Protein AF-0000000085000107 (afdb_homodimer)

Organism: Prochlorococcus marinus (strain NATL2A) (NCBI:txid59920)

InterPro domains:
  IPR006115 6-phosphogluconate dehydrogenase, NADP-binding [PF03446] (2-155)
  IPR008927 6-phosphogluconate dehydrogenase-like, C-terminal domain superfamily [SSF48179] (158-282)
  IPR013328 6-phosphogluconate dehydrogenase, domain 2 [G3DSA:1.10.1040.10] (158-284)
  IPR015815 3-hydroxyisobutyrate dehydrogenase-related [PIRSF000103] (1-284)
  IPR029154 3-hydroxyisobutyrate dehydrogenase-like, NAD-binding domain [PF14833] (160-279)
  IPR036291 NAD(P)-binding domain superfamily [SSF51735] (1-158)

Radius of gyration: 27.74 Å; Cα contacts (8 Å, |Δi|>4): 1214; chains: 2; bounding box: 51×86×59 Å

Foldseek 3Di:
DAEEEEACPLQRVLLQVLCVVVPHNYAYEDCDPDDPPPVVRYDNQLQVRQAPGQEYEYEHQELVVQCCCQPNPSHNLVRHAACHEYEYQYQYALVSQVVVQVVSVVRNYHYKYWHWDDFSPLQNVLAIATQIQADCVSCVVPCVSNSSNHDHYDYDHHRSVSNLVVLVVLLVVLLLLLVLLQVLLVCVVVVHPVVVVLVVLCVDPNHDPCSVPPSVCSNVVHFDAGDFLLSSLVSLVSSQVVCVVVPHGDVRSVVSSVLSVVVVVVVRRRTHNNCSSVSVVVVVVVD/DAEEEEACPLQRVLLQVLCVVVPHNYAYEDCDPDDDDPVVRYDNQLQVRQAPGQEYEYEHQELVVQCCCQPNPSHNLVRHAACGEYEYQYQYALVSQVVVQVVSVVRNYHYKYWHWDDFSPLQNVLAIATQIQADCVSCVVPCVSNSSRHDHYDYDHHRSVSNLVVLVVLLVVLLLLLVLLVVLLVCVVVVHPVVVVLVVLCVDPNHDPCSVPPSVCSNVVHFDAGDFLLSSLVSLVSSQVVCVVVPHGDVRSVVSSVLSVVVVVVVRRRTHNNCSSVSVVVVVVPD

Secondary structure (DSSP, 8-state):
-EEEEE--STTHHHHHHHHHHTT-EEEEE-SS--TTS-TTTEESSHHHHHTT-SEEEE--SSHHHHHHHHHSTT-SGGGSPTT-EEEE-S---HHHHHHHHHHHHTTT-EEEE--EESHHHHHHHT-EEEEESS-HHHHGGGHHHHHHHEEEEEE-SSTTHHHHHHHHHHHHHHHHHHHHHHHHHHHHHTT--HHHHHHHHTTSTT-BHHHHHHHHHHHHT----SSBHHHHHHHHHHHHHHHHTTT---HHHHHHHHHHHHHHHTT-TTSBGGGGHHHHHHHHHH-/-EEEEE--STTHHHHHHHHHHTT-EEEEE-SS--TTS-TTTEESSHHHHHTT-SEEEE--SSHHHHHHHHHSTT-SGGGSPTT-EEEE-S---HHHHHHHHHHHHTTT-EEEE--EESHHHHHHHT-EEEEESS-HHHHGGGHHHHHHHEEEEEE-SSTTHHHHHHHHHHHHHHHHHHHHHHHHHHHHHTT--HHHHHHHHTTSTT-BHHHHHHHHHHHHT----SSBHHHHHHHHHHHHHHHHHTT---HHHHHHHHHHHHHHHTT-TTSBGGGGHHHHHHHHHH-

Solvent-accessible surface area (backbone atoms only — not comparable to full-atom values): 28478 Å² total; per-residue (Å²): 122,38,31,18,39,42,37,69,46,77,50,26,36,38,42,54,50,50,41,47,74,70,68,48,49,54,25,30,42,37,81,70,78,62,84,79,60,66,65,90,32,55,24,68,45,55,44,68,28,34,48,86,25,47,30,40,39,34,26,48,81,34,57,66,50,51,45,38,53,37,68,34,98,72,26,31,55,86,45,50,45,67,76,18,37,35,43,32,40,31,64,43,46,34,66,55,43,38,52,48,29,57,60,35,44,76,56,44,25,48,54,34,33,31,20,68,43,43,46,32,65,13,26,66,70,22,49,13,36,34,28,26,5,33,42,64,79,80,38,57,94,54,44,68,60,52,59,60,43,21,70,43,81,44,65,56,62,34,56,20,41,7,32,50,51,47,28,36,38,49,34,23,35,42,21,35,45,51,16,43,23,48,27,48,48,51,41,54,75,67,67,49,66,54,72,61,49,52,59,60,41,56,74,39,64,40,20,32,38,45,56,74,72,38,44,67,35,51,71,70,71,48,64,76,75,46,47,40,30,48,57,51,42,52,48,46,51,45,32,52,51,56,37,46,75,73,54,34,70,51,69,63,49,52,51,45,40,52,52,45,50,55,41,37,74,71,68,46,29,82,37,17,51,67,56,56,27,51,60,44,59,52,50,39,71,76,101,121,38,32,16,39,43,37,71,46,79,49,26,36,37,41,54,51,49,42,47,76,70,69,48,48,54,26,30,43,38,81,70,76,63,88,80,58,66,67,89,32,56,24,69,43,57,45,68,28,34,48,84,24,48,29,38,39,35,25,47,81,35,57,66,50,51,45,39,52,38,68,36,96,72,27,29,55,86,46,49,45,67,74,17,37,35,45,32,39,31,63,41,45,34,66,54,43,38,52,48,31,57,60,34,44,76,54,45,25,48,54,34,33,32,20,68,45,45,46,30,66,14,26,65,68,22,49,13,36,35,27,26,5,32,42,64,79,80,37,57,95,56,44,67,58,51,59,60,43,20,69,42,82,42,64,56,60,35,56,19,40,7,31,52,52,47,27,36,40,49,34,22,35,42,20,36,46,50,16,42,23,49,28,48,49,52,41,54,76,68,68,49,66,55,71,61,51,51,61,60,40,57,75,40,63,40,19,32,39,45,57,74,72,38,45,66,34,50,72,69,72,46,62,75,76,45,46,39,28,48,59,51,42,51,48,46,50,45,32,52,51,57,37,46,74,73,52,34,69,51,70,62,49,51,49,46,41,52,52,47,51,55,42,36,75,72,70,47,28,81,36,16,52,67,57,56,26,50,61,44,58,52,52,41,71,76,104

pLDDT: mean 94.73, std 10.31, range [32.22, 98.94]

Sequence (574 aa):
MKLAFIGLGAIGKPMSERLIDNGYDLNIYKRDKLKNNDPKKYFVDPIEAVTDCDGLLICVTDDNAVESVLFGDNGVADSLKPKSFVIDFSTISPNKSISIHKRLSKKNIFYVDCPVSGGTEGAYKGSLSLFIGASKKECLSFEHIFEVLGKSINYFNGVGKGQQVKALNQILVAGTYAAVAEAMELGKLLDLPMDDVVAALKVGAANSWPLENRSKAMLIDKHPLGFKLELHHKDLAIAIDLAKSINIDLPIASKVKEIEQRLMQAGLGELDVSVLHRYISGAKKEGMKLAFIGLGAIGKPMSERLIDNGYDLNIYKRDKLKNNDPKKYFVDPIEAVTDCDGLLICVTDDNAVESVLFGDNGVADSLKPKSFVIDFSTISPNKSISIHKRLSKKNIFYVDCPVSGGTEGAYKGSLSLFIGASKKECLSFEHIFEVLGKSINYFNGVGKGQQVKALNQILVAGTYAAVAEAMELGKLLDLPMDDVVAALKVGAANSWPLENRSKAMLIDKHPLGFKLELHHKDLAIAIDLAKSINIDLPIASKVKEIEQRLMQAGLGELDVSVLHRYISGAKKEG

Nearest PDB structures (foldseek):
  5xvh-assembly1_A-2  TM=9.329E-01  e=1.429E-28  Pyrobaculum calidifontis JCM 11548
  3pef-assembly2_G  TM=9.234E-01  e=8.057E-28  Geobacter metallireducens
  3pdu-assembly1_A  TM=9.204E-01  e=1.913E-27  Geobacter sulfurreducens
  3doj-assembly1_A  TM=9.113E-01  e=2.284E-26  Arabidopsis thaliana
  8z9g-assembly1_A  TM=9.212E-01  e=3.058E-25  Acetobacter aceti

Structure (mmCIF, N/CA/C/O backbone):
data_AF-0000000085000107-model_v1
#
loop_
_entity.id
_entity.type
_entity.pdbx_description
1 polymer '2-hydroxy-3-oxopropionate reductase'
#
loop_
_atom_site.group_PDB
_atom_site.id
_atom_site.type_symbol
_atom_site.label_atom_id
_atom_site.label_alt_id
_atom_site.label_comp_id
_atom_site.label_asym_id
_atom_site.label_entity_id
_atom_site.label_seq_id
_atom_site.pdbx_PDB_ins_code
_atom_site.Cartn_x
_atom_site.Cartn_y
_atom_site.Cartn_z
_atom_site.occupancy
_atom_site.B_iso_or_equiv
_atom_site.auth_seq_id
_atom_site.auth_comp_id
_atom_site.auth_asym_id
_atom_site.auth_atom_id
_atom_site.pdbx_PDB_model_num
ATOM 1 N N . MET A 1 1 ? -0.803 42.375 1.697 1 94.25 1 MET A N 1
ATOM 2 C CA . MET A 1 1 ? -0.886 41.375 2.77 1 94.25 1 MET A CA 1
ATOM 3 C C . MET A 1 1 ? 0.501 41.031 3.305 1 94.25 1 MET A C 1
ATOM 5 O O . MET A 1 1 ? 1.415 40.75 2.531 1 94.25 1 MET A O 1
ATOM 9 N N . LYS A 1 2 ? 0.683 41.281 4.543 1 97.19 2 LYS A N 1
ATOM 10 C CA . LYS A 1 2 ? 1.938 40.938 5.215 1 97.19 2 LYS A CA 1
ATOM 11 C C . LYS A 1 2 ? 1.817 39.656 6.023 1 97.19 2 LYS A C 1
ATOM 13 O O . LYS A 1 2 ? 0.881 39.5 6.809 1 97.19 2 LYS A O 1
ATOM 18 N N . LEU A 1 3 ? 2.795 38.719 5.809 1 98.25 3 LEU A N 1
ATOM 19 C CA . LEU A 1 3 ? 2.734 37.406 6.449 1 98.25 3 LEU A CA 1
ATOM 20 C C . LEU A 1 3 ? 3.977 37.156 7.297 1 98.25 3 LEU A C 1
ATOM 22 O O . LEU A 1 3 ? 5.008 37.812 7.102 1 98.25 3 LEU A O 1
ATOM 26 N N . ALA A 1 4 ? 3.854 36.281 8.234 1 98.19 4 ALA A N 1
ATOM 27 C CA . ALA A 1 4 ? 4.984 35.719 8.977 1 98.19 4 ALA A CA 1
ATOM 28 C C . ALA A 1 4 ? 5.023 34.219 8.867 1 98.19 4 ALA A C 1
ATOM 30 O O . ALA A 1 4 ? 3.982 33.562 8.758 1 98.19 4 ALA A O 1
ATOM 31 N N . PHE A 1 5 ? 6.246 33.656 8.867 1 98.12 5 PHE A N 1
ATOM 32 C CA . PHE A 1 5 ? 6.438 32.219 8.82 1 98.12 5 PHE A CA 1
ATOM 33 C C . PHE A 1 5 ? 7.328 31.734 9.961 1 98.12 5 PHE A C 1
ATOM 35 O O . PHE A 1 5 ? 8.422 32.281 10.164 1 98.12 5 PHE A O 1
ATOM 42 N N . ILE A 1 6 ? 6.785 30.797 10.742 1 97.56 6 ILE A N 1
ATOM 43 C CA . ILE A 1 6 ? 7.559 30.188 11.828 1 97.56 6 ILE A CA 1
ATOM 44 C C . ILE A 1 6 ? 7.676 28.688 11.602 1 97.56 6 ILE A C 1
ATOM 46 O O . ILE A 1 6 ? 6.668 27.984 11.523 1 97.56 6 ILE A O 1
ATOM 50 N N . GLY A 1 7 ? 8.867 28.141 11.578 1 97 7 GLY A N 1
ATOM 51 C CA . GLY A 1 7 ? 9.164 26.75 11.281 1 97 7 GLY A CA 1
ATOM 52 C C . GLY A 1 7 ? 9.82 26.547 9.93 1 97 7 GLY A C 1
ATOM 53 O O . GLY A 1 7 ? 9.141 26.578 8.898 1 97 7 GLY A O 1
ATOM 54 N N . LEU A 1 8 ? 11.117 26.281 9.969 1 95.25 8 LEU A N 1
ATOM 55 C CA . LEU A 1 8 ? 11.898 26.188 8.742 1 95.25 8 LEU A CA 1
ATOM 56 C C . LEU A 1 8 ? 12.555 24.812 8.617 1 95.25 8 LEU A C 1
ATOM 58 O O . LEU A 1 8 ? 13.75 24.719 8.344 1 95.25 8 LEU A O 1
ATOM 62 N N . GLY A 1 9 ? 11.688 23.844 8.867 1 92.81 9 GLY A N 1
ATOM 63 C CA . GLY A 1 9 ? 12.156 22.484 8.672 1 92.81 9 GLY A CA 1
ATOM 64 C C . GLY A 1 9 ? 12.133 22.047 7.219 1 92.81 9 GLY A C 1
ATOM 65 O O . GLY A 1 9 ? 12.102 22.875 6.312 1 92.81 9 GLY A O 1
ATOM 66 N N . ALA A 1 10 ? 12.141 20.797 7.027 1 91.69 10 ALA A N 1
ATOM 67 C CA . ALA A 1 10 ? 12.258 20.172 5.707 1 91.69 10 ALA A CA 1
ATOM 68 C C . ALA A 1 10 ? 11.109 20.609 4.801 1 91.69 10 ALA A C 1
ATOM 70 O O . ALA A 1 10 ? 11.273 20.703 3.582 1 91.69 10 ALA A O 1
ATOM 71 N N . ILE A 1 11 ? 9.961 20.875 5.422 1 95.62 11 ILE A N 1
ATOM 72 C CA . ILE A 1 11 ? 8.773 21.25 4.652 1 95.62 11 ILE A CA 1
ATOM 73 C C . ILE A 1 11 ? 8.594 22.766 4.699 1 95.62 11 ILE A C 1
ATOM 75 O O . ILE A 1 11 ? 8.359 23.406 3.666 1 95.62 11 ILE A O 1
ATOM 79 N N . GLY A 1 12 ? 8.82 23.375 5.859 1 96.88 12 GLY A N 1
ATOM 80 C CA . GLY A 1 12 ? 8.562 24.781 6.059 1 96.88 12 GLY A CA 1
ATOM 81 C C . GLY A 1 12 ? 9.508 25.688 5.281 1 96.88 12 GLY A C 1
ATOM 82 O O . GLY A 1 12 ? 9.102 26.719 4.766 1 96.88 12 GLY A O 1
ATOM 83 N N . LYS A 1 13 ? 10.727 25.281 5.184 1 95 13 LYS A N 1
ATOM 84 C CA . LYS A 1 13 ? 11.711 26.094 4.492 1 95 13 LYS A CA 1
ATOM 85 C C . LYS A 1 13 ? 11.359 26.25 3.016 1 95 13 LYS A C 1
ATOM 87 O O . LYS A 1 13 ? 11.227 27.375 2.518 1 95 13 LYS A O 1
ATOM 92 N N . PRO A 1 14 ? 11.18 25.156 2.303 1 96.81 14 PRO A N 1
ATOM 93 C CA . PRO A 1 14 ? 10.812 25.328 0.897 1 96.81 14 PRO A CA 1
ATOM 94 C C . PRO A 1 14 ? 9.477 26.047 0.725 1 96.81 14 PRO A C 1
ATOM 96 O O . PRO A 1 14 ? 9.297 26.797 -0.235 1 96.81 14 PRO A O 1
ATOM 99 N N . MET A 1 15 ? 8.539 25.891 1.607 1 97.75 15 MET A N 1
ATOM 100 C CA . MET A 1 15 ? 7.266 26.625 1.559 1 97.75 15 MET A CA 1
ATOM 101 C C . MET A 1 15 ? 7.492 28.125 1.652 1 97.75 15 MET A C 1
ATOM 103 O O . MET A 1 15 ? 6.953 28.891 0.852 1 97.75 15 MET A O 1
ATOM 107 N N . SER A 1 16 ? 8.289 28.547 2.629 1 96.81 16 SER A N 1
ATOM 108 C CA . SER A 1 16 ? 8.57 29.969 2.838 1 96.81 16 SER A CA 1
ATOM 109 C C . SER A 1 16 ? 9.289 30.562 1.64 1 96.81 16 SER A C 1
ATOM 111 O O . SER A 1 16 ? 8.977 31.672 1.211 1 96.81 16 SER A O 1
ATOM 113 N N . GLU A 1 17 ? 10.219 29.844 1.082 1 95.88 17 GLU A N 1
ATOM 114 C CA . GLU A 1 17 ? 10.953 30.297 -0.093 1 95.88 17 GLU A CA 1
ATOM 115 C C . GLU A 1 17 ? 10.023 30.469 -1.293 1 95.88 17 GLU A C 1
ATOM 117 O O . GLU A 1 17 ? 10.133 31.438 -2.037 1 95.88 17 GLU A O 1
ATOM 122 N N . ARG A 1 18 ? 9.141 29.578 -1.456 1 96.88 18 ARG A N 1
ATOM 123 C CA . ARG A 1 18 ? 8.195 29.656 -2.566 1 96.88 18 ARG A CA 1
ATOM 124 C C . ARG A 1 18 ? 7.293 30.875 -2.438 1 96.88 18 ARG A C 1
ATOM 126 O O . ARG A 1 18 ? 6.969 31.531 -3.436 1 96.88 18 ARG A O 1
ATOM 133 N N . LEU A 1 19 ? 6.859 31.141 -1.252 1 97.31 19 LEU A N 1
ATOM 134 C CA . LEU A 1 19 ? 6.02 32.312 -1.026 1 97.31 19 LEU A CA 1
A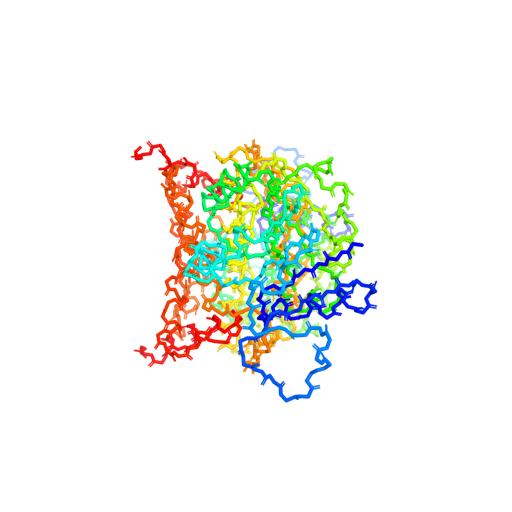TOM 135 C C . LEU A 1 19 ? 6.773 33.594 -1.363 1 97.31 19 LEU A C 1
ATOM 137 O O . LEU A 1 19 ? 6.238 34.469 -2.037 1 97.31 19 LEU A O 1
ATOM 141 N N . ILE A 1 20 ? 8.016 33.656 -0.967 1 95.69 20 ILE A N 1
ATOM 142 C CA . ILE A 1 20 ? 8.852 34.812 -1.271 1 95.69 20 ILE A CA 1
ATOM 143 C C . ILE A 1 20 ? 9.016 34.938 -2.783 1 95.69 20 ILE A C 1
ATOM 145 O O . ILE A 1 20 ? 8.844 36.031 -3.34 1 95.69 20 ILE A O 1
ATOM 149 N N . ASP A 1 21 ? 9.266 33.812 -3.391 1 95.94 21 ASP A N 1
ATOM 150 C CA . ASP A 1 21 ? 9.492 33.812 -4.832 1 95.94 21 ASP A CA 1
ATOM 151 C C . ASP A 1 21 ? 8.234 34.219 -5.594 1 95.94 21 ASP A C 1
ATOM 153 O O . ASP A 1 21 ? 8.32 34.688 -6.727 1 95.94 21 ASP A O 1
ATOM 157 N N . ASN A 1 22 ? 7.129 34.062 -4.988 1 96.56 22 ASN A N 1
ATOM 158 C CA . ASN A 1 22 ? 5.867 34.406 -5.637 1 96.56 22 ASN A CA 1
ATOM 159 C C . ASN A 1 22 ? 5.375 35.781 -5.203 1 96.56 22 ASN A C 1
ATOM 161 O O . ASN A 1 22 ? 4.203 36.125 -5.387 1 96.56 22 ASN A O 1
ATOM 165 N N . GLY A 1 23 ? 6.176 36.562 -4.465 1 95.94 23 GLY A N 1
ATOM 166 C CA . GLY A 1 23 ? 5.941 37.969 -4.277 1 95.94 23 GLY A CA 1
ATOM 167 C C . GLY A 1 23 ? 5.281 38.312 -2.951 1 95.94 23 GLY A C 1
ATOM 168 O O . GLY A 1 23 ? 4.895 39.438 -2.709 1 95.94 23 GLY A O 1
ATOM 169 N N . TYR A 1 24 ? 5.191 37.375 -2.053 1 96.69 24 TYR A N 1
ATOM 170 C CA . TYR A 1 24 ? 4.578 37.656 -0.758 1 96.69 24 TYR A CA 1
ATOM 171 C C . TYR A 1 24 ? 5.535 38.406 0.146 1 96.69 24 TYR A C 1
ATOM 173 O O . TYR A 1 24 ? 6.738 38.156 0.144 1 96.69 24 TYR A O 1
ATOM 181 N N . ASP A 1 25 ? 5.012 39.406 0.81 1 96.81 25 ASP A N 1
ATOM 182 C CA . ASP A 1 25 ? 5.734 40.031 1.899 1 96.81 25 ASP A CA 1
ATOM 183 C C . ASP A 1 25 ? 5.766 39.156 3.143 1 96.81 25 ASP A C 1
ATOM 185 O O . ASP A 1 25 ? 4.793 39.094 3.898 1 96.81 25 ASP A O 1
ATOM 189 N N . LEU A 1 26 ? 6.926 38.469 3.359 1 97.06 26 LEU A N 1
ATOM 190 C CA . LEU A 1 26 ? 6.992 37.406 4.359 1 97.06 26 LEU A CA 1
ATOM 191 C C . LEU A 1 26 ? 8.109 37.688 5.363 1 97.06 26 LEU A C 1
ATOM 193 O O . LEU A 1 26 ? 9.273 37.781 4.984 1 97.06 26 LEU A O 1
ATOM 197 N N . ASN A 1 27 ? 7.715 37.844 6.637 1 95.88 27 ASN A N 1
ATOM 198 C CA . ASN A 1 27 ? 8.664 37.812 7.742 1 95.88 27 ASN A CA 1
ATOM 199 C C . ASN A 1 27 ? 9.023 36.406 8.148 1 95.88 27 ASN A C 1
ATOM 201 O O . ASN A 1 27 ? 8.133 35.562 8.414 1 95.88 27 ASN A O 1
ATOM 205 N N . ILE A 1 28 ? 10.32 36.125 8.25 1 95.69 28 ILE A N 1
ATOM 206 C CA . ILE A 1 28 ? 10.758 34.781 8.609 1 95.69 28 ILE A CA 1
ATOM 207 C C . ILE A 1 28 ? 11.406 34.812 9.992 1 95.69 28 ILE A C 1
ATOM 209 O O . ILE A 1 28 ? 12.297 35.625 10.258 1 95.69 28 ILE A O 1
ATOM 213 N N . TYR A 1 29 ? 10.93 33.875 10.828 1 94.38 29 TYR A N 1
ATOM 214 C CA . TYR A 1 29 ? 11.602 33.688 12.117 1 94.38 29 TYR A CA 1
ATOM 215 C C . TYR A 1 29 ? 12.688 32.625 12.008 1 94.38 29 TYR A C 1
ATOM 217 O O . TYR A 1 29 ? 12.453 31.531 11.516 1 94.38 29 TYR A O 1
ATOM 225 N N . LYS A 1 30 ? 13.836 33.031 12.477 1 89.5 30 LYS A N 1
ATOM 226 C CA . LYS A 1 30 ? 14.969 32.125 12.578 1 89.5 30 LYS A CA 1
ATOM 227 C C . LYS A 1 30 ? 15.75 32.344 13.867 1 89.5 30 LYS A C 1
ATOM 229 O O . LYS A 1 30 ? 16.219 33.469 14.125 1 89.5 30 LYS A O 1
ATOM 234 N N . ARG A 1 31 ? 15.789 31.234 14.648 1 78 31 ARG A N 1
ATOM 235 C CA . ARG A 1 31 ? 16.422 31.359 15.961 1 78 31 ARG A CA 1
ATOM 236 C C . ARG A 1 31 ? 17.859 31.844 15.836 1 78 31 ARG A C 1
ATOM 238 O O . ARG A 1 31 ? 18.312 32.688 16.625 1 78 31 ARG A O 1
ATOM 245 N N . ASP A 1 32 ? 18.719 31.109 15.008 1 72.38 32 ASP A N 1
ATOM 246 C CA . ASP A 1 32 ? 20.125 31.5 14.93 1 72.38 32 ASP A CA 1
ATOM 247 C C . ASP A 1 32 ? 20.359 32.5 13.789 1 72.38 32 ASP A C 1
ATOM 249 O O . ASP A 1 32 ? 19.781 32.344 12.711 1 72.38 32 ASP A O 1
ATOM 253 N N . LYS A 1 33 ? 20.641 33.719 14.164 1 59.31 33 LYS A N 1
ATOM 254 C CA . LYS A 1 33 ? 20.891 34.75 13.188 1 59.31 33 LYS A CA 1
ATOM 255 C C . LYS A 1 33 ? 21.828 34.281 12.086 1 59.31 33 LYS A C 1
ATOM 257 O O . LYS A 1 33 ? 22.922 33.781 12.367 1 59.31 33 LYS A O 1
ATOM 262 N N . LEU A 1 34 ? 21.406 33.719 11.188 1 54.28 34 LEU A N 1
ATOM 263 C CA . LEU A 1 34 ? 22.375 33.438 10.125 1 54.28 34 LEU A CA 1
ATOM 264 C C . LEU A 1 34 ? 22.953 34.75 9.57 1 54.28 34 LEU A C 1
ATOM 266 O O . LEU A 1 34 ? 22.266 35.781 9.555 1 54.28 34 LEU A O 1
ATOM 270 N N . LYS A 1 35 ? 24.203 34.594 9.289 1 49.84 35 LYS A N 1
ATOM 271 C CA . LYS A 1 35 ? 25.078 35.625 8.719 1 49.84 35 LYS A CA 1
ATOM 272 C C . LYS A 1 35 ? 24.328 36.438 7.672 1 49.84 35 LYS A C 1
ATOM 274 O O . LYS A 1 35 ? 24.516 37.656 7.598 1 49.84 35 LYS A O 1
ATOM 279 N N . ASN A 1 36 ? 24.203 35.938 6.648 1 46.91 36 ASN A N 1
ATOM 280 C CA . ASN A 1 36 ? 24.094 36.688 5.395 1 46.91 36 ASN A CA 1
ATOM 281 C C . ASN A 1 36 ? 22.656 37.062 5.074 1 46.91 36 ASN A C 1
ATOM 283 O O . ASN A 1 36 ? 22.328 37.344 3.918 1 46.91 36 ASN A O 1
ATOM 287 N N . ASN A 1 37 ? 21.594 36.594 5.922 1 51.56 37 ASN A N 1
ATOM 288 C CA . ASN A 1 37 ? 20.297 36.625 5.234 1 51.56 37 ASN A CA 1
ATOM 289 C C . ASN A 1 37 ? 19.766 38.062 5.121 1 51.56 37 ASN A C 1
ATOM 291 O O . ASN A 1 37 ? 20.172 38.938 5.887 1 51.56 37 ASN A O 1
ATOM 295 N N . ASP A 1 38 ? 19.312 38.438 3.992 1 54.94 38 ASP A N 1
ATOM 296 C CA . ASP A 1 38 ? 18.625 39.719 3.768 1 54.94 38 ASP A CA 1
ATOM 297 C C . ASP A 1 38 ? 17.844 40.156 5.008 1 54.94 38 ASP A C 1
ATOM 299 O O . ASP A 1 38 ? 16.891 39.469 5.406 1 54.94 38 ASP A O 1
ATOM 303 N N . PRO A 1 39 ? 18.531 40.875 5.863 1 54.5 39 PRO A N 1
ATOM 304 C CA . PRO A 1 39 ? 18.016 41.344 7.152 1 54.5 39 PRO A CA 1
ATOM 305 C C . PRO A 1 39 ? 16.531 41.688 7.094 1 54.5 39 PRO A C 1
ATOM 307 O O . PRO A 1 39 ? 15.836 41.656 8.117 1 54.5 39 PRO A O 1
ATOM 310 N N . LYS A 1 40 ? 16.062 42.062 5.914 1 58.06 40 LYS A N 1
ATOM 311 C CA . LYS A 1 40 ? 14.734 42.656 5.887 1 58.06 40 LYS A CA 1
ATOM 312 C C . LYS A 1 40 ? 13.656 41.562 6.012 1 58.06 40 LYS A C 1
ATOM 314 O O . LYS A 1 40 ? 12.516 41.875 6.371 1 58.06 40 LYS A O 1
ATOM 319 N N . LYS A 1 41 ? 14.094 40.25 6.035 1 81.88 41 LYS A N 1
ATOM 320 C CA . LYS A 1 41 ? 13.008 39.281 6.031 1 81.88 41 LYS A CA 1
ATOM 321 C C . LYS A 1 41 ? 13.18 38.25 7.148 1 81.88 41 LYS A C 1
ATOM 323 O O . LYS A 1 41 ? 12.25 37.5 7.453 1 81.88 41 LYS A O 1
ATOM 328 N N . TYR A 1 42 ? 14.336 38.438 7.941 1 88.25 42 TYR A N 1
ATOM 329 C CA . TYR A 1 42 ? 14.586 37.469 9 1 88.25 42 TYR A CA 1
ATOM 330 C C . TYR A 1 42 ? 14.555 38.125 10.375 1 88.25 42 TYR A C 1
ATOM 332 O O . TYR A 1 42 ? 15.141 39.188 10.562 1 88.25 42 TYR A O 1
ATOM 340 N N . PHE A 1 43 ? 13.82 37.5 11.25 1 91.25 43 PHE A N 1
ATOM 341 C CA . PHE A 1 43 ? 13.641 38 12.609 1 91.25 43 PHE A CA 1
ATOM 342 C C . PHE A 1 43 ? 14.125 36.969 13.625 1 91.25 43 PHE A C 1
ATOM 344 O O . PHE A 1 43 ? 13.891 35.781 13.469 1 91.25 43 PHE A O 1
ATOM 351 N N . VAL A 1 44 ? 14.75 37.438 14.711 1 90.31 44 VAL A N 1
ATOM 352 C CA . VAL A 1 44 ? 15.234 36.531 15.758 1 90.31 44 VAL A CA 1
ATOM 353 C C . VAL A 1 44 ? 14.242 36.5 16.906 1 90.31 44 VAL A C 1
ATOM 355 O O . VAL A 1 44 ? 14.273 35.594 17.75 1 90.31 44 VAL A O 1
ATOM 358 N N . ASP A 1 45 ? 13.43 37.5 16.875 1 92.5 45 ASP A N 1
ATOM 359 C CA . ASP A 1 45 ? 12.328 37.562 17.828 1 92.5 45 ASP A CA 1
ATOM 360 C C . ASP A 1 45 ? 11 37.219 17.156 1 92.5 45 ASP A C 1
ATOM 362 O O . ASP A 1 45 ? 10.539 37.969 16.281 1 92.5 45 ASP A O 1
ATOM 366 N N . PRO A 1 46 ? 10.359 36.094 17.641 1 95.44 46 PRO A N 1
ATOM 367 C CA . PRO A 1 46 ? 9.125 35.719 16.953 1 95.44 46 PRO A CA 1
ATOM 368 C C . PRO A 1 46 ? 8.008 36.75 17.125 1 95.44 46 PRO A C 1
ATOM 370 O O . PRO A 1 46 ? 7.164 36.875 16.234 1 95.44 46 PRO A O 1
ATOM 373 N N . ILE A 1 47 ? 8.047 37.438 18.188 1 96.12 47 ILE A N 1
ATOM 374 C CA . ILE A 1 47 ? 7.043 38.469 18.422 1 96.12 47 ILE A CA 1
ATOM 375 C C . ILE A 1 47 ? 7.195 39.594 17.391 1 96.12 47 ILE A C 1
ATOM 377 O O . ILE A 1 47 ? 6.207 40.031 16.812 1 96.12 47 ILE A O 1
ATOM 381 N N . GLU A 1 48 ? 8.398 40 17.141 1 94.62 48 GLU A N 1
ATOM 382 C CA . GLU A 1 48 ? 8.672 41.031 16.125 1 94.62 48 GLU A CA 1
ATOM 383 C C . GLU A 1 48 ? 8.273 40.531 14.742 1 94.62 48 GLU A C 1
ATOM 385 O O . GLU A 1 48 ? 7.785 41.312 13.914 1 94.62 48 GLU A O 1
ATOM 390 N N . ALA A 1 49 ? 8.469 39.281 14.531 1 95.19 49 ALA A N 1
ATOM 391 C CA . ALA A 1 49 ? 8.18 38.719 13.219 1 95.19 49 ALA A CA 1
ATOM 392 C C . ALA A 1 49 ? 6.691 38.812 12.891 1 95.19 49 ALA A C 1
ATOM 394 O O . ALA A 1 49 ? 6.316 39 11.727 1 95.19 49 ALA A O 1
ATOM 395 N N . VAL A 1 50 ? 5.84 38.688 13.938 1 97.5 50 VAL A N 1
ATOM 396 C CA . VAL A 1 50 ? 4.422 38.531 13.633 1 97.5 50 VAL A CA 1
ATOM 397 C C . VAL A 1 50 ? 3.713 39.875 13.781 1 97.5 50 VAL A C 1
ATOM 399 O O . VAL A 1 50 ? 2.559 40.031 13.375 1 97.5 50 VAL A O 1
ATOM 402 N N . THR A 1 51 ? 4.434 40.812 14.422 1 95.12 51 THR A N 1
ATOM 403 C CA . THR A 1 51 ? 3.814 42.094 14.703 1 95.12 51 THR A CA 1
ATOM 404 C C . THR A 1 51 ? 3.354 42.781 13.414 1 95.12 51 THR A C 1
ATOM 406 O O . THR A 1 51 ? 4.113 42.844 12.438 1 95.12 51 THR A O 1
ATOM 409 N N . ASP A 1 52 ? 2.068 43.156 13.312 1 93.5 52 ASP A N 1
ATOM 410 C CA . ASP A 1 52 ? 1.423 43.906 12.234 1 93.5 52 ASP A CA 1
ATOM 411 C C . ASP A 1 52 ? 1.223 43.031 11.008 1 93.5 52 ASP A C 1
ATOM 413 O O . ASP A 1 52 ? 1.015 43.531 9.898 1 93.5 52 ASP A O 1
ATOM 417 N N . CYS A 1 53 ? 1.366 41.75 11.148 1 97.75 53 CYS A N 1
ATOM 418 C CA . CYS A 1 53 ? 1.132 40.844 10.039 1 97.75 53 CYS A CA 1
ATOM 419 C C . CYS A 1 53 ? -0.353 40.531 9.891 1 97.75 53 CYS A C 1
ATOM 421 O O . CYS A 1 53 ? -1.086 40.5 10.883 1 97.75 53 CYS A O 1
ATOM 423 N N . ASP A 1 54 ? -0.768 40.219 8.664 1 98.25 54 ASP A N 1
ATOM 424 C CA . ASP A 1 54 ? -2.141 39.812 8.359 1 98.25 54 ASP A CA 1
ATOM 425 C C . ASP A 1 54 ? -2.355 38.344 8.625 1 98.25 54 ASP A C 1
ATOM 427 O O . ASP A 1 54 ? -3.49 37.875 8.805 1 98.25 54 ASP A O 1
ATOM 431 N N . GLY A 1 55 ? -1.263 37.594 8.609 1 98.38 55 GLY A N 1
ATOM 432 C CA . GLY A 1 55 ? -1.355 36.156 8.82 1 98.38 55 GLY A CA 1
ATOM 433 C C . GLY A 1 55 ? -0.053 35.562 9.297 1 98.38 55 GLY A C 1
ATOM 434 O O . GLY A 1 55 ? 1.027 36.062 8.992 1 98.38 55 GLY A O 1
ATOM 435 N N . LEU A 1 56 ? -0.211 34.469 10.047 1 98.88 56 LEU A N 1
ATOM 436 C CA . LEU A 1 56 ? 0.909 33.656 10.508 1 98.88 56 LEU A CA 1
ATOM 437 C C . LEU A 1 56 ? 0.83 32.25 9.945 1 98.88 56 LEU A C 1
ATOM 439 O O . LEU A 1 56 ? -0.212 31.578 10.039 1 98.88 56 LEU A O 1
ATOM 443 N N . LEU A 1 57 ? 1.902 31.797 9.305 1 98.88 57 LEU A N 1
ATOM 444 C CA . LEU A 1 57 ? 2.064 30.422 8.836 1 98.88 57 LEU A CA 1
ATOM 445 C C . LEU A 1 57 ? 3.027 29.656 9.734 1 98.88 57 LEU A C 1
ATOM 447 O O . LEU A 1 57 ? 4.109 30.156 10.062 1 98.88 57 LEU A O 1
ATOM 451 N N . ILE A 1 58 ? 2.547 28.5 10.188 1 98.81 58 ILE A N 1
ATOM 452 C CA . ILE A 1 58 ? 3.334 27.688 11.109 1 98.81 58 ILE A CA 1
ATOM 453 C C . ILE A 1 58 ? 3.6 26.312 10.492 1 98.81 58 ILE A C 1
ATOM 455 O O . ILE A 1 58 ? 2.703 25.703 9.898 1 98.81 58 ILE A O 1
ATOM 459 N N . CYS A 1 59 ? 4.805 25.797 10.555 1 98.56 59 CYS A N 1
ATOM 460 C CA . CYS A 1 59 ? 5.184 24.438 10.172 1 98.56 59 CYS A CA 1
ATOM 461 C C . CYS A 1 59 ? 6.281 23.891 11.078 1 98.56 59 CYS A C 1
ATOM 463 O O . CYS A 1 59 ? 7.469 24.062 10.789 1 98.56 59 CYS A O 1
ATOM 465 N N . VAL A 1 60 ? 5.812 23.297 12.18 1 98.06 60 VAL A N 1
ATOM 466 C CA . VAL A 1 60 ? 6.762 22.812 13.18 1 98.06 60 VAL A CA 1
ATOM 467 C C . VAL A 1 60 ? 6.492 21.344 13.477 1 98.06 60 VAL A C 1
ATOM 469 O O . VAL A 1 60 ? 5.672 20.703 12.812 1 98.06 60 VAL A O 1
ATOM 472 N N . THR A 1 61 ? 7.145 20.719 14.383 1 96.62 61 THR A N 1
ATOM 473 C CA . THR A 1 61 ? 7.344 19.281 14.461 1 96.62 61 THR A CA 1
ATOM 474 C C . THR A 1 61 ? 6.109 18.594 15.047 1 96.62 61 THR A C 1
ATOM 476 O O . THR A 1 61 ? 5.742 17.5 14.609 1 96.62 61 THR A O 1
ATOM 479 N N . ASP A 1 62 ? 5.535 19.219 16.125 1 97.69 62 ASP A N 1
ATOM 480 C CA . ASP A 1 62 ? 4.523 18.438 16.844 1 97.69 62 ASP A CA 1
ATOM 481 C C . ASP A 1 62 ? 3.643 19.359 17.703 1 97.69 62 ASP A C 1
ATOM 483 O O . ASP A 1 62 ? 3.709 20.578 17.578 1 97.69 62 ASP A O 1
ATOM 487 N N . ASP A 1 63 ? 2.736 18.734 18.469 1 98.44 63 ASP A N 1
ATOM 488 C CA . ASP A 1 63 ? 1.802 19.438 19.359 1 98.44 63 ASP A CA 1
ATOM 489 C C . ASP A 1 63 ? 2.533 20.422 20.25 1 98.44 63 ASP A C 1
ATOM 491 O O . ASP A 1 63 ? 2.125 21.594 20.359 1 98.44 63 ASP A O 1
ATOM 495 N N . ASN A 1 64 ? 3.576 20 20.906 1 98.12 64 ASN A N 1
ATOM 496 C CA . ASN A 1 64 ? 4.309 20.828 21.844 1 98.12 64 ASN A CA 1
ATOM 497 C C . ASN A 1 64 ? 4.957 22.016 21.156 1 98.12 64 ASN A C 1
ATOM 499 O O . ASN A 1 64 ? 4.996 23.125 21.719 1 98.12 64 ASN A O 1
ATOM 503 N N . ALA A 1 65 ? 5.477 21.766 20 1 98.12 65 ALA A N 1
ATOM 504 C CA . ALA A 1 65 ? 6.121 22.844 19.25 1 98.12 65 ALA A CA 1
ATOM 505 C C . ALA A 1 65 ? 5.117 23.938 18.875 1 98.12 65 ALA A C 1
ATOM 507 O O . ALA A 1 65 ? 5.398 25.125 19.016 1 98.12 65 ALA A O 1
ATOM 508 N N . VAL A 1 66 ? 3.949 23.562 18.422 1 98.69 66 VAL A N 1
ATOM 509 C CA . VAL A 1 66 ? 2.928 24.547 18.062 1 98.69 66 VAL A CA 1
ATOM 510 C C . VAL A 1 66 ? 2.465 25.297 19.297 1 98.69 66 VAL A C 1
ATOM 512 O O . VAL A 1 66 ? 2.285 26.516 19.266 1 98.69 66 VAL A O 1
ATOM 515 N N . GLU A 1 67 ? 2.289 24.547 20.375 1 98.62 67 GLU A N 1
ATOM 516 C CA . GLU A 1 67 ? 1.922 25.172 21.656 1 98.62 67 GLU A CA 1
ATOM 517 C C . GLU A 1 67 ? 2.943 26.219 22.062 1 98.62 67 GLU A C 1
ATOM 519 O O . GLU A 1 67 ? 2.572 27.328 22.484 1 98.62 67 GLU A O 1
ATOM 524 N N . SER A 1 68 ? 4.148 25.875 21.969 1 98.06 68 SER A N 1
ATOM 525 C CA . SER A 1 68 ? 5.23 26.781 22.359 1 98.06 68 SER A CA 1
ATOM 526 C C . SER A 1 68 ? 5.246 28.031 21.469 1 98.06 68 SER A C 1
ATOM 528 O O . SER A 1 68 ? 5.434 29.141 21.953 1 98.06 68 SER A O 1
ATOM 530 N N . VAL A 1 69 ? 5.062 27.859 20.172 1 98.31 69 VAL A N 1
ATOM 531 C CA . VAL A 1 69 ? 5.086 28.953 19.203 1 98.31 69 VAL A CA 1
ATOM 532 C C . VAL A 1 69 ? 3.969 29.938 19.516 1 98.31 69 VAL A C 1
ATOM 534 O O . VAL A 1 69 ? 4.18 31.156 19.484 1 98.31 69 VAL A O 1
ATOM 537 N N . LEU A 1 70 ? 2.846 29.469 19.891 1 98.75 70 LEU A N 1
ATOM 538 C CA . LEU A 1 70 ? 1.671 30.328 20.016 1 98.75 70 LEU A CA 1
ATOM 539 C C . LEU A 1 70 ? 1.501 30.812 21.453 1 98.75 70 LEU A C 1
ATOM 541 O O . LEU A 1 70 ? 1.169 31.984 21.672 1 98.75 70 LEU A O 1
ATOM 545 N N . PHE A 1 71 ? 1.774 29.906 22.453 1 98.44 71 PHE A N 1
ATOM 546 C CA . PHE A 1 71 ? 1.296 30.234 23.797 1 98.44 71 PHE A CA 1
ATOM 547 C C . PHE A 1 71 ? 2.406 30.047 24.828 1 98.44 71 PHE A C 1
ATOM 549 O O . PHE A 1 71 ? 2.176 30.188 26.016 1 98.44 71 PHE A O 1
ATOM 556 N N . GLY A 1 72 ? 3.547 29.688 24.438 1 97.38 72 GLY A N 1
ATOM 557 C CA . GLY A 1 72 ? 4.656 29.547 25.359 1 97.38 72 GLY A CA 1
ATOM 558 C C . GLY A 1 72 ? 5.16 30.859 25.906 1 97.38 72 GLY A C 1
ATOM 559 O O . GLY A 1 72 ? 4.492 31.891 25.766 1 97.38 72 GLY A O 1
ATOM 560 N N . ASP A 1 73 ? 6.348 30.906 26.578 1 93.88 73 ASP A N 1
ATOM 561 C CA . ASP A 1 73 ? 6.93 32.094 27.203 1 93.88 73 ASP A CA 1
ATOM 562 C C . ASP A 1 73 ? 7.141 33.219 26.172 1 93.88 73 ASP A C 1
ATOM 564 O O . ASP A 1 73 ? 6.879 34.375 26.469 1 93.88 73 ASP A O 1
ATOM 568 N N . ASN A 1 74 ? 7.586 32.906 25.016 1 92.31 74 ASN A N 1
ATOM 569 C CA . ASN A 1 74 ? 7.719 33.844 23.906 1 92.31 74 ASN A CA 1
ATOM 570 C C . ASN A 1 74 ? 6.695 33.562 22.812 1 92.31 74 ASN A C 1
ATOM 572 O O . ASN A 1 74 ? 6.996 33.719 21.625 1 92.31 74 ASN A O 1
ATOM 576 N N . GLY A 1 75 ? 5.566 33.094 23.266 1 97.38 75 GLY A N 1
ATOM 577 C CA . GLY A 1 75 ? 4.508 32.781 22.328 1 97.38 75 GLY A CA 1
ATOM 578 C C . GLY A 1 75 ? 3.973 34.031 21.609 1 97.38 75 GLY A C 1
ATOM 579 O O . GLY A 1 75 ? 3.912 35.094 22.188 1 97.38 75 GLY A O 1
ATOM 580 N N . VAL A 1 76 ? 3.453 33.875 20.469 1 98.44 76 VAL A N 1
ATOM 581 C CA . VAL A 1 76 ? 3.189 35.031 19.609 1 98.44 76 VAL A CA 1
ATOM 582 C C . VAL A 1 76 ? 1.692 35.344 19.594 1 98.44 76 VAL A C 1
ATOM 584 O O . VAL A 1 76 ? 1.257 36.312 19 1 98.44 76 VAL A O 1
ATOM 587 N N . ALA A 1 77 ? 0.879 34.531 20.234 1 98.44 77 ALA A N 1
ATOM 588 C CA . ALA A 1 77 ? -0.574 34.625 20.141 1 98.44 77 ALA A CA 1
ATOM 589 C C . ALA A 1 77 ? -1.058 36.031 20.531 1 98.44 77 ALA A C 1
ATOM 591 O O . ALA A 1 77 ? -1.955 36.562 19.891 1 98.44 77 ALA A O 1
ATOM 592 N N . ASP A 1 78 ? -0.476 36.594 21.516 1 97.12 78 ASP A N 1
ATOM 593 C CA . ASP A 1 78 ? -0.917 37.875 22.047 1 97.12 78 ASP A CA 1
ATOM 594 C C . ASP A 1 78 ? -0.443 39.031 21.172 1 97.12 78 ASP A C 1
ATOM 596 O O . ASP A 1 78 ? -0.925 40.156 21.297 1 97.12 78 ASP A O 1
ATOM 600 N N . SER A 1 79 ? 0.453 38.75 20.266 1 97.88 79 SER A N 1
ATOM 601 C CA . SER A 1 79 ? 1.017 39.781 19.406 1 97.88 79 SER A CA 1
ATOM 602 C C . SER A 1 79 ? 0.365 39.781 18.031 1 97.88 79 SER A C 1
ATOM 604 O O . SER A 1 79 ? 0.638 40.656 17.203 1 97.88 79 SER A O 1
ATOM 606 N N . LEU A 1 80 ? -0.504 38.781 17.766 1 98.06 80 LEU A N 1
ATOM 607 C CA . LEU A 1 80 ? -1.254 38.75 16.516 1 98.06 80 LEU A CA 1
ATOM 608 C C . LEU A 1 80 ? -2.389 39.781 16.531 1 98.06 80 LEU A C 1
ATOM 610 O O . LEU A 1 80 ? -3.041 39.969 17.562 1 98.06 80 LEU A O 1
ATOM 614 N N . LYS A 1 81 ? -2.576 40.469 15.523 1 96.44 81 LYS A N 1
ATOM 615 C CA . LYS A 1 81 ? -3.635 41.469 15.516 1 96.44 81 LYS A CA 1
ATOM 616 C C . LYS A 1 81 ? -5.004 40.844 15.32 1 96.44 81 LYS A C 1
ATOM 618 O O . LYS A 1 81 ? -5.125 39.812 14.625 1 96.44 81 LYS A O 1
ATOM 623 N N . PRO A 1 82 ? -6.066 41.406 15.82 1 96.94 82 PRO A N 1
ATOM 624 C CA . PRO A 1 82 ? -7.426 40.906 15.578 1 96.94 82 PRO A CA 1
ATOM 625 C C . PRO A 1 82 ? -7.773 40.844 14.094 1 96.94 82 PRO A C 1
ATOM 627 O O . PRO A 1 82 ? -7.301 41.656 13.312 1 96.94 82 PRO A O 1
ATOM 630 N N . LYS A 1 83 ? -8.508 39.812 13.727 1 97.31 83 LYS A N 1
ATOM 631 C CA . LYS A 1 83 ? -9.008 39.594 12.375 1 97.31 83 LYS A CA 1
ATOM 632 C C . LYS A 1 83 ? -7.914 39.062 11.469 1 97.31 83 LYS A C 1
ATOM 634 O O . LYS A 1 83 ? -8.117 38.906 10.258 1 97.31 83 LYS A O 1
ATOM 639 N N . SER A 1 84 ? -6.73 38.781 12.078 1 98.25 84 SER A N 1
ATOM 640 C CA . SER A 1 84 ? -5.707 38.062 11.328 1 98.25 84 SER A CA 1
ATOM 641 C C . SER A 1 84 ? -6.008 36.594 11.273 1 98.25 84 SER A C 1
ATOM 643 O O . SER A 1 84 ? -7.043 36.125 11.773 1 98.25 84 SER A O 1
ATOM 645 N N . PHE A 1 85 ? -5.176 35.812 10.547 1 98.69 85 PHE A N 1
ATOM 646 C CA . PHE A 1 85 ? -5.379 34.375 10.453 1 98.69 85 PHE A CA 1
ATOM 647 C C . PHE A 1 85 ? -4.086 33.625 10.75 1 98.69 85 PHE A C 1
ATOM 649 O O . PHE A 1 85 ? -2.998 34.188 10.664 1 98.69 85 PHE A O 1
ATOM 656 N N . VAL A 1 86 ? -4.242 32.406 11.211 1 98.88 86 VAL A N 1
ATOM 657 C CA . VAL A 1 86 ? -3.148 31.453 11.406 1 98.88 86 VAL A CA 1
ATOM 658 C C . VAL A 1 86 ? -3.406 30.203 10.57 1 98.88 86 VAL A C 1
ATOM 660 O O . VAL A 1 86 ? -4.453 29.562 10.711 1 98.88 86 VAL A O 1
ATOM 663 N N . ILE A 1 87 ? -2.492 29.891 9.664 1 98.94 87 ILE A N 1
ATOM 664 C CA . ILE A 1 87 ? -2.488 28.609 8.977 1 98.94 87 ILE A CA 1
ATOM 665 C C . ILE A 1 87 ? -1.419 27.703 9.594 1 98.94 87 ILE A C 1
ATOM 667 O O . ILE A 1 87 ? -0.23 28.031 9.562 1 98.94 87 ILE A O 1
ATOM 671 N N . ASP A 1 88 ? -1.812 26.625 10.133 1 98.94 88 ASP A N 1
ATOM 672 C CA . ASP A 1 88 ? -0.89 25.672 10.742 1 98.94 88 ASP A CA 1
ATOM 673 C C . ASP A 1 88 ? -0.681 24.469 9.836 1 98.94 88 ASP A C 1
ATOM 675 O O . ASP A 1 88 ? -1.541 23.578 9.758 1 98.94 88 ASP A O 1
ATOM 679 N N . PHE A 1 89 ? 0.485 24.359 9.258 1 98.88 89 PHE A N 1
ATOM 680 C CA . PHE A 1 89 ? 0.814 23.281 8.328 1 98.88 89 PHE A CA 1
ATOM 681 C C . PHE A 1 89 ? 1.409 22.094 9.07 1 98.88 89 PHE A C 1
ATOM 683 O O . PHE A 1 89 ? 1.699 21.062 8.469 1 98.88 89 PHE A O 1
ATOM 690 N N . SER A 1 90 ? 1.582 22.234 10.375 1 98.75 90 SER A N 1
ATOM 691 C CA . SER A 1 90 ? 2.156 21.156 11.172 1 98.75 90 SER A CA 1
ATOM 692 C C . SER A 1 90 ? 1.223 19.953 11.227 1 98.75 90 SER A C 1
ATOM 694 O O . SER A 1 90 ? 0.015 20.094 11.016 1 98.75 90 SER A O 1
ATOM 696 N N . THR A 1 91 ? 1.811 18.797 11.352 1 98.69 91 THR A N 1
ATOM 697 C CA . THR A 1 91 ? 1.019 17.609 11.68 1 98.69 91 THR A CA 1
ATOM 698 C C . THR A 1 91 ? 0.911 17.438 13.195 1 98.69 91 THR A C 1
ATOM 700 O O . THR A 1 91 ? 1.891 17.094 13.852 1 98.69 91 THR A O 1
ATOM 703 N N . ILE A 1 92 ? -0.283 17.75 13.734 1 98.81 92 ILE A N 1
ATOM 704 C CA . ILE A 1 92 ? -0.558 17.688 15.164 1 98.81 92 ILE A CA 1
ATOM 705 C C . ILE A 1 92 ? -1.879 16.953 15.406 1 98.81 92 ILE A C 1
ATOM 707 O O . ILE A 1 92 ? -2.566 16.578 14.453 1 98.81 92 ILE A O 1
ATOM 711 N N . SER A 1 93 ? -2.213 16.688 16.672 1 98.81 93 SER A N 1
ATOM 712 C CA . SER A 1 93 ? -3.455 15.977 16.969 1 98.81 93 SER A CA 1
ATOM 713 C C . SER A 1 93 ? -4.672 16.828 16.625 1 98.81 93 SER A C 1
ATOM 715 O O . SER A 1 93 ? -4.648 18.047 16.781 1 98.81 93 SER A O 1
ATOM 717 N N . PRO A 1 94 ? -5.75 16.172 16.125 1 98.81 94 PRO A N 1
ATOM 718 C CA . PRO A 1 94 ? -6.973 16.922 15.844 1 98.81 94 PRO A CA 1
ATOM 719 C C . PRO A 1 94 ? -7.461 17.734 17.047 1 98.81 94 PRO A C 1
ATOM 721 O O . PRO A 1 94 ? -7.848 18.906 16.891 1 98.81 94 PRO A O 1
ATOM 724 N N . ASN A 1 95 ? -7.387 17.188 18.203 1 98.5 95 ASN A N 1
ATOM 725 C CA . ASN A 1 95 ? -7.848 17.875 19.406 1 98.5 95 ASN A CA 1
ATOM 726 C C . ASN A 1 95 ? -6.996 19.109 19.703 1 98.5 95 ASN A C 1
ATOM 728 O O . ASN A 1 95 ? -7.5 20.109 20.219 1 98.5 95 ASN A O 1
ATOM 732 N N . LYS A 1 96 ? -5.727 19 19.453 1 98.75 96 LYS A N 1
ATOM 733 C CA . LYS A 1 96 ? -4.859 20.156 19.625 1 98.75 96 LYS A CA 1
ATOM 734 C C . LYS A 1 96 ? -5.273 21.297 18.703 1 98.75 96 LYS A C 1
ATOM 736 O O . LYS A 1 96 ? -5.359 22.453 19.125 1 98.75 96 LYS A O 1
ATOM 741 N N . SER A 1 97 ? -5.531 21 17.469 1 98.88 97 SER A N 1
ATOM 742 C CA . SER A 1 97 ? -5.984 22.016 16.516 1 98.88 97 SER A CA 1
ATOM 743 C C . SER A 1 97 ? -7.27 22.688 16.984 1 98.88 97 SER A C 1
ATOM 745 O O . SER A 1 97 ? -7.402 23.906 16.906 1 98.88 97 SER A O 1
ATOM 747 N N . ILE A 1 98 ? -8.188 21.875 17.453 1 98.81 98 ILE A N 1
ATOM 748 C CA . ILE A 1 98 ? -9.477 22.391 17.906 1 98.81 98 ILE A CA 1
ATOM 749 C C . ILE A 1 98 ? -9.266 23.312 19.109 1 98.81 98 ILE A C 1
ATOM 751 O O . ILE A 1 98 ? -9.867 24.375 19.188 1 98.81 98 ILE A O 1
ATOM 755 N N . SER A 1 99 ? -8.422 22.875 20.016 1 98.81 99 SER A N 1
ATOM 756 C CA . SER A 1 99 ? -8.125 23.672 21.188 1 98.81 99 SER A CA 1
ATOM 757 C C . SER A 1 99 ? -7.508 25.016 20.812 1 98.81 99 SER A C 1
ATOM 759 O O . SER A 1 99 ? -7.887 26.047 21.359 1 98.81 99 SER A O 1
ATOM 761 N N . ILE A 1 100 ? -6.594 25.016 19.891 1 98.88 100 ILE A N 1
ATOM 762 C CA . ILE A 1 100 ? -5.926 26.234 19.438 1 98.88 100 ILE A CA 1
ATOM 763 C C . ILE A 1 100 ? -6.941 27.172 18.781 1 98.88 100 ILE A C 1
ATOM 765 O O . ILE A 1 100 ? -6.949 28.375 19.047 1 98.88 100 ILE A O 1
ATOM 769 N N . HIS A 1 101 ? -7.777 26.609 17.938 1 98.81 101 HIS A N 1
ATOM 770 C CA . HIS A 1 101 ? -8.82 27.391 17.281 1 98.81 101 HIS A CA 1
ATOM 771 C C . HIS A 1 101 ? -9.695 28.109 18.297 1 98.81 101 HIS A C 1
ATOM 773 O O . HIS A 1 101 ? -9.977 29.312 18.125 1 98.81 101 HIS A O 1
ATOM 779 N N . LYS A 1 102 ? -10.109 27.406 19.312 1 98.69 102 LYS A N 1
ATOM 780 C CA . LYS A 1 102 ? -10.961 27.984 20.359 1 98.69 102 LYS A CA 1
ATOM 781 C C . LYS A 1 102 ? -10.25 29.141 21.062 1 98.69 102 LYS A C 1
ATOM 783 O O . LYS A 1 102 ? -10.844 30.188 21.297 1 98.69 102 LYS A O 1
ATOM 788 N N . ARG A 1 103 ? -9.016 28.984 21.375 1 98.69 103 ARG A N 1
ATOM 789 C CA . ARG A 1 103 ? -8.25 29.984 22.109 1 98.69 103 ARG A CA 1
ATOM 790 C C . ARG A 1 103 ? -8.016 31.219 21.25 1 98.69 103 ARG A C 1
ATOM 792 O O . ARG A 1 103 ? -8.141 32.344 21.734 1 98.69 103 ARG A O 1
ATOM 799 N N . LEU A 1 104 ? -7.691 31.031 20 1 98.81 104 LEU A N 1
ATOM 800 C CA . LEU A 1 104 ? -7.391 32.156 19.125 1 98.81 104 LEU A CA 1
ATOM 801 C C . LEU A 1 104 ? -8.672 32.875 18.719 1 98.81 104 LEU A C 1
ATOM 803 O O . LEU A 1 104 ? -8.648 34.094 18.5 1 98.81 104 LEU A O 1
ATOM 807 N N . SER A 1 105 ? -9.766 32.125 18.641 1 98.31 105 SER A N 1
ATOM 808 C CA . SER A 1 105 ? -11.047 32.719 18.312 1 98.31 105 SER A CA 1
ATOM 809 C C . SER A 1 105 ? -11.43 33.781 19.359 1 98.31 105 SER A C 1
ATOM 811 O O . SER A 1 105 ? -12.062 34.781 19.031 1 98.31 105 SER A O 1
ATOM 813 N N . LYS A 1 106 ? -11.023 33.562 20.609 1 98.12 106 LYS A N 1
ATOM 814 C CA . LYS A 1 106 ? -11.289 34.531 21.688 1 98.12 106 LYS A CA 1
ATOM 815 C C . LYS A 1 106 ? -10.562 35.844 21.453 1 98.12 106 LYS A C 1
ATOM 817 O O . LYS A 1 106 ? -10.93 36.875 22 1 98.12 106 LYS A O 1
ATOM 822 N N . LYS A 1 107 ? -9.617 35.781 20.625 1 97.69 107 LYS A N 1
ATOM 823 C CA . LYS A 1 107 ? -8.836 36.969 20.281 1 97.69 107 LYS A CA 1
ATOM 824 C C . LYS A 1 107 ? -9.227 37.5 18.906 1 97.69 107 LYS A C 1
ATOM 826 O O . LYS A 1 107 ? -8.547 38.375 18.359 1 97.69 107 LYS A O 1
ATOM 831 N N . ASN A 1 108 ? -10.289 36.906 18.328 1 98.25 108 ASN A N 1
ATOM 832 C CA . ASN A 1 108 ? -10.758 37.25 17 1 98.25 108 ASN A CA 1
ATOM 833 C C . ASN A 1 108 ? -9.711 36.938 15.93 1 98.25 108 ASN A C 1
ATOM 835 O O . ASN A 1 108 ? -9.492 37.719 15.016 1 98.25 108 ASN A O 1
ATOM 839 N N . ILE A 1 109 ? -9.023 35.906 16.125 1 98.5 109 ILE A N 1
ATOM 840 C CA . ILE A 1 109 ? -8.047 35.375 15.172 1 98.5 109 ILE A CA 1
ATOM 841 C C . ILE A 1 109 ? -8.555 34.094 14.57 1 98.5 109 ILE A C 1
ATOM 843 O O . ILE A 1 109 ? -8.977 33.188 15.297 1 98.5 109 ILE A O 1
ATOM 847 N N . PHE A 1 110 ? -8.57 34 13.227 1 98.56 110 PHE A N 1
ATOM 848 C CA . PHE A 1 110 ? -9.008 32.781 12.547 1 98.56 110 PHE A CA 1
ATOM 849 C C . PHE A 1 110 ? -7.871 31.766 12.445 1 98.56 110 PHE A C 1
ATOM 851 O O . PHE A 1 110 ? -6.789 32.094 11.953 1 98.56 110 PHE A O 1
ATOM 858 N N . TYR A 1 111 ? -8.062 30.594 13 1 98.88 111 TYR A N 1
ATOM 859 C CA . TYR A 1 111 ? -7.09 29.5 12.93 1 98.88 111 TYR A CA 1
ATOM 860 C C . TYR A 1 111 ? -7.617 28.359 12.07 1 98.88 111 TYR A C 1
ATOM 862 O O . TYR A 1 111 ? -8.781 27.969 12.188 1 98.88 111 TYR A O 1
ATOM 870 N N . VAL A 1 112 ? -6.703 27.797 11.203 1 98.81 112 VAL A N 1
ATOM 871 C CA . VAL A 1 112 ? -7.082 26.641 10.414 1 98.81 112 VAL A CA 1
ATOM 872 C C . VAL A 1 112 ? -5.914 25.656 10.352 1 98.81 112 VAL A C 1
ATOM 874 O O . VAL A 1 112 ? -4.758 26.062 10.203 1 98.81 112 VAL A O 1
ATOM 877 N N . ASP A 1 113 ? -6.227 24.375 10.688 1 98.94 113 ASP A N 1
ATOM 878 C CA . ASP A 1 113 ? -5.242 23.328 10.438 1 98.94 113 ASP A CA 1
ATOM 879 C C . ASP A 1 113 ? -5.176 22.984 8.953 1 98.94 113 ASP A C 1
ATOM 881 O O . ASP A 1 113 ? -6.207 22.844 8.289 1 98.94 113 ASP A O 1
ATOM 885 N N . CYS A 1 114 ? -3.893 22.781 8.469 1 98.88 114 CYS A N 1
ATOM 886 C CA . CYS A 1 114 ? -3.662 22.438 7.066 1 98.88 114 CYS A CA 1
ATOM 887 C C . CYS A 1 114 ? -2.436 21.547 6.91 1 98.88 114 CYS A C 1
ATOM 889 O O . CYS A 1 114 ? -1.467 21.922 6.25 1 98.88 114 CYS A O 1
ATOM 891 N N . PRO A 1 115 ? -2.523 20.359 7.48 1 98.75 115 PRO A N 1
ATOM 892 C CA . PRO A 1 115 ? -1.397 19.453 7.207 1 98.75 115 PRO A CA 1
ATOM 893 C C . PRO A 1 115 ? -1.255 19.125 5.723 1 98.75 115 PRO A C 1
ATOM 895 O O . PRO A 1 115 ? -2.174 19.375 4.938 1 98.75 115 PRO A O 1
ATOM 898 N N . VAL A 1 116 ? -0.07 18.656 5.391 1 98.12 116 VAL A N 1
ATOM 899 C CA . VAL A 1 116 ? 0.232 18.531 3.969 1 98.12 116 VAL A CA 1
ATOM 900 C C . VAL A 1 116 ? 0.788 17.125 3.688 1 98.12 116 VAL A C 1
ATOM 902 O O . VAL A 1 116 ? 1.2 16.422 4.609 1 98.12 116 VAL A O 1
ATOM 905 N N . SER A 1 117 ? 0.704 16.703 2.475 1 96.94 117 SER A N 1
ATOM 906 C CA . SER A 1 117 ? 1.375 15.531 1.938 1 96.94 117 SER A CA 1
ATOM 907 C C . SER A 1 117 ? 2.125 15.852 0.65 1 96.94 117 SER A C 1
ATOM 909 O O . SER A 1 117 ? 1.841 16.859 -0 1 96.94 117 SER A O 1
ATOM 911 N N . GLY A 1 118 ? 3.135 15.062 0.313 1 93.94 118 GLY A N 1
ATOM 912 C CA . GLY A 1 118 ? 3.945 15.281 -0.873 1 93.94 118 GLY A CA 1
ATOM 913 C C . GLY A 1 118 ? 5.426 15.414 -0.566 1 93.94 118 GLY A C 1
ATOM 914 O O . GLY A 1 118 ? 6.258 15.398 -1.477 1 93.94 118 GLY A O 1
ATOM 915 N N . GLY A 1 119 ? 5.73 15.547 0.65 1 90.75 119 GLY A N 1
ATOM 916 C CA . GLY A 1 119 ? 7.113 15.547 1.099 1 90.75 119 GLY A CA 1
ATOM 917 C C . GLY A 1 119 ? 7.891 16.766 0.653 1 90.75 119 GLY A C 1
ATOM 918 O O . GLY A 1 119 ? 7.297 17.781 0.262 1 90.75 119 GLY A O 1
ATOM 919 N N . THR A 1 120 ? 9.164 16.672 0.836 1 91.62 120 THR A N 1
ATOM 920 C CA . THR A 1 120 ? 10.055 17.766 0.496 1 91.62 120 THR A CA 1
ATOM 921 C C . THR A 1 120 ? 9.977 18.094 -0.995 1 91.62 120 THR A C 1
ATOM 923 O O . THR A 1 120 ? 9.992 19.25 -1.386 1 91.62 120 THR A O 1
ATOM 926 N N . GLU A 1 121 ? 9.828 17.062 -1.755 1 91 121 GLU A N 1
ATOM 927 C CA . GLU A 1 121 ? 9.711 17.25 -3.197 1 91 121 GLU A CA 1
ATOM 928 C C . GLU A 1 121 ? 8.484 18.094 -3.541 1 91 121 GLU A C 1
ATOM 930 O O . GLU A 1 121 ? 8.586 19.047 -4.316 1 91 121 GLU A O 1
ATOM 935 N N . GLY A 1 122 ? 7.371 17.781 -2.963 1 94 122 GLY A N 1
ATOM 936 C CA . GLY A 1 122 ? 6.16 18.547 -3.186 1 94 122 GLY A CA 1
ATOM 937 C C . GLY A 1 122 ? 6.27 19.984 -2.695 1 94 122 GLY A C 1
ATOM 938 O O . GLY A 1 122 ? 5.746 20.906 -3.326 1 94 122 GLY A O 1
ATOM 939 N N . ALA A 1 123 ? 6.953 20.188 -1.604 1 95.5 123 ALA A N 1
ATOM 940 C CA . ALA A 1 123 ? 7.125 21.516 -1.025 1 95.5 123 ALA A CA 1
ATOM 941 C C . ALA A 1 123 ? 7.941 22.422 -1.952 1 95.5 123 ALA A C 1
ATOM 943 O O . ALA A 1 123 ? 7.59 23.578 -2.17 1 95.5 123 ALA A O 1
ATOM 944 N N . TYR A 1 124 ? 8.977 21.844 -2.516 1 95.5 124 TYR A N 1
ATOM 945 C CA . TYR A 1 124 ? 9.828 22.609 -3.42 1 95.5 124 TYR A CA 1
ATOM 946 C C . TYR A 1 124 ? 9.094 22.938 -4.711 1 95.5 124 TYR A C 1
ATOM 948 O O . TYR A 1 124 ? 9.227 24.047 -5.242 1 95.5 124 TYR A O 1
ATOM 956 N N . LYS A 1 125 ? 8.273 22.031 -5.172 1 95.75 125 LYS A N 1
ATOM 957 C CA . LYS A 1 125 ? 7.621 22.172 -6.473 1 95.75 125 LYS A CA 1
ATOM 958 C C . LYS A 1 125 ? 6.32 22.969 -6.348 1 95.75 125 LYS A C 1
ATOM 960 O O . LYS A 1 125 ? 5.762 23.406 -7.352 1 95.75 125 LYS A O 1
ATOM 965 N N . GLY A 1 126 ? 5.879 23.156 -5.137 1 97.31 126 GLY A N 1
ATOM 966 C CA . GLY A 1 126 ? 4.574 23.766 -4.941 1 97.31 126 GLY A CA 1
ATOM 967 C C . GLY A 1 126 ? 3.426 22.859 -5.348 1 97.31 126 GLY A C 1
ATOM 968 O O . GLY A 1 126 ? 2.418 23.328 -5.883 1 97.31 126 GLY A O 1
ATOM 969 N N . SER A 1 127 ? 3.637 21.562 -5.176 1 97.12 127 SER A N 1
ATOM 970 C CA . SER A 1 127 ? 2.643 20.594 -5.617 1 97.12 127 SER A CA 1
ATOM 971 C C . SER A 1 127 ? 2.123 19.766 -4.449 1 97.12 127 SER A C 1
ATOM 973 O O . SER A 1 127 ? 1.72 18.609 -4.629 1 97.12 127 SER A O 1
ATOM 975 N N . LEU A 1 128 ? 2.129 20.312 -3.258 1 97.56 128 LEU A N 1
ATOM 976 C CA . LEU A 1 128 ? 1.673 19.609 -2.068 1 97.56 128 LEU A CA 1
ATOM 977 C C . LEU A 1 128 ? 0.175 19.328 -2.141 1 97.56 128 LEU A C 1
ATOM 979 O O . LEU A 1 128 ? -0.555 20.016 -2.854 1 97.56 128 LEU A O 1
ATOM 983 N N . SER A 1 129 ? -0.218 18.25 -1.489 1 98.19 129 SER A N 1
ATOM 984 C CA . SER A 1 129 ? -1.621 18.062 -1.133 1 98.19 129 SER A CA 1
ATOM 985 C C . SER A 1 129 ? -1.938 18.703 0.217 1 98.19 129 SER A C 1
ATOM 987 O O . SER A 1 129 ? -1.286 18.406 1.219 1 98.19 129 SER A O 1
ATOM 989 N N . LEU A 1 130 ? -2.906 19.594 0.206 1 98.75 130 LEU A N 1
ATOM 990 C CA . LEU A 1 130 ? -3.285 20.328 1.414 1 98.75 130 LEU A CA 1
ATOM 991 C C . LEU A 1 130 ? -4.605 19.797 1.969 1 98.75 130 LEU A C 1
ATOM 993 O O . LEU A 1 130 ? -5.586 19.672 1.231 1 98.75 130 LEU A O 1
ATOM 997 N N . PHE A 1 131 ? -4.648 19.438 3.225 1 98.81 131 PHE A N 1
ATOM 998 C CA . PHE A 1 131 ? -5.855 19.031 3.938 1 98.81 131 PHE A CA 1
ATOM 999 C C . PHE A 1 131 ? -6.32 20.125 4.883 1 98.81 131 PHE A C 1
ATOM 1001 O O . PHE A 1 131 ? -5.777 20.297 5.977 1 98.81 131 PHE A O 1
ATOM 1008 N N . ILE A 1 132 ? -7.348 20.844 4.465 1 98.94 132 ILE A N 1
ATOM 1009 C CA . ILE A 1 132 ? -7.719 22.078 5.145 1 98.94 132 ILE A CA 1
ATOM 1010 C C . ILE A 1 132 ? -8.945 21.844 6.02 1 98.94 132 ILE A C 1
ATOM 1012 O O . ILE A 1 132 ? -10.016 21.484 5.516 1 98.94 132 ILE A O 1
ATOM 1016 N N . GLY A 1 133 ? -8.75 22.078 7.328 1 98.81 133 GLY A N 1
ATOM 1017 C CA . GLY A 1 133 ? -9.844 21.922 8.266 1 98.81 133 GLY A CA 1
ATOM 1018 C C . GLY A 1 133 ? -10.742 23.141 8.336 1 98.81 133 GLY A C 1
ATOM 1019 O O . GLY A 1 133 ? -11.008 23.672 9.422 1 98.81 133 GLY A O 1
ATOM 1020 N N . ALA A 1 134 ? -11.219 23.641 7.191 1 98.69 134 ALA A N 1
ATOM 1021 C CA . ALA A 1 134 ? -12.133 24.766 7.043 1 98.69 134 ALA A CA 1
ATOM 1022 C C . ALA A 1 134 ? -12.898 24.688 5.73 1 98.69 134 ALA A C 1
ATOM 1024 O O . ALA A 1 134 ? -12.641 23.812 4.902 1 98.69 134 ALA A O 1
ATOM 1025 N N . SER A 1 135 ? -13.914 25.578 5.578 1 98.25 135 SER A N 1
ATOM 1026 C CA . SER A 1 135 ? -14.586 25.719 4.293 1 98.25 135 SER A CA 1
ATOM 1027 C C . SER A 1 135 ? -13.836 26.672 3.375 1 98.25 135 SER A C 1
ATOM 1029 O O . SER A 1 135 ? -13.039 27.5 3.838 1 98.25 135 SER A O 1
ATOM 1031 N N . LYS A 1 136 ? -14.125 26.453 2.133 1 97.81 136 LYS A N 1
ATOM 1032 C CA . LYS A 1 136 ? -13.531 27.375 1.166 1 97.81 136 LYS A CA 1
ATOM 1033 C C . LYS A 1 136 ? -13.922 28.812 1.467 1 97.81 136 LYS A C 1
ATOM 1035 O O . LYS A 1 136 ? -13.102 29.719 1.349 1 97.81 136 LYS A O 1
ATOM 1040 N N . LYS A 1 137 ? -15.125 29 1.855 1 98.12 137 LYS A N 1
ATOM 1041 C CA . LYS A 1 137 ? -15.633 30.328 2.166 1 98.12 137 LYS A CA 1
ATOM 1042 C C . LYS A 1 137 ? -14.828 30.969 3.297 1 98.12 137 LYS A C 1
ATOM 1044 O O . LYS A 1 137 ? -14.508 32.156 3.238 1 98.12 137 LYS A O 1
ATOM 1049 N N . GLU A 1 138 ? -14.438 30.219 4.285 1 97.81 138 GLU A N 1
ATOM 1050 C CA . GLU A 1 138 ? -13.703 30.719 5.445 1 97.81 138 GLU A CA 1
ATOM 1051 C C . GLU A 1 138 ? -12.281 31.125 5.07 1 97.81 138 GLU A C 1
ATOM 1053 O O . GLU A 1 138 ? -11.648 31.922 5.762 1 97.81 138 GLU A O 1
ATOM 1058 N N . CYS A 1 139 ? -11.812 30.562 3.988 1 98.19 139 CYS A N 1
ATOM 1059 C CA . CYS A 1 139 ? -10.414 30.766 3.633 1 98.19 139 CYS A CA 1
ATOM 1060 C C . CYS A 1 139 ? -10.281 31.688 2.43 1 98.19 139 CYS A C 1
ATOM 1062 O O . CYS A 1 139 ? -9.18 31.906 1.928 1 98.19 139 CYS A O 1
ATOM 1064 N N . LEU A 1 140 ? -11.289 32.25 1.954 1 97.5 140 LEU A N 1
ATOM 1065 C CA . LEU A 1 140 ? -11.344 33 0.693 1 97.5 140 LEU A CA 1
ATOM 1066 C C . LEU A 1 140 ? -10.312 34.125 0.669 1 97.5 140 LEU A C 1
ATOM 1068 O O . LEU A 1 140 ? -9.672 34.344 -0.357 1 97.5 140 LEU A O 1
ATOM 1072 N N . SER A 1 141 ? -10.133 34.844 1.745 1 96.38 141 SER A N 1
ATOM 1073 C CA . SER A 1 141 ? -9.281 36.031 1.795 1 96.38 141 SER A CA 1
ATOM 1074 C C . SER A 1 141 ? -7.809 35.625 1.68 1 96.38 141 SER A C 1
ATOM 1076 O O . SER A 1 141 ? -6.961 36.5 1.413 1 96.38 141 SER A O 1
ATOM 1078 N N . PHE A 1 142 ? -7.508 34.312 1.86 1 97.5 142 PHE A N 1
ATOM 1079 C CA . PHE A 1 142 ? -6.102 33.938 1.803 1 97.5 142 PHE A CA 1
ATOM 1080 C C . PHE A 1 142 ? -5.914 32.625 1.035 1 97.5 142 PHE A C 1
ATOM 1082 O O . PHE A 1 142 ? -4.883 31.969 1.168 1 97.5 142 PHE A O 1
ATOM 1089 N N . GLU A 1 143 ? -6.848 32.219 0.212 1 97.75 143 GLU A N 1
ATOM 1090 C CA . GLU A 1 143 ? -6.805 31 -0.576 1 97.75 143 GLU A CA 1
ATOM 1091 C C . GLU A 1 143 ? -5.625 31 -1.54 1 97.75 143 GLU A C 1
ATOM 1093 O O . GLU A 1 143 ? -5.102 29.953 -1.895 1 97.75 143 GLU A O 1
ATOM 1098 N N . HIS A 1 144 ? -5.199 32.156 -1.975 1 98.12 144 HIS A N 1
ATOM 1099 C CA . HIS A 1 144 ? -4.086 32.312 -2.906 1 98.12 144 HIS A CA 1
ATOM 1100 C C . HIS A 1 144 ? -2.795 31.75 -2.314 1 98.12 144 HIS A C 1
ATOM 1102 O O . HIS A 1 144 ? -1.897 31.328 -3.049 1 98.12 144 HIS A O 1
ATOM 1108 N N . ILE A 1 145 ? -2.699 31.719 -0.958 1 98.62 145 ILE A N 1
ATOM 1109 C CA . ILE A 1 145 ? -1.543 31.125 -0.298 1 98.62 145 ILE A CA 1
ATOM 1110 C C . ILE A 1 145 ? -1.509 29.609 -0.577 1 98.62 145 ILE A C 1
ATOM 1112 O O . ILE A 1 145 ? -0.454 29.062 -0.897 1 98.62 145 ILE A O 1
ATOM 1116 N N . PHE A 1 146 ? -2.662 28.969 -0.533 1 98.75 146 PHE A N 1
ATOM 1117 C CA . PHE A 1 146 ? -2.768 27.531 -0.797 1 98.75 146 PHE A CA 1
ATOM 1118 C C . PHE A 1 146 ? -2.393 27.219 -2.24 1 98.75 146 PHE A C 1
ATOM 1120 O O . PHE A 1 146 ? -1.716 26.219 -2.51 1 98.75 146 PHE A O 1
ATOM 1127 N N . GLU A 1 147 ? -2.723 28.062 -3.152 1 98.25 147 GLU A N 1
ATOM 1128 C CA . GLU A 1 147 ? -2.504 27.844 -4.582 1 98.25 147 GLU A CA 1
ATOM 1129 C C . GLU A 1 147 ? -1.019 27.891 -4.926 1 98.25 147 GLU A C 1
ATOM 1131 O O . GLU A 1 147 ? -0.576 27.234 -5.871 1 98.25 147 GLU A O 1
ATOM 1136 N N . VAL A 1 148 ? -0.273 28.641 -4.137 1 98.25 148 VAL A N 1
ATOM 1137 C CA . VAL A 1 148 ? 1.166 28.75 -4.352 1 98.25 148 VAL A CA 1
ATOM 1138 C C . VAL A 1 148 ? 1.871 27.516 -3.803 1 98.25 148 VAL A C 1
ATOM 1140 O O . VAL A 1 148 ? 2.873 27.062 -4.363 1 98.25 148 VAL A O 1
ATOM 1143 N N . LEU A 1 149 ? 1.28 26.906 -2.789 1 98.44 149 LEU A N 1
ATOM 1144 C CA . LEU A 1 149 ? 1.987 25.875 -2.031 1 98.44 149 LEU A CA 1
ATOM 1145 C C . LEU A 1 149 ? 1.558 24.484 -2.473 1 98.44 149 LEU A C 1
ATOM 1147 O O . LEU A 1 149 ? 2.273 23.516 -2.24 1 98.44 149 LEU A O 1
ATOM 1151 N N . GLY A 1 150 ? 0.326 24.422 -3.051 1 97.81 150 GLY A N 1
ATOM 1152 C CA . GLY A 1 150 ? -0.186 23.094 -3.344 1 97.81 150 GLY A CA 1
ATOM 1153 C C . GLY A 1 150 ? -0.939 23.016 -4.66 1 97.81 150 GLY A C 1
ATOM 1154 O O . GLY A 1 150 ? -1.398 24.031 -5.176 1 97.81 150 GLY A O 1
ATOM 1155 N N . LYS A 1 151 ? -1.046 21.766 -5.219 1 96.69 151 LYS A N 1
ATOM 1156 C CA . LYS A 1 151 ? -1.836 21.516 -6.422 1 96.69 151 LYS A CA 1
ATOM 1157 C C . LYS A 1 151 ? -3.143 20.812 -6.086 1 96.69 151 LYS A C 1
ATOM 1159 O O . LYS A 1 151 ? -4.125 20.922 -6.824 1 96.69 151 LYS A O 1
ATOM 1164 N N . SER A 1 152 ? -3.123 20.047 -5.023 1 97.94 152 SER A N 1
ATOM 1165 C CA . SER A 1 152 ? -4.328 19.422 -4.488 1 97.94 152 SER A CA 1
ATOM 1166 C C . SER A 1 152 ? -4.805 20.141 -3.227 1 97.94 152 SER A C 1
ATOM 1168 O O . SER A 1 152 ? -4.234 19.953 -2.15 1 97.94 152 SER A O 1
ATOM 1170 N N . ILE A 1 153 ? -5.844 20.984 -3.355 1 98.5 153 ILE A N 1
ATOM 1171 C CA . ILE A 1 153 ? -6.359 21.812 -2.271 1 98.5 153 ILE A CA 1
ATOM 1172 C C . ILE A 1 153 ? -7.711 21.266 -1.81 1 98.5 153 ILE A C 1
ATOM 1174 O O . ILE A 1 153 ? -8.703 21.344 -2.543 1 98.5 153 ILE A O 1
ATOM 1178 N N . ASN A 1 154 ? -7.836 20.734 -0.567 1 98.75 154 ASN A N 1
ATOM 1179 C CA . ASN A 1 154 ? -9.008 20.016 -0.105 1 98.75 154 ASN A CA 1
ATOM 1180 C C . ASN A 1 154 ? -9.562 20.594 1.192 1 98.75 154 ASN A C 1
ATOM 1182 O O . ASN A 1 154 ? -8.859 20.641 2.205 1 98.75 154 ASN A O 1
ATOM 1186 N N . TYR A 1 155 ? -10.812 21.031 1.137 1 98.81 155 TYR A N 1
ATOM 1187 C CA . TYR A 1 155 ? -11.484 21.609 2.289 1 98.81 155 TYR A CA 1
ATOM 1188 C C . TYR A 1 155 ? -12.383 20.578 2.973 1 98.81 155 TYR A C 1
ATOM 1190 O O . TYR A 1 155 ? -13.156 19.875 2.312 1 98.81 155 TYR A O 1
ATOM 1198 N N . PHE A 1 156 ? -12.266 20.484 4.34 1 98.62 156 PHE A N 1
ATOM 1199 C CA . PHE A 1 156 ? -13.016 19.438 5.023 1 98.62 156 PHE A CA 1
ATOM 1200 C C . PHE A 1 156 ? -13.945 20.031 6.074 1 98.62 156 PHE A C 1
ATOM 1202 O O . PHE A 1 156 ? -14.477 19.312 6.922 1 98.62 156 PHE A O 1
ATOM 1209 N N . ASN A 1 157 ? -14.148 21.281 6.016 1 97.56 157 ASN A N 1
ATOM 1210 C CA . ASN A 1 157 ? -15.234 22 6.676 1 97.56 157 ASN A CA 1
ATOM 1211 C C . ASN A 1 157 ? -15.219 21.781 8.188 1 97.56 157 ASN A C 1
ATOM 1213 O O . ASN A 1 157 ? -16.234 21.422 8.773 1 97.56 157 ASN A O 1
ATOM 1217 N N . GLY A 1 158 ? -14.188 22.094 8.898 1 98.12 158 GLY A N 1
ATOM 1218 C CA . GLY A 1 158 ? -14.094 22.047 10.352 1 98.12 158 GLY A CA 1
ATOM 1219 C C . GLY A 1 158 ? -12.672 21.859 10.852 1 98.12 158 GLY A C 1
ATOM 1220 O O . GLY A 1 158 ? -11.977 20.938 10.422 1 98.12 158 GLY A O 1
ATOM 1221 N N . VAL A 1 159 ? -12.297 22.766 11.836 1 98.75 159 VAL A N 1
ATOM 1222 C CA . VAL A 1 159 ? -10.953 22.688 12.398 1 98.75 159 VAL A CA 1
ATOM 1223 C C . VAL A 1 159 ? -10.742 21.312 13.055 1 98.75 159 VAL A C 1
ATOM 1225 O O . VAL A 1 159 ? -11.625 20.812 13.758 1 98.75 159 VAL A O 1
ATOM 1228 N N . GLY A 1 160 ? -9.672 20.703 12.812 1 98.75 160 GLY A N 1
ATOM 1229 C CA . GLY A 1 160 ? -9.383 19.359 13.273 1 98.75 160 GLY A CA 1
ATOM 1230 C C . GLY A 1 160 ? -9.555 18.297 12.195 1 98.75 160 GLY A C 1
ATOM 1231 O O . GLY A 1 160 ? -8.898 17.266 12.227 1 98.75 160 GLY A O 1
ATOM 1232 N N . LYS A 1 161 ? -10.398 18.562 11.219 1 98.81 161 LYS A N 1
ATOM 1233 C CA . LYS A 1 161 ? -10.68 17.578 10.18 1 98.81 161 LYS A CA 1
ATOM 1234 C C . LYS A 1 161 ? -9.492 17.422 9.234 1 98.81 161 LYS A C 1
ATOM 1236 O O . LYS A 1 161 ? -9.242 16.328 8.719 1 98.81 161 LYS A O 1
ATOM 1241 N N . GLY A 1 162 ? -8.781 18.516 8.969 1 98.88 162 GLY A N 1
ATOM 1242 C CA . GLY A 1 162 ? -7.555 18.375 8.203 1 98.88 162 GLY A CA 1
ATOM 1243 C C . GLY A 1 162 ? -6.582 17.375 8.812 1 98.88 162 GLY A C 1
ATOM 1244 O O . GLY A 1 162 ? -6.004 16.547 8.102 1 98.88 162 GLY A O 1
ATOM 1245 N N . GLN A 1 163 ? -6.469 17.484 10.102 1 98.94 163 GLN A N 1
ATOM 1246 C CA . GLN A 1 163 ? -5.578 16.578 10.828 1 98.94 163 GLN A CA 1
ATOM 1247 C C . GLN A 1 163 ? -6.113 15.156 10.828 1 98.94 163 GLN A C 1
ATOM 1249 O O . GLN A 1 163 ? -5.34 14.195 10.758 1 98.94 163 GLN A O 1
ATOM 1254 N N . GLN A 1 164 ? -7.441 14.984 10.922 1 98.94 164 GLN A N 1
ATOM 1255 C CA . GLN A 1 164 ? -8.023 13.648 10.852 1 98.94 164 GLN A CA 1
ATOM 1256 C C . GLN A 1 164 ? -7.723 12.984 9.508 1 98.94 164 GLN A C 1
ATOM 1258 O O . GLN A 1 164 ? -7.359 11.812 9.461 1 98.94 164 GLN A O 1
ATOM 1263 N N . VAL A 1 165 ? -7.836 13.742 8.445 1 98.88 165 VAL A N 1
ATOM 1264 C CA . VAL A 1 165 ? -7.547 13.227 7.113 1 98.88 165 VAL A CA 1
ATOM 1265 C C . VAL A 1 165 ? -6.062 12.898 6.996 1 98.88 165 VAL A C 1
ATOM 1267 O O . VAL A 1 165 ? -5.691 11.867 6.43 1 98.88 165 VAL A O 1
ATOM 1270 N N . LYS A 1 166 ? -5.207 13.766 7.535 1 98.88 166 LYS A N 1
ATOM 1271 C CA . LYS A 1 166 ? -3.771 13.5 7.523 1 98.88 166 LYS A CA 1
ATOM 1272 C C . LYS A 1 166 ? -3.445 12.195 8.25 1 98.88 166 LYS A C 1
ATOM 1274 O O . LYS A 1 166 ? -2.541 11.461 7.848 1 98.88 166 LYS A O 1
ATOM 1279 N N . ALA A 1 167 ? -4.152 11.953 9.336 1 98.88 167 ALA A N 1
ATOM 1280 C CA . ALA A 1 167 ? -3.963 10.695 10.055 1 98.88 167 ALA A CA 1
ATOM 1281 C C . ALA A 1 167 ? -4.219 9.5 9.141 1 98.88 167 ALA A C 1
ATOM 1283 O O . ALA A 1 167 ? -3.451 8.539 9.141 1 98.88 167 ALA A O 1
ATOM 1284 N N . LEU A 1 168 ? -5.328 9.547 8.391 1 98.94 168 LEU A N 1
ATOM 1285 C CA . LEU A 1 168 ? -5.613 8.484 7.434 1 98.94 168 LEU A CA 1
ATOM 1286 C C . LEU A 1 168 ? -4.492 8.352 6.406 1 98.94 168 LEU A C 1
ATOM 1288 O O . LEU A 1 168 ? -4.082 7.242 6.066 1 98.94 168 LEU A O 1
ATOM 1292 N N . ASN A 1 169 ? -4.016 9.484 5.934 1 98.88 169 ASN A N 1
ATOM 1293 C CA . ASN A 1 169 ? -2.904 9.5 4.988 1 98.88 169 ASN A CA 1
ATOM 1294 C C . ASN A 1 169 ? -1.687 8.766 5.539 1 98.88 169 ASN A C 1
ATOM 1296 O O . ASN A 1 169 ? -1.058 7.977 4.832 1 98.88 169 ASN A O 1
ATOM 1300 N N . GLN A 1 170 ? -1.385 9 6.758 1 98.75 170 GLN A N 1
ATOM 1301 C CA . GLN A 1 170 ? -0.174 8.438 7.352 1 98.75 170 GLN A CA 1
ATOM 1302 C C . GLN A 1 170 ? -0.33 6.945 7.613 1 98.75 170 GLN A C 1
ATOM 1304 O O . GLN A 1 170 ? 0.646 6.191 7.555 1 98.75 170 GLN A O 1
ATOM 1309 N N . ILE A 1 171 ? -1.574 6.504 7.926 1 98.88 171 ILE A N 1
ATOM 1310 C CA . ILE A 1 171 ? -1.867 5.078 8.047 1 98.88 171 ILE A CA 1
ATOM 1311 C C . ILE A 1 171 ? -1.607 4.383 6.715 1 98.88 171 ILE A C 1
ATOM 1313 O O . ILE A 1 171 ? -0.975 3.326 6.672 1 98.88 171 ILE A O 1
ATOM 1317 N N . LEU A 1 172 ? -2.062 4.98 5.629 1 98.88 172 LEU A N 1
ATOM 1318 C CA . LEU A 1 172 ? -1.865 4.434 4.293 1 98.88 172 LEU A CA 1
ATOM 1319 C C . LEU A 1 172 ? -0.382 4.375 3.941 1 98.88 172 LEU A C 1
ATOM 1321 O O . LEU A 1 172 ? 0.102 3.354 3.447 1 98.88 172 LEU A O 1
ATOM 1325 N N . VAL A 1 173 ? 0.345 5.441 4.242 1 98.62 173 VAL A N 1
ATOM 1326 C CA . VAL A 1 173 ? 1.779 5.492 3.977 1 98.62 173 VAL A CA 1
ATOM 1327 C C . VAL A 1 173 ? 2.488 4.395 4.77 1 98.62 173 VAL A C 1
ATOM 1329 O O . VAL A 1 173 ? 3.324 3.67 4.227 1 98.62 173 VAL A O 1
ATOM 1332 N N . ALA A 1 174 ? 2.104 4.207 6.008 1 98.56 174 ALA A N 1
ATOM 1333 C CA . ALA A 1 174 ? 2.734 3.227 6.887 1 98.56 174 ALA A CA 1
ATOM 1334 C C . ALA A 1 174 ? 2.617 1.819 6.309 1 98.56 174 ALA A C 1
ATOM 1336 O O . ALA A 1 174 ? 3.627 1.157 6.062 1 98.56 174 ALA A O 1
ATOM 1337 N N . GLY A 1 175 ? 1.412 1.425 6.074 1 98.62 175 GLY A N 1
ATOM 1338 C CA . GLY A 1 175 ? 1.189 0.063 5.617 1 98.62 175 GLY A CA 1
ATOM 1339 C C . GLY A 1 175 ? 1.787 -0.211 4.25 1 98.62 175 GLY A C 1
ATOM 1340 O O . GLY A 1 175 ? 2.373 -1.271 4.023 1 98.62 175 GLY A O 1
ATOM 1341 N N . THR A 1 176 ? 1.655 0.737 3.322 1 98.56 176 THR A N 1
ATOM 1342 C CA . THR A 1 176 ? 2.123 0.538 1.955 1 98.56 176 THR A CA 1
ATOM 1343 C C . THR A 1 176 ? 3.648 0.527 1.901 1 98.56 176 THR A C 1
ATOM 1345 O O . THR A 1 176 ? 4.246 -0.325 1.24 1 98.56 176 THR A O 1
ATOM 1348 N N . TYR A 1 177 ? 4.332 1.447 2.627 1 98.38 177 TYR A N 1
ATOM 1349 C CA . TYR A 1 177 ? 5.789 1.468 2.682 1 98.38 177 TYR A CA 1
ATOM 1350 C C . TYR A 1 177 ? 6.332 0.179 3.289 1 98.38 177 TYR A C 1
ATOM 1352 O O . TYR A 1 177 ? 7.324 -0.372 2.809 1 98.38 177 TYR A O 1
ATOM 1360 N N . ALA A 1 178 ? 5.676 -0.242 4.355 1 98.69 178 ALA A N 1
ATOM 1361 C CA . ALA A 1 178 ? 6.137 -1.454 5.027 1 98.69 178 ALA A CA 1
ATOM 1362 C C . ALA A 1 178 ? 6.02 -2.668 4.109 1 98.69 178 ALA A C 1
ATOM 1364 O O . ALA A 1 178 ? 6.898 -3.531 4.094 1 98.69 178 ALA A O 1
ATOM 1365 N N . ALA A 1 179 ? 4.91 -2.756 3.375 1 98.81 179 ALA A N 1
ATOM 1366 C CA . ALA A 1 179 ? 4.727 -3.848 2.424 1 98.81 179 ALA A CA 1
ATOM 1367 C C . ALA A 1 179 ? 5.824 -3.842 1.361 1 98.81 179 ALA A C 1
ATOM 1369 O O . ALA A 1 179 ? 6.391 -4.887 1.04 1 98.81 179 ALA A O 1
ATOM 1370 N N . VAL A 1 180 ? 6.125 -2.666 0.827 1 98.81 180 VAL A N 1
ATOM 1371 C CA . VAL A 1 180 ? 7.16 -2.539 -0.194 1 98.81 180 VAL A CA 1
ATOM 1372 C C . VAL A 1 180 ? 8.516 -2.916 0.396 1 98.81 180 VAL A C 1
ATOM 1374 O O . VAL A 1 180 ? 9.305 -3.615 -0.243 1 98.81 180 VAL A O 1
ATOM 1377 N N . ALA A 1 181 ? 8.773 -2.482 1.59 1 98.62 181 ALA A N 1
ATOM 1378 C CA . ALA A 1 181 ? 10.023 -2.812 2.264 1 98.62 181 ALA A CA 1
ATOM 1379 C C . ALA A 1 181 ? 10.211 -4.324 2.367 1 98.62 181 ALA A C 1
ATOM 1381 O O . ALA A 1 181 ? 11.273 -4.848 2.041 1 98.62 181 ALA A O 1
ATOM 1382 N N . GLU A 1 182 ? 9.164 -5.012 2.814 1 98.75 182 GLU A N 1
ATOM 1383 C CA . GLU A 1 182 ? 9.227 -6.465 2.957 1 98.75 182 GLU A CA 1
ATOM 1384 C C . GLU A 1 182 ? 9.461 -7.141 1.61 1 98.75 182 GLU A C 1
ATOM 1386 O O . GLU A 1 182 ? 10.312 -8.023 1.491 1 98.75 182 GLU A O 1
ATOM 1391 N N . ALA A 1 183 ? 8.727 -6.727 0.606 1 98.88 183 ALA A N 1
ATOM 1392 C CA . ALA A 1 183 ? 8.812 -7.348 -0.712 1 98.88 183 ALA A CA 1
ATOM 1393 C C . ALA A 1 183 ? 10.188 -7.105 -1.34 1 98.88 183 ALA A C 1
ATOM 1395 O O . ALA A 1 183 ? 10.781 -8.023 -1.91 1 98.88 183 ALA A O 1
ATOM 1396 N N . MET A 1 184 ? 10.711 -5.867 -1.246 1 98.56 184 MET A N 1
ATOM 1397 C CA . MET A 1 184 ? 12 -5.531 -1.845 1 98.56 184 MET A CA 1
ATOM 1398 C C . MET A 1 184 ? 13.125 -6.312 -1.182 1 98.56 184 MET A C 1
ATOM 1400 O O . MET A 1 184 ? 14 -6.852 -1.865 1 98.56 184 MET A O 1
ATOM 1404 N N . GLU A 1 185 ? 13.07 -6.352 0.13 1 98 185 GLU A N 1
ATOM 1405 C CA . GLU A 1 185 ? 14.148 -7.051 0.824 1 98 185 GLU A CA 1
ATOM 1406 C C . GLU A 1 185 ? 14.117 -8.547 0.54 1 98 185 GLU A C 1
ATOM 1408 O O . GLU A 1 185 ? 15.156 -9.164 0.307 1 98 185 GLU A O 1
ATOM 1413 N N . LEU A 1 186 ? 12.93 -9.156 0.552 1 98.31 186 LEU A N 1
ATOM 1414 C CA . LEU A 1 186 ? 12.805 -10.578 0.246 1 98.31 186 LEU A CA 1
ATOM 1415 C C . LEU A 1 186 ? 13.305 -10.875 -1.165 1 98.31 186 LEU A C 1
ATOM 1417 O O . LEU A 1 186 ? 14.094 -11.805 -1.368 1 98.31 186 LEU A O 1
ATOM 1421 N N . GLY A 1 187 ? 12.797 -10.047 -2.17 1 98.56 187 GLY A N 1
ATOM 1422 C CA . GLY A 1 187 ? 13.219 -10.258 -3.545 1 98.56 187 GLY A CA 1
ATOM 1423 C C . GLY A 1 187 ? 14.719 -10.141 -3.732 1 98.56 187 GLY A C 1
ATOM 1424 O O . GLY A 1 187 ? 15.32 -10.93 -4.461 1 98.56 187 GLY A O 1
ATOM 1425 N N . LYS A 1 188 ? 15.289 -9.172 -3.049 1 97.69 188 LYS A N 1
ATOM 1426 C CA . LYS A 1 188 ? 16.734 -8.969 -3.092 1 97.69 188 LYS A CA 1
ATOM 1427 C C . LYS A 1 188 ? 17.469 -10.195 -2.545 1 97.69 188 LYS A C 1
ATOM 1429 O O . LYS A 1 188 ? 18.422 -10.672 -3.16 1 97.69 188 LYS A O 1
ATOM 1434 N N . LEU A 1 189 ? 17.047 -10.703 -1.431 1 96.69 189 LEU A N 1
ATOM 1435 C CA . LEU A 1 189 ? 17.719 -11.812 -0.763 1 96.69 189 LEU A CA 1
ATOM 1436 C C . LEU A 1 189 ? 17.531 -13.109 -1.544 1 96.69 189 LEU A C 1
ATOM 1438 O O . LEU A 1 189 ? 18.359 -14.016 -1.46 1 96.69 189 LEU A O 1
ATOM 1442 N N . LEU A 1 190 ? 16.5 -13.188 -2.342 1 97.56 190 LEU A N 1
ATOM 1443 C CA . LEU A 1 190 ? 16.25 -14.328 -3.209 1 97.56 190 LEU A CA 1
ATOM 1444 C C . LEU A 1 190 ? 17.031 -14.203 -4.512 1 97.56 190 LEU A C 1
ATOM 1446 O O . LEU A 1 190 ? 16.953 -15.078 -5.375 1 97.56 190 LEU A O 1
ATOM 1450 N N . ASP A 1 191 ? 17.734 -13.094 -4.691 1 97.5 191 ASP A N 1
ATOM 1451 C CA . ASP A 1 191 ? 18.547 -12.812 -5.863 1 97.5 191 ASP A CA 1
ATOM 1452 C C . ASP A 1 191 ? 17.703 -12.758 -7.129 1 97.5 191 ASP A C 1
ATOM 1454 O O . ASP A 1 191 ? 18.094 -13.297 -8.172 1 97.5 191 ASP A O 1
ATOM 1458 N N . LEU A 1 192 ? 16.531 -12.258 -7.008 1 98.56 192 LEU A N 1
ATOM 1459 C CA . LEU A 1 192 ? 15.68 -12.023 -8.172 1 98.56 192 LEU A CA 1
ATOM 1460 C C . LEU A 1 192 ? 16.141 -10.797 -8.945 1 98.56 192 LEU A C 1
ATOM 1462 O O . LEU A 1 192 ? 16.812 -9.914 -8.391 1 98.56 192 LEU A O 1
ATOM 1466 N N . PRO A 1 193 ? 15.875 -10.773 -10.297 1 98.5 193 PRO A N 1
ATOM 1467 C CA . PRO A 1 193 ? 16.141 -9.547 -11.055 1 98.5 193 PRO A CA 1
ATOM 1468 C C . PRO A 1 193 ? 15.164 -8.43 -10.727 1 98.5 193 PRO A C 1
ATOM 1470 O O . PRO A 1 193 ? 14.203 -8.203 -11.461 1 98.5 193 PRO A O 1
ATOM 1473 N N . MET A 1 194 ? 15.508 -7.66 -9.742 1 98.62 194 MET A N 1
ATOM 1474 C CA . MET A 1 194 ? 14.523 -6.828 -9.055 1 98.62 194 MET A CA 1
ATOM 1475 C C . MET A 1 194 ? 14.047 -5.691 -9.961 1 98.62 194 MET A C 1
ATOM 1477 O O . MET A 1 194 ? 12.906 -5.246 -9.859 1 98.62 194 MET A O 1
ATOM 1481 N N . ASP A 1 195 ? 14.867 -5.23 -10.844 1 98.06 195 ASP A N 1
ATOM 1482 C CA . ASP A 1 195 ? 14.383 -4.215 -11.773 1 98.06 195 ASP A CA 1
ATOM 1483 C C . ASP A 1 195 ? 13.211 -4.742 -12.609 1 98.06 195 ASP A C 1
ATOM 1485 O O . ASP A 1 195 ? 12.195 -4.062 -12.766 1 98.06 195 ASP A O 1
ATOM 1489 N N . ASP A 1 196 ? 13.328 -5.973 -13.094 1 98.19 196 ASP A N 1
ATOM 1490 C CA . ASP A 1 196 ? 12.273 -6.613 -13.867 1 98.19 196 ASP A CA 1
ATOM 1491 C C . ASP A 1 196 ? 11.062 -6.938 -12.992 1 98.19 196 ASP A C 1
ATOM 1493 O O . ASP A 1 196 ? 9.922 -6.805 -13.43 1 98.19 196 ASP A O 1
ATOM 1497 N N . VAL A 1 197 ? 11.359 -7.355 -11.781 1 98.75 197 VAL A N 1
ATOM 1498 C CA . VAL A 1 197 ? 10.305 -7.715 -10.852 1 98.75 197 VAL A CA 1
ATOM 1499 C C . VAL A 1 197 ? 9.445 -6.488 -10.539 1 98.75 197 VAL A C 1
ATOM 1501 O O . VAL A 1 197 ? 8.219 -6.543 -10.625 1 98.75 197 VAL A O 1
ATOM 1504 N N . VAL A 1 198 ? 10.109 -5.363 -10.219 1 98.75 198 VAL A N 1
ATOM 1505 C CA . VAL A 1 198 ? 9.398 -4.137 -9.875 1 98.75 198 VAL A CA 1
ATOM 1506 C C . VAL A 1 198 ? 8.578 -3.668 -11.078 1 98.75 198 VAL A C 1
ATOM 1508 O O . VAL A 1 198 ? 7.418 -3.266 -10.922 1 98.75 198 VAL A O 1
ATOM 1511 N N . ALA A 1 199 ? 9.141 -3.756 -12.242 1 98.25 199 ALA A N 1
ATOM 1512 C CA . ALA A 1 199 ? 8.43 -3.369 -13.461 1 98.25 199 ALA A CA 1
ATOM 1513 C C . ALA A 1 199 ? 7.164 -4.207 -13.641 1 98.25 199 ALA A C 1
ATOM 1515 O O . ALA A 1 199 ? 6.113 -3.684 -14.016 1 98.25 199 ALA A O 1
ATOM 1516 N N . ALA A 1 200 ? 7.227 -5.469 -13.367 1 98.06 200 ALA A N 1
ATOM 1517 C CA . ALA A 1 200 ? 6.09 -6.375 -13.5 1 98.06 200 ALA A CA 1
ATOM 1518 C C . ALA A 1 200 ? 5.02 -6.078 -12.453 1 98.06 200 ALA A C 1
ATOM 1520 O O . ALA A 1 200 ? 3.824 -6.086 -12.758 1 98.06 200 ALA A O 1
ATOM 1521 N N . LEU A 1 201 ? 5.438 -5.797 -11.227 1 98.38 201 LEU A N 1
ATOM 1522 C CA . LEU A 1 201 ? 4.523 -5.648 -10.102 1 98.38 201 LEU A CA 1
ATOM 1523 C C . LEU A 1 201 ? 3.795 -4.312 -10.156 1 98.38 201 LEU A C 1
ATOM 1525 O O . LEU A 1 201 ? 2.676 -4.184 -9.656 1 98.38 201 LEU A O 1
ATOM 1529 N N . LYS A 1 202 ? 4.332 -3.328 -10.836 1 97.31 202 LYS A N 1
ATOM 1530 C CA . LYS A 1 202 ? 3.754 -1.991 -10.938 1 97.31 202 LYS A CA 1
ATOM 1531 C C . LYS A 1 202 ? 2.527 -1.991 -11.852 1 97.31 202 LYS A C 1
ATOM 1533 O O . LYS A 1 202 ? 1.733 -1.048 -11.828 1 97.31 202 LYS A O 1
ATOM 1538 N N . VAL A 1 203 ? 2.252 -3.016 -12.57 1 94.06 203 VAL A N 1
ATOM 1539 C CA . VAL A 1 203 ? 1.193 -3.039 -13.57 1 94.06 203 VAL A CA 1
ATOM 1540 C C . VAL A 1 203 ? -0.107 -3.529 -12.945 1 94.06 203 VAL A C 1
ATOM 1542 O O . VAL A 1 203 ? -1.194 -3.268 -13.461 1 94.06 203 VAL A O 1
ATOM 1545 N N . GLY A 1 204 ? -0.034 -4.141 -11.812 1 91.25 204 GLY A N 1
ATOM 1546 C CA . GLY A 1 204 ? -1.207 -4.824 -11.289 1 91.25 204 GLY A CA 1
ATOM 1547 C C . GLY A 1 204 ? -1.611 -4.352 -9.906 1 91.25 204 GLY A C 1
ATOM 1548 O O . GLY A 1 204 ? -1.35 -3.205 -9.539 1 91.25 204 GLY A O 1
ATOM 1549 N N . ALA A 1 205 ? -2.396 -5.191 -9.227 1 92.25 205 ALA A N 1
ATOM 1550 C CA . ALA A 1 205 ? -3.068 -4.883 -7.973 1 92.25 205 ALA A CA 1
ATOM 1551 C C . ALA A 1 205 ? -2.057 -4.652 -6.852 1 92.25 205 ALA A C 1
ATOM 1553 O O . ALA A 1 205 ? -2.404 -4.125 -5.793 1 92.25 205 ALA A O 1
ATOM 1554 N N . ALA A 1 206 ? -0.792 -4.977 -7.137 1 96.81 206 ALA A N 1
ATOM 1555 C CA . ALA A 1 206 ? 0.257 -4.797 -6.137 1 96.81 206 ALA A CA 1
ATOM 1556 C C . ALA A 1 206 ? 0.813 -3.377 -6.172 1 96.81 206 ALA A C 1
ATOM 1558 O O . ALA 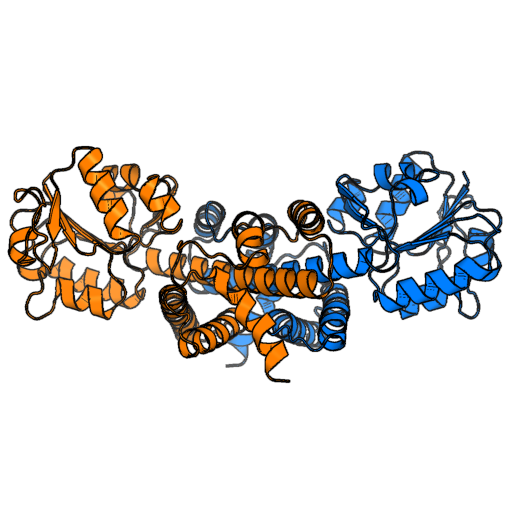A 1 206 ? 1.645 -3.01 -5.34 1 96.81 206 ALA A O 1
ATOM 1559 N N . ASN A 1 207 ? 0.369 -2.584 -7.109 1 97.56 207 ASN A N 1
ATOM 1560 C CA . ASN A 1 207 ? 0.981 -1.278 -7.332 1 97.56 207 ASN A CA 1
ATOM 1561 C C . ASN A 1 207 ? 0.622 -0.294 -6.223 1 97.56 207 ASN A C 1
ATOM 1563 O O . ASN A 1 207 ? -0.432 -0.417 -5.598 1 97.56 207 ASN A O 1
ATOM 1567 N N . SER A 1 208 ? 1.516 0.633 -6 1 98.44 208 SER A N 1
ATOM 1568 C CA . SER A 1 208 ? 1.37 1.732 -5.051 1 98.44 208 SER A CA 1
ATOM 1569 C C . SER A 1 208 ? 2.383 2.838 -5.328 1 98.44 208 SER A C 1
ATOM 1571 O O . SER A 1 208 ? 3.336 2.641 -6.086 1 98.44 208 SER A O 1
ATOM 1573 N N . TRP A 1 209 ? 2.125 3.996 -4.789 1 97.25 209 TRP A N 1
ATOM 1574 C CA . TRP A 1 209 ? 3.041 5.121 -4.945 1 97.25 209 TRP A CA 1
ATOM 1575 C C . TRP A 1 209 ? 4.438 4.762 -4.441 1 97.25 209 TRP A C 1
ATOM 1577 O O . TRP A 1 209 ? 5.43 5.008 -5.125 1 97.25 209 TRP A O 1
ATOM 1587 N N . PRO A 1 210 ? 4.586 4.109 -3.217 1 97.5 210 PRO A N 1
ATOM 1588 C CA . PRO A 1 210 ? 5.945 3.791 -2.773 1 97.5 210 PRO A CA 1
ATOM 1589 C C . PRO A 1 210 ? 6.621 2.74 -3.652 1 97.5 210 PRO A C 1
ATOM 1591 O O . PRO A 1 210 ? 7.844 2.764 -3.818 1 97.5 210 PRO A O 1
ATOM 1594 N N . LEU A 1 211 ? 5.875 1.815 -4.215 1 98.56 211 LEU A N 1
ATOM 1595 C CA . LEU A 1 211 ? 6.492 0.874 -5.145 1 98.56 211 LEU A CA 1
ATOM 1596 C C . LEU A 1 211 ? 7.102 1.604 -6.332 1 98.56 211 LEU A C 1
ATOM 1598 O O . LEU A 1 211 ? 8.219 1.296 -6.75 1 98.56 211 LEU A O 1
ATOM 1602 N N . GLU A 1 212 ? 6.406 2.588 -6.777 1 97.38 212 GLU A N 1
ATOM 1603 C CA . GLU A 1 212 ? 6.836 3.35 -7.949 1 97.38 212 GLU A CA 1
ATOM 1604 C C . GLU A 1 212 ? 7.984 4.293 -7.602 1 97.38 212 GLU A C 1
ATOM 1606 O O . GLU A 1 212 ? 8.875 4.523 -8.422 1 97.38 212 GLU A O 1
ATOM 1611 N N . ASN A 1 213 ? 8 4.781 -6.418 1 94.94 213 ASN A N 1
ATOM 1612 C CA . ASN A 1 213 ? 8.852 5.945 -6.168 1 94.94 213 ASN A CA 1
ATOM 1613 C C . ASN A 1 213 ? 9.953 5.629 -5.164 1 94.94 213 ASN A C 1
ATOM 1615 O O . ASN A 1 213 ? 10.93 6.371 -5.055 1 94.94 213 ASN A O 1
ATOM 1619 N N . ARG A 1 214 ? 9.797 4.504 -4.48 1 96 214 ARG A N 1
ATOM 1620 C CA . ARG A 1 214 ? 10.742 4.289 -3.393 1 96 214 ARG A CA 1
ATOM 1621 C C . ARG A 1 214 ? 11.422 2.926 -3.518 1 96 214 ARG A C 1
ATOM 1623 O O . ARG A 1 214 ? 12.43 2.664 -2.854 1 96 214 ARG A O 1
ATOM 1630 N N . SER A 1 215 ? 10.914 1.99 -4.348 1 97.62 215 SER A N 1
ATOM 1631 C CA . SER A 1 215 ? 11.453 0.639 -4.438 1 97.62 215 SER A CA 1
ATOM 1632 C C . SER A 1 215 ? 12.93 0.66 -4.816 1 97.62 215 SER A C 1
ATOM 1634 O O . SER A 1 215 ? 13.734 -0.065 -4.23 1 97.62 215 SER A O 1
ATOM 1636 N N . LYS A 1 216 ? 13.336 1.51 -5.758 1 96.12 216 LYS A N 1
ATOM 1637 C CA . LYS A 1 216 ? 14.727 1.578 -6.195 1 96.12 216 LYS A CA 1
ATOM 1638 C C . LYS A 1 216 ? 15.641 2.016 -5.059 1 96.12 216 LYS A C 1
ATOM 1640 O O . LYS A 1 216 ? 16.719 1.441 -4.859 1 96.12 216 LYS A O 1
ATOM 1645 N N . ALA A 1 217 ? 15.227 3.059 -4.348 1 94.38 217 ALA A N 1
ATOM 1646 C CA . ALA A 1 217 ? 16 3.547 -3.215 1 94.38 217 ALA A CA 1
ATOM 1647 C C . ALA A 1 217 ? 16.203 2.449 -2.176 1 94.38 217 ALA A C 1
ATOM 1649 O O . ALA A 1 217 ? 17.297 2.299 -1.629 1 94.38 217 ALA A O 1
ATOM 1650 N N . MET A 1 218 ? 15.211 1.663 -1.902 1 96.69 218 MET A N 1
ATOM 1651 C CA . MET A 1 218 ? 15.297 0.57 -0.938 1 96.69 218 MET A CA 1
ATOM 1652 C C . MET A 1 218 ? 16.25 -0.513 -1.431 1 96.69 218 MET A C 1
ATOM 1654 O O . MET A 1 218 ? 17.047 -1.042 -0.655 1 96.69 218 MET A O 1
ATOM 1658 N N . LEU A 1 219 ? 16.172 -0.787 -2.699 1 97.31 219 LEU A N 1
ATOM 1659 C CA . LEU A 1 219 ? 16.969 -1.873 -3.277 1 97.31 219 LEU A CA 1
ATOM 1660 C C . LEU A 1 219 ? 18.453 -1.54 -3.254 1 97.31 219 LEU A C 1
ATOM 1662 O O . LEU A 1 219 ? 19.281 -2.424 -3.043 1 97.31 219 LEU A O 1
ATOM 1666 N N . ILE A 1 220 ? 18.797 -0.203 -3.387 1 96.06 220 ILE A N 1
ATOM 1667 C CA . ILE A 1 220 ? 20.203 0.166 -3.457 1 96.06 220 ILE A CA 1
ATOM 1668 C C . ILE A 1 220 ? 20.641 0.775 -2.127 1 96.06 220 ILE A C 1
ATOM 1670 O O . ILE A 1 220 ? 21.781 1.235 -1.995 1 96.06 220 ILE A O 1
ATOM 1674 N N . ASP A 1 221 ? 19.734 0.909 -1.162 1 94.88 221 ASP A N 1
ATOM 1675 C CA . ASP A 1 221 ? 19.984 1.388 0.195 1 94.88 221 ASP A CA 1
ATOM 1676 C C . ASP A 1 221 ? 20.5 2.828 0.184 1 94.88 221 ASP A C 1
ATOM 1678 O O . ASP A 1 221 ? 21.516 3.133 0.796 1 94.88 221 ASP A O 1
ATOM 1682 N N . LYS A 1 222 ? 19.922 3.619 -0.605 1 93.19 222 LYS A N 1
ATOM 1683 C CA . LYS A 1 222 ? 20.109 5.066 -0.635 1 93.19 222 LYS A CA 1
ATOM 1684 C C . LYS A 1 222 ? 18.797 5.797 -0.384 1 93.19 222 LYS A C 1
ATOM 1686 O O . LYS A 1 222 ? 17.812 5.59 -1.104 1 93.19 222 LYS A O 1
ATOM 1691 N N . HIS A 1 223 ? 18.828 6.652 0.608 1 88.38 223 HIS A N 1
ATOM 1692 C CA . HIS A 1 223 ? 17.547 7.211 1.054 1 88.38 223 HIS A CA 1
ATOM 1693 C C . HIS A 1 223 ? 17.609 8.734 1.109 1 88.38 223 HIS A C 1
ATOM 1695 O O . HIS A 1 223 ? 17.625 9.32 2.193 1 88.38 223 HIS A O 1
ATOM 1701 N N . PRO A 1 224 ? 17.547 9.305 -0.069 1 86.44 224 PRO A N 1
ATOM 1702 C CA . PRO A 1 224 ? 17.375 10.75 0.008 1 86.44 224 PRO A CA 1
ATOM 1703 C C . PRO A 1 224 ? 16.172 11.156 0.862 1 86.44 224 PRO A C 1
ATOM 1705 O O . PRO A 1 224 ? 15.133 10.492 0.828 1 86.44 224 PRO A O 1
ATOM 1708 N N . LEU A 1 225 ? 16.297 12.211 1.552 1 87.69 225 LEU A N 1
ATOM 1709 C CA . LEU A 1 225 ? 15.289 12.578 2.545 1 87.69 225 LEU A CA 1
ATOM 1710 C C . LEU A 1 225 ? 14.031 13.117 1.875 1 87.69 225 LEU A C 1
ATOM 1712 O O . LEU A 1 225 ? 14.078 14.148 1.202 1 87.69 225 LEU A O 1
ATOM 1716 N N . GLY A 1 226 ? 13.023 12.43 2.047 1 87.19 226 GLY A N 1
ATOM 1717 C CA . GLY A 1 226 ? 11.688 12.875 1.679 1 87.19 226 GLY A CA 1
ATOM 1718 C C . GLY A 1 226 ? 10.797 13.141 2.877 1 87.19 226 GLY A C 1
ATOM 1719 O O . GLY A 1 226 ? 10.18 14.203 2.98 1 87.19 226 GLY A O 1
ATOM 1720 N N . PHE A 1 227 ? 10.883 12.227 3.756 1 92.81 227 PHE A N 1
ATOM 1721 C CA . PHE A 1 227 ? 10.07 12.258 4.969 1 92.81 227 PHE A CA 1
ATOM 1722 C C . PHE A 1 227 ? 10.758 11.5 6.098 1 92.81 227 PHE A C 1
ATOM 1724 O O . PHE A 1 227 ? 10.914 10.281 6.027 1 92.81 227 PHE A O 1
ATOM 1731 N N . LYS A 1 228 ? 11.164 12.219 7.145 1 95.12 228 LYS A N 1
ATOM 1732 C CA . LYS A 1 228 ? 11.945 11.617 8.227 1 95.12 228 LYS A CA 1
ATOM 1733 C C . LYS A 1 228 ? 11.156 10.508 8.922 1 95.12 228 LYS A C 1
ATOM 1735 O O . LYS A 1 228 ? 9.969 10.664 9.203 1 95.12 228 LYS A O 1
ATOM 1740 N N . LEU A 1 229 ? 11.906 9.422 9.234 1 97.69 229 LEU A N 1
ATOM 1741 C CA . LEU A 1 229 ? 11.32 8.273 9.922 1 97.69 229 LEU A CA 1
ATOM 1742 C C . LEU A 1 229 ? 10.758 8.688 11.273 1 97.69 229 LEU A C 1
ATOM 1744 O O . LEU A 1 229 ? 9.656 8.266 11.641 1 97.69 229 LEU A O 1
ATOM 1748 N N . GLU A 1 230 ? 11.438 9.508 12.047 1 97.75 230 GLU A N 1
ATOM 1749 C CA . GLU A 1 230 ? 11 9.898 13.383 1 97.75 230 GLU A CA 1
ATOM 1750 C C . GLU A 1 230 ? 9.727 10.742 13.312 1 97.75 230 GLU A C 1
ATOM 1752 O O . GLU A 1 230 ? 8.883 10.664 14.211 1 97.75 230 GLU A O 1
ATOM 1757 N N . LEU A 1 231 ? 9.609 11.539 12.289 1 97.38 231 LEU A N 1
ATOM 1758 C CA . LEU A 1 231 ? 8.398 12.344 12.117 1 97.38 231 LEU A CA 1
ATOM 1759 C C . LEU A 1 231 ? 7.215 11.461 11.742 1 97.38 231 LEU A C 1
ATOM 1761 O O . LEU A 1 231 ? 6.09 11.703 12.188 1 97.38 231 LEU A O 1
ATOM 1765 N N . HIS A 1 232 ? 7.5 10.461 10.867 1 98.25 232 HIS A N 1
ATOM 1766 C CA . HIS A 1 232 ? 6.422 9.531 10.555 1 98.25 232 HIS A CA 1
ATOM 1767 C C . HIS A 1 232 ? 5.984 8.75 11.789 1 98.25 232 HIS A C 1
ATOM 1769 O O . HIS A 1 232 ? 4.793 8.508 11.984 1 98.25 232 HIS A O 1
ATOM 1775 N N . HIS A 1 233 ? 6.934 8.352 12.594 1 98.75 233 HIS A N 1
ATOM 1776 C CA . HIS A 1 233 ? 6.633 7.68 13.852 1 98.75 233 HIS A CA 1
ATOM 1777 C C . HIS A 1 233 ? 5.707 8.523 14.727 1 98.75 233 HIS A C 1
ATOM 1779 O O . HIS A 1 233 ? 4.723 8.016 15.266 1 98.75 233 HIS A O 1
ATOM 1785 N N . LYS A 1 234 ? 6.027 9.766 14.844 1 98.5 234 LYS A N 1
ATOM 1786 C CA . LYS A 1 234 ? 5.188 10.695 15.594 1 98.5 234 LYS A CA 1
ATOM 1787 C C . LYS A 1 234 ? 3.795 10.797 14.977 1 98.5 234 LYS A C 1
ATOM 1789 O O . LYS A 1 234 ? 2.795 10.844 15.703 1 98.5 234 LYS A O 1
ATOM 1794 N N . ASP A 1 235 ? 3.701 10.883 13.68 1 98.62 235 ASP A N 1
ATOM 1795 C CA . ASP A 1 235 ? 2.416 10.969 12.992 1 98.62 235 ASP A CA 1
ATOM 1796 C C . ASP A 1 235 ? 1.578 9.711 13.242 1 98.62 235 ASP A C 1
ATOM 1798 O O . ASP A 1 235 ? 0.358 9.797 13.406 1 98.62 235 ASP A O 1
ATOM 1802 N N . LEU A 1 236 ? 2.227 8.531 13.242 1 98.81 236 LEU A N 1
ATOM 1803 C CA . LEU A 1 236 ? 1.506 7.293 13.508 1 98.81 236 LEU A CA 1
ATOM 1804 C C . LEU A 1 236 ? 0.994 7.262 14.945 1 98.81 236 LEU A C 1
ATOM 1806 O O . LEU A 1 236 ? -0.078 6.715 15.219 1 98.81 236 LEU A O 1
ATOM 1810 N N . ALA A 1 237 ? 1.789 7.82 15.836 1 98.81 237 ALA A N 1
ATOM 1811 C CA . ALA A 1 237 ? 1.304 7.926 17.219 1 98.81 237 ALA A CA 1
ATOM 1812 C C . ALA A 1 237 ? 0.011 8.734 17.281 1 98.81 237 ALA A C 1
ATOM 1814 O O . ALA A 1 237 ? -0.931 8.352 17.984 1 98.81 237 ALA A O 1
ATOM 1815 N N . ILE A 1 238 ? -0.057 9.82 16.578 1 98.69 238 ILE A N 1
ATOM 1816 C CA . ILE A 1 238 ? -1.247 10.664 16.531 1 98.69 238 ILE A CA 1
ATOM 1817 C C . ILE A 1 238 ? -2.418 9.859 15.961 1 98.69 238 ILE A C 1
ATOM 1819 O O . ILE A 1 238 ? -3.518 9.875 16.516 1 98.69 238 ILE A O 1
ATOM 1823 N N . ALA A 1 239 ? -2.186 9.141 14.859 1 98.75 239 ALA A N 1
ATOM 1824 C CA . ALA A 1 239 ? -3.234 8.375 14.188 1 98.75 239 ALA A CA 1
ATOM 1825 C C . ALA A 1 239 ? -3.758 7.258 15.086 1 98.75 239 ALA A C 1
ATOM 1827 O O . ALA A 1 239 ? -4.969 7.051 15.188 1 98.75 239 ALA A O 1
ATOM 1828 N N . ILE A 1 240 ? -2.852 6.555 15.734 1 98.75 240 ILE A N 1
ATOM 1829 C CA . ILE A 1 240 ? -3.213 5.434 16.594 1 98.75 240 ILE A CA 1
ATOM 1830 C C . ILE A 1 240 ? -3.971 5.945 17.812 1 98.75 240 ILE A C 1
ATOM 1832 O O . ILE A 1 240 ? -4.957 5.34 18.25 1 98.75 240 ILE A O 1
ATOM 1836 N N . ASP A 1 241 ? -3.527 7.082 18.391 1 98.62 241 ASP A N 1
ATOM 1837 C CA . ASP A 1 241 ? -4.234 7.691 19.5 1 98.62 241 ASP A CA 1
ATOM 1838 C C . ASP A 1 241 ? -5.641 8.125 19.094 1 98.62 241 ASP A C 1
ATOM 1840 O O . ASP A 1 241 ? -6.586 7.984 19.875 1 98.62 241 ASP A O 1
ATOM 1844 N N . LEU A 1 242 ? -5.754 8.695 17.938 1 98.38 242 LEU A N 1
ATOM 1845 C CA . LEU A 1 242 ? -7.059 9.07 17.406 1 98.38 242 LEU A CA 1
ATOM 1846 C C . LEU A 1 242 ? -7.977 7.859 17.328 1 98.38 242 LEU A C 1
ATOM 1848 O O . LEU A 1 242 ? -9.141 7.926 17.734 1 98.38 242 LEU A O 1
ATOM 1852 N N . ALA A 1 243 ? -7.48 6.73 16.797 1 98.38 243 ALA A N 1
ATOM 1853 C CA . ALA A 1 243 ? -8.258 5.492 16.703 1 98.38 243 ALA A CA 1
ATOM 1854 C C . ALA A 1 243 ? -8.664 4.988 18.078 1 98.38 243 ALA A C 1
ATOM 1856 O O . ALA A 1 243 ? -9.82 4.629 18.297 1 98.38 243 ALA A O 1
ATOM 1857 N N . LYS A 1 244 ? -7.754 5.039 19.031 1 97.56 244 LYS A N 1
ATOM 1858 C CA . LYS A 1 244 ? -8.023 4.59 20.391 1 97.56 244 LYS A CA 1
ATOM 1859 C C . LYS A 1 244 ? -9.109 5.43 21.047 1 97.56 244 LYS A C 1
ATOM 1861 O O . LYS A 1 244 ? -9.914 4.918 21.828 1 97.56 244 LYS A O 1
ATOM 1866 N N . SER A 1 245 ? -9.086 6.676 20.75 1 97.06 245 SER A N 1
ATOM 1867 C CA . SER A 1 245 ? -10.055 7.594 21.344 1 97.06 245 SER A CA 1
ATOM 1868 C C . SER A 1 245 ? -11.484 7.203 20.984 1 97.06 245 SER A C 1
ATOM 1870 O O . SER A 1 245 ? -12.43 7.602 21.656 1 97.06 245 SER A O 1
ATOM 1872 N N . ILE A 1 246 ? -11.695 6.418 19.953 1 95.88 246 ILE A N 1
ATOM 1873 C CA . ILE A 1 246 ? -13.031 5.969 19.578 1 95.88 246 ILE A CA 1
ATOM 1874 C C . ILE A 1 246 ? -13.109 4.449 19.656 1 95.88 246 ILE A C 1
ATOM 1876 O O . ILE A 1 246 ? -13.906 3.82 18.969 1 95.88 246 ILE A O 1
ATOM 1880 N N . ASN A 1 247 ? -12.141 3.85 20.281 1 95.12 247 ASN A N 1
ATOM 1881 C CA . ASN A 1 247 ? -12.133 2.453 20.719 1 95.12 247 ASN A CA 1
ATOM 1882 C C . ASN A 1 247 ? -11.922 1.511 19.531 1 95.12 247 ASN A C 1
ATOM 1884 O O . ASN A 1 247 ? -12.578 0.475 19.438 1 95.12 247 ASN A O 1
ATOM 1888 N N . ILE A 1 248 ? -11.047 1.869 18.656 1 95.31 248 ILE A N 1
ATOM 1889 C CA . ILE A 1 248 ? -10.672 0.933 17.594 1 95.31 248 ILE A CA 1
ATOM 1890 C C . ILE A 1 248 ? -9.156 0.729 17.609 1 95.31 248 ILE A C 1
ATOM 1892 O O . ILE A 1 248 ? -8.406 1.613 18.016 1 95.31 248 ILE A O 1
ATOM 1896 N N . ASP A 1 249 ? -8.789 -0.432 17.172 1 96.56 249 ASP A N 1
ATOM 1897 C CA . ASP A 1 249 ? -7.375 -0.781 17.047 1 96.56 249 ASP A CA 1
ATOM 1898 C C . ASP A 1 249 ? -6.941 -0.835 15.586 1 96.56 249 ASP A C 1
ATOM 1900 O O . ASP A 1 249 ? -7.73 -1.21 14.719 1 96.56 249 ASP A O 1
ATOM 1904 N N . LEU A 1 250 ? -5.766 -0.422 15.367 1 98.38 250 LEU A N 1
ATOM 1905 C CA . LEU A 1 250 ? -5.141 -0.461 14.047 1 98.38 250 LEU A CA 1
ATOM 1906 C C . LEU A 1 250 ? -3.908 -1.359 14.055 1 98.38 250 LEU A C 1
ATOM 1908 O O . LEU A 1 250 ? -2.781 -0.874 14.18 1 98.38 250 LEU A O 1
ATOM 1912 N N . PRO A 1 251 ? -4.066 -2.617 13.867 1 98.25 251 PRO A N 1
ATOM 1913 C CA . PRO A 1 251 ? -2.965 -3.561 14.078 1 98.25 251 PRO A CA 1
ATOM 1914 C C . PRO A 1 251 ? -1.793 -3.32 13.133 1 98.25 251 PRO A C 1
ATOM 1916 O O . PRO A 1 251 ? -0.633 -3.461 13.531 1 98.25 251 PRO A O 1
ATOM 1919 N N . ILE A 1 252 ? -2.057 -2.99 11.914 1 98.75 252 ILE A N 1
ATOM 1920 C CA . ILE A 1 252 ? -0.978 -2.824 10.945 1 98.75 252 ILE A CA 1
ATOM 1921 C C . ILE A 1 252 ? -0.209 -1.539 11.242 1 98.75 252 ILE A C 1
ATOM 1923 O O . ILE A 1 252 ? 1.021 -1.547 11.32 1 98.75 252 ILE A O 1
ATOM 1927 N N . ALA A 1 253 ? -0.932 -0.425 11.438 1 98.81 253 ALA A N 1
ATOM 1928 C CA . ALA A 1 253 ? -0.281 0.833 11.789 1 98.81 253 ALA A CA 1
ATOM 1929 C C . ALA A 1 253 ? 0.543 0.685 13.062 1 98.81 253 ALA A C 1
ATOM 1931 O O . ALA A 1 253 ? 1.661 1.197 13.156 1 98.81 253 ALA A O 1
ATOM 1932 N N . SER A 1 254 ? -0.011 -0.018 14.023 1 98.81 254 SER A N 1
ATOM 1933 C CA . SER A 1 254 ? 0.684 -0.233 15.289 1 98.81 254 SER A CA 1
ATOM 1934 C C . SER A 1 254 ? 1.963 -1.038 15.094 1 98.81 254 SER A C 1
ATOM 1936 O O . SER A 1 254 ? 2.99 -0.746 15.703 1 98.81 254 SER A O 1
ATOM 1938 N N . LYS A 1 255 ? 1.91 -2.049 14.25 1 98.75 255 LYS A N 1
ATOM 1939 C CA . LYS A 1 255 ? 3.094 -2.861 13.984 1 98.75 255 LYS A CA 1
ATOM 1940 C C . LYS A 1 255 ? 4.176 -2.047 13.281 1 98.75 255 LYS A C 1
ATOM 1942 O O . LYS A 1 255 ? 5.359 -2.182 13.594 1 98.75 255 LYS A O 1
ATOM 1947 N N . VAL A 1 256 ? 3.773 -1.217 12.336 1 98.88 256 VAL A N 1
ATOM 1948 C CA . VAL A 1 256 ? 4.742 -0.373 11.641 1 98.88 256 VAL A CA 1
ATOM 1949 C C . VAL A 1 256 ? 5.383 0.596 12.633 1 98.88 256 VAL A C 1
ATOM 1951 O O . VAL A 1 256 ? 6.594 0.833 12.586 1 98.88 256 VAL A O 1
ATOM 1954 N N . LYS A 1 257 ? 4.547 1.166 13.516 1 98.88 257 LYS A N 1
ATOM 1955 C CA . LYS A 1 257 ? 5.086 2.07 14.523 1 98.88 257 LYS A CA 1
ATOM 1956 C C . LYS A 1 257 ? 6.141 1.373 15.383 1 98.88 257 LYS A C 1
ATOM 1958 O O . LYS A 1 257 ? 7.168 1.966 15.719 1 98.88 257 LYS A O 1
ATOM 1963 N N . GLU A 1 258 ? 5.914 0.12 15.734 1 98.69 258 GLU A N 1
ATOM 1964 C CA . GLU A 1 258 ? 6.883 -0.667 16.484 1 98.69 258 GLU A CA 1
ATOM 1965 C C . GLU A 1 258 ? 8.188 -0.831 15.711 1 98.69 258 GLU A C 1
ATOM 1967 O O . GLU A 1 258 ? 9.273 -0.707 16.281 1 98.69 258 GLU A O 1
ATOM 1972 N N . ILE A 1 259 ? 8.062 -1.117 14.484 1 98.56 259 ILE A N 1
ATOM 1973 C CA . ILE A 1 259 ? 9.227 -1.29 13.617 1 98.56 259 ILE A CA 1
ATOM 1974 C C . ILE A 1 259 ? 10.016 0.015 13.547 1 98.56 259 ILE A C 1
ATOM 1976 O O . ILE A 1 259 ? 11.242 0.015 13.68 1 98.56 259 ILE A O 1
ATOM 1980 N N . GLU A 1 260 ? 9.297 1.126 13.352 1 98.69 260 GLU A N 1
ATOM 1981 C CA . GLU A 1 260 ? 9.945 2.43 13.297 1 98.69 260 GLU A CA 1
ATOM 1982 C C . GLU A 1 260 ? 10.672 2.742 14.602 1 98.69 260 GLU A C 1
ATOM 1984 O O . GLU A 1 260 ? 11.773 3.309 14.594 1 98.69 260 GLU A O 1
ATOM 1989 N N . GLN A 1 261 ? 10.008 2.387 15.703 1 98.69 261 GLN A N 1
ATOM 1990 C CA . GLN A 1 261 ? 10.633 2.602 17 1 98.69 261 GLN A CA 1
ATOM 1991 C C . GLN A 1 261 ? 11.969 1.871 17.109 1 98.69 261 GLN A C 1
ATOM 1993 O O . GLN A 1 261 ? 12.945 2.424 17.609 1 98.69 261 GLN A O 1
ATOM 1998 N N . ARG A 1 262 ? 12.016 0.646 16.656 1 98.12 262 ARG A N 1
ATOM 1999 C CA . ARG A 1 262 ? 13.242 -0.146 16.688 1 98.12 262 ARG A CA 1
ATOM 2000 C C . ARG A 1 262 ? 14.32 0.476 15.797 1 98.12 262 ARG A C 1
ATOM 2002 O O . ARG A 1 262 ? 15.492 0.505 16.172 1 98.12 262 ARG A O 1
ATOM 2009 N N . LEU A 1 263 ? 13.914 0.975 14.648 1 97.94 263 LEU A N 1
ATOM 2010 C CA . LEU A 1 263 ? 14.867 1.61 13.742 1 97.94 263 LEU A CA 1
ATOM 2011 C C . LEU A 1 263 ? 15.391 2.916 14.336 1 97.94 263 LEU A C 1
ATOM 2013 O O . LEU A 1 263 ? 16.562 3.25 14.172 1 97.94 263 LEU A O 1
ATOM 2017 N N . MET A 1 264 ? 14.531 3.701 15.023 1 98.19 264 MET A N 1
ATOM 2018 C CA . MET A 1 264 ? 14.953 4.922 15.703 1 98.19 264 MET A CA 1
ATOM 2019 C C . MET A 1 264 ? 15.977 4.609 16.797 1 98.19 264 MET A C 1
ATOM 2021 O O . MET A 1 264 ? 16.953 5.332 16.953 1 98.19 264 MET A O 1
ATOM 2025 N N . GLN A 1 265 ? 15.75 3.492 17.5 1 97.88 265 GLN A N 1
ATOM 2026 C CA . GLN A 1 265 ? 16.672 3.061 18.531 1 97.88 265 GLN A CA 1
ATOM 2027 C C . GLN A 1 265 ? 18.016 2.664 17.953 1 97.88 265 GLN A C 1
ATOM 2029 O O . GLN A 1 265 ? 19.047 2.764 18.625 1 97.88 265 GLN A O 1
ATOM 2034 N N . ALA A 1 266 ? 18.031 2.268 16.734 1 96.81 266 ALA A N 1
ATOM 2035 C CA . ALA A 1 266 ? 19.25 1.904 16.016 1 96.81 266 ALA A CA 1
ATOM 2036 C C . ALA A 1 266 ? 19.922 3.133 15.406 1 96.81 266 ALA A C 1
ATOM 2038 O O . ALA A 1 266 ? 20.906 3.014 14.672 1 96.81 266 ALA A O 1
ATOM 2039 N N . GLY A 1 267 ? 19.391 4.336 15.617 1 96.81 267 GLY A N 1
ATOM 2040 C CA . GLY A 1 267 ? 20.016 5.578 15.195 1 96.81 267 GLY A CA 1
ATOM 2041 C C . GLY A 1 267 ? 19.609 6.012 13.797 1 96.81 267 GLY A C 1
ATOM 2042 O O . GLY A 1 267 ? 20.281 6.836 13.18 1 96.81 267 GLY A O 1
ATOM 2043 N N . LEU A 1 268 ? 18.438 5.5 13.305 1 96.5 268 LEU A N 1
ATOM 2044 C CA . LEU A 1 268 ? 18.078 5.754 11.914 1 96.5 268 LEU A CA 1
ATOM 2045 C C . LEU A 1 268 ? 16.922 6.746 11.828 1 96.5 268 LEU A C 1
ATOM 2047 O O . LEU A 1 268 ? 16.328 6.914 10.758 1 96.5 268 LEU A O 1
ATOM 2051 N N . GLY A 1 269 ? 16.594 7.43 12.914 1 97 269 GLY A N 1
ATOM 2052 C CA . GLY A 1 269 ? 15.414 8.273 13.016 1 97 269 GLY A CA 1
ATOM 2053 C C . GLY A 1 269 ? 15.438 9.445 12.055 1 97 269 GLY A C 1
ATOM 2054 O O . GLY A 1 269 ? 14.383 9.914 11.617 1 97 269 GLY A O 1
ATOM 2055 N N . GLU A 1 270 ? 16.609 9.922 11.695 1 95.38 270 GLU A N 1
ATOM 2056 C CA . GLU A 1 270 ? 16.75 11.117 10.867 1 95.38 270 GLU A CA 1
ATOM 2057 C C . GLU A 1 270 ? 16.703 10.773 9.383 1 95.38 270 GLU A C 1
ATOM 2059 O O . GLU A 1 270 ? 16.625 11.656 8.531 1 95.38 270 GLU A O 1
ATOM 2064 N N . LEU A 1 271 ? 16.703 9.492 9.07 1 95.69 271 LEU A N 1
ATOM 2065 C CA . LEU A 1 271 ? 16.688 9.047 7.684 1 95.69 271 LEU A CA 1
ATOM 2066 C C . LEU A 1 271 ? 15.258 9.016 7.141 1 95.69 271 LEU A C 1
ATOM 2068 O O . LEU A 1 271 ? 14.305 9.203 7.895 1 95.69 271 LEU A O 1
ATOM 2072 N N . ASP A 1 272 ? 15.148 8.836 5.848 1 96 272 ASP A N 1
ATOM 2073 C CA . ASP A 1 272 ? 13.852 8.742 5.18 1 96 272 ASP A CA 1
ATOM 2074 C C . ASP A 1 272 ? 13.086 7.5 5.629 1 96 272 ASP A C 1
ATOM 2076 O O . ASP A 1 272 ? 13.688 6.469 5.93 1 96 272 ASP A O 1
ATOM 2080 N N . VAL A 1 273 ? 11.82 7.551 5.574 1 96.06 273 VAL A N 1
ATOM 2081 C CA . VAL A 1 273 ? 10.93 6.465 5.961 1 96.06 273 VAL A CA 1
ATOM 2082 C C . VAL A 1 273 ? 11.25 5.215 5.145 1 96.06 273 VAL A C 1
ATOM 2084 O O . VAL A 1 273 ? 11.055 4.094 5.617 1 96.06 273 VAL A O 1
ATOM 2087 N N . SER A 1 274 ? 11.82 5.305 3.977 1 95.19 274 SER A N 1
ATOM 2088 C CA . SER A 1 274 ? 12.133 4.18 3.104 1 95.19 274 SER A CA 1
ATOM 2089 C C . SER A 1 274 ? 13.195 3.277 3.725 1 95.19 274 SER A C 1
ATOM 2091 O O . SER A 1 274 ? 13.422 2.162 3.252 1 95.19 274 SER A O 1
ATOM 2093 N N . VAL A 1 275 ? 13.805 3.697 4.832 1 96.94 275 VAL A N 1
ATOM 2094 C CA . VAL A 1 275 ? 14.812 2.883 5.504 1 96.94 275 VAL A CA 1
ATOM 2095 C C . VAL A 1 275 ? 14.141 1.716 6.223 1 96.94 275 VAL A C 1
ATOM 2097 O O . VAL A 1 275 ? 14.812 0.829 6.746 1 96.94 275 VAL A O 1
ATOM 2100 N N . LEU A 1 276 ? 12.828 1.627 6.137 1 97.06 276 LEU A N 1
ATOM 2101 C CA . LEU A 1 276 ? 12.047 0.568 6.766 1 97.06 276 LEU A CA 1
ATOM 2102 C C . LEU A 1 276 ? 12.586 -0.806 6.379 1 97.06 276 LEU A C 1
ATOM 2104 O O . LEU A 1 276 ? 12.539 -1.743 7.18 1 97.06 276 LEU A O 1
ATOM 2108 N N . HIS A 1 277 ? 13.102 -0.946 5.164 1 96.62 277 HIS A N 1
ATOM 2109 C CA . HIS A 1 277 ? 13.562 -2.236 4.664 1 96.62 277 HIS A CA 1
ATOM 2110 C C . HIS A 1 277 ? 14.734 -2.764 5.488 1 96.62 277 HIS A C 1
ATOM 2112 O O . HIS A 1 277 ? 14.969 -3.973 5.543 1 96.62 277 HIS A O 1
ATOM 2118 N N . ARG A 1 278 ? 15.414 -1.873 6.188 1 96.31 278 ARG A N 1
ATOM 2119 C CA . ARG A 1 278 ? 16.562 -2.285 6.988 1 96.31 278 ARG A CA 1
ATOM 2120 C C . ARG A 1 278 ? 16.125 -3.111 8.195 1 96.31 278 ARG A C 1
ATOM 2122 O O . ARG A 1 278 ? 16.906 -3.893 8.734 1 96.31 278 ARG A O 1
ATOM 2129 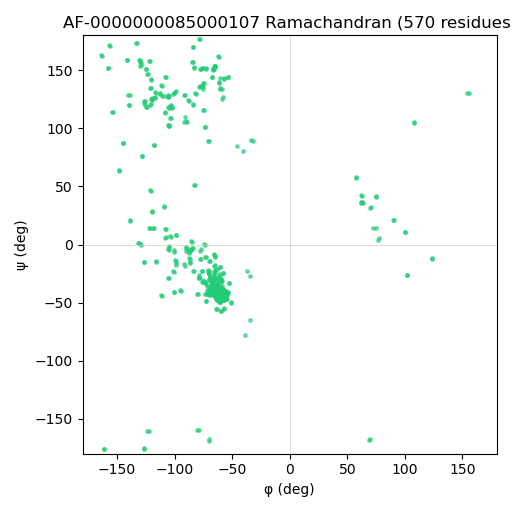N N . TYR A 1 279 ? 14.891 -2.875 8.602 1 96.88 279 TYR A N 1
ATOM 2130 C CA . TYR A 1 279 ? 14.359 -3.717 9.664 1 96.88 279 TYR A CA 1
ATOM 2131 C C . TYR A 1 279 ? 14.352 -5.184 9.25 1 96.88 279 TYR A C 1
ATOM 2133 O O . TYR A 1 279 ? 14.633 -6.066 10.07 1 96.88 279 TYR A O 1
ATOM 2141 N N . ILE A 1 280 ? 14.023 -5.488 7.996 1 94 280 ILE A N 1
ATOM 2142 C CA . ILE A 1 280 ? 13.93 -6.844 7.461 1 94 280 ILE A CA 1
ATOM 2143 C C . ILE A 1 280 ? 15.328 -7.43 7.285 1 94 280 ILE A C 1
ATOM 2145 O O . ILE A 1 280 ? 15.57 -8.586 7.629 1 94 280 ILE A O 1
ATOM 2149 N N . SER A 1 281 ? 16.25 -6.648 6.773 1 86.5 281 SER A N 1
ATOM 2150 C CA . SER A 1 281 ? 17.609 -7.113 6.539 1 86.5 281 SER A CA 1
ATOM 2151 C C . SER A 1 281 ? 18.344 -7.375 7.848 1 86.5 281 SER A C 1
ATOM 2153 O O . SER A 1 281 ? 19.172 -8.289 7.934 1 86.5 281 SER A O 1
ATOM 2155 N N . GLY A 1 282 ? 18.203 -6.441 8.867 1 74.88 282 GLY A N 1
ATOM 2156 C CA . GLY A 1 282 ? 18.859 -6.602 10.164 1 74.88 282 GLY A CA 1
ATOM 2157 C C . GLY A 1 282 ? 18.328 -7.777 10.953 1 74.88 282 GLY A C 1
ATOM 2158 O O . GLY A 1 282 ? 19.031 -8.336 11.797 1 74.88 282 GLY A O 1
ATOM 2159 N N . ALA A 1 283 ? 17.109 -8.016 10.734 1 57.53 283 ALA A N 1
ATOM 2160 C CA . ALA A 1 283 ? 16.516 -9.203 11.344 1 57.53 283 ALA A CA 1
ATOM 2161 C C . ALA A 1 283 ? 17.234 -10.469 10.906 1 57.53 283 ALA A C 1
ATOM 2163 O O . ALA A 1 283 ? 17.25 -11.469 11.625 1 57.53 283 ALA A O 1
ATOM 2164 N N . LYS A 1 284 ? 17.797 -10.555 9.688 1 53.97 284 LYS A N 1
ATOM 2165 C CA . LYS A 1 284 ? 18.625 -11.68 9.266 1 53.97 284 LYS A CA 1
ATOM 2166 C C . LYS A 1 284 ? 19.828 -11.844 10.188 1 53.97 284 LYS A C 1
ATOM 2168 O O . LYS A 1 284 ? 20.312 -12.961 10.383 1 53.97 284 LYS A O 1
ATOM 2173 N N . LYS A 1 285 ? 20.375 -10.68 10.68 1 45.72 285 LYS A N 1
ATOM 2174 C CA . LYS A 1 285 ? 21.672 -10.758 11.344 1 45.72 285 LYS A CA 1
ATOM 2175 C C . LYS A 1 285 ? 21.531 -11.273 12.773 1 45.72 285 LYS A C 1
ATOM 2177 O O . LYS A 1 285 ? 22.516 -11.633 13.414 1 45.72 285 LYS A O 1
ATOM 2182 N N . GLU A 1 286 ? 20.406 -11.062 13.422 1 40.94 286 GLU A N 1
ATOM 2183 C CA . GLU A 1 286 ? 20.359 -11.523 14.805 1 40.94 286 GLU A CA 1
ATOM 2184 C C . GLU A 1 286 ? 19.938 -12.984 14.898 1 40.94 286 GLU A C 1
ATOM 2186 O O . GLU A 1 286 ? 19.891 -13.555 15.984 1 40.94 286 GLU A O 1
ATOM 2191 N N . GLY A 1 287 ? 19.375 -13.625 13.875 1 32.59 287 GLY A N 1
ATOM 2192 C CA . GLY A 1 287 ? 19.141 -15.047 14.078 1 32.59 287 GLY A CA 1
ATOM 2193 C C . GLY A 1 287 ? 20.266 -15.922 13.578 1 32.59 287 GLY A C 1
ATOM 2194 O O . GLY A 1 287 ? 21.047 -15.516 12.711 1 32.59 287 GLY A O 1
ATOM 2195 N N . MET B 1 1 ? -2.625 -27.141 -32.781 1 94.12 1 MET B N 1
ATOM 2196 C CA . MET B 1 1 ? -2.256 -27.391 -31.375 1 94.12 1 MET B CA 1
ATOM 2197 C C . MET B 1 1 ? -3.482 -27.734 -30.531 1 94.12 1 MET B C 1
ATOM 2199 O O . MET B 1 1 ? -4.492 -27.016 -30.594 1 94.12 1 MET B O 1
ATOM 2203 N N . LYS B 1 2 ? -3.449 -28.859 -29.969 1 97.19 2 LYS B N 1
ATOM 2204 C CA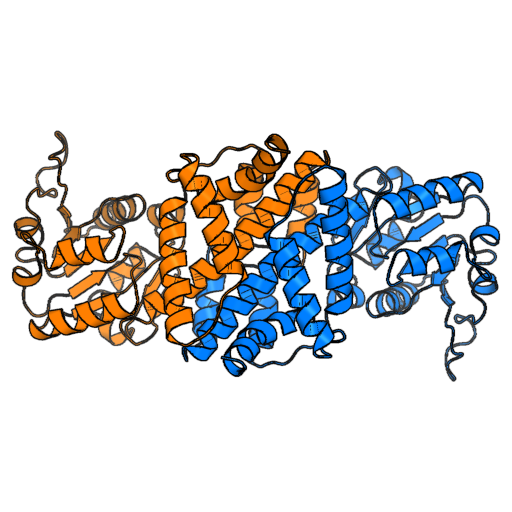 . LYS B 1 2 ? -4.523 -29.312 -29.078 1 97.19 2 LYS B CA 1
ATOM 2205 C C . LYS B 1 2 ? -4.137 -29.156 -27.609 1 97.19 2 LYS B C 1
ATOM 2207 O O . LYS B 1 2 ? -3.057 -29.578 -27.203 1 97.19 2 LYS B O 1
ATOM 2212 N N . LEU B 1 3 ? -5.051 -28.5 -26.812 1 98.25 3 LEU B N 1
ATOM 2213 C CA . LEU B 1 3 ? -4.75 -28.203 -25.406 1 98.25 3 LEU B CA 1
ATOM 2214 C C . LEU B 1 3 ? -5.785 -28.844 -24.484 1 98.25 3 LEU B C 1
ATOM 2216 O O . LEU B 1 3 ? -6.887 -29.172 -24.922 1 98.25 3 LEU B O 1
ATOM 2220 N N . ALA B 1 4 ? -5.41 -29.031 -23.281 1 98.19 4 ALA B N 1
ATOM 2221 C CA . ALA B 1 4 ? -6.328 -29.391 -22.203 1 98.19 4 ALA B CA 1
ATOM 2222 C C . ALA B 1 4 ? -6.246 -28.391 -21.047 1 98.19 4 ALA B C 1
ATOM 2224 O O . ALA B 1 4 ? -5.188 -27.812 -20.812 1 98.19 4 ALA B O 1
ATOM 2225 N N . PHE B 1 5 ? -7.391 -28.172 -20.391 1 98.19 5 PHE B N 1
ATOM 2226 C CA . PHE B 1 5 ? -7.457 -27.266 -19.234 1 98.19 5 PHE B CA 1
ATOM 2227 C C . PHE B 1 5 ? -8.062 -27.969 -18.031 1 98.19 5 PHE B C 1
ATOM 2229 O O . PHE B 1 5 ? -9.141 -28.562 -18.125 1 98.19 5 PHE B O 1
ATOM 2236 N N . ILE B 1 6 ? -7.301 -27.969 -16.922 1 97.56 6 ILE B N 1
ATOM 2237 C CA . ILE B 1 6 ? -7.797 -28.531 -15.672 1 97.56 6 ILE B CA 1
ATOM 2238 C C . ILE B 1 6 ? -7.812 -27.438 -14.594 1 97.56 6 ILE B C 1
ATOM 2240 O O . ILE B 1 6 ? -6.77 -26.859 -14.273 1 97.56 6 ILE B O 1
ATOM 2244 N N . GLY B 1 7 ? -8.93 -27.219 -13.961 1 97 7 GLY B N 1
ATOM 2245 C CA . GLY B 1 7 ? -9.141 -26.156 -12.977 1 97 7 GLY B CA 1
ATOM 2246 C C . GLY B 1 7 ? -10.023 -25.031 -13.484 1 97 7 GLY B C 1
ATOM 2247 O O . GLY B 1 7 ? -9.555 -24.172 -14.242 1 97 7 GLY B O 1
ATOM 2248 N N . LEU B 1 8 ? -11.258 -25.031 -13.008 1 95.25 8 LEU B N 1
ATOM 2249 C CA . LEU B 1 8 ? -12.242 -24.078 -13.508 1 95.25 8 LEU B CA 1
ATOM 2250 C C . LEU B 1 8 ? -12.773 -23.203 -12.375 1 95.25 8 LEU B C 1
ATOM 2252 O O . LEU B 1 8 ? -13.992 -23.031 -12.242 1 95.25 8 LEU B O 1
ATOM 2256 N N . GLY B 1 9 ? -11.805 -22.75 -11.609 1 92.75 9 GLY B N 1
ATOM 2257 C CA . GLY B 1 9 ? -12.172 -21.812 -10.562 1 92.75 9 GLY B CA 1
ATOM 2258 C C . GLY B 1 9 ? -12.375 -20.406 -11.07 1 92.75 9 GLY B C 1
ATOM 2259 O O . GLY B 1 9 ? -12.586 -20.188 -12.266 1 92.75 9 GLY B O 1
ATOM 2260 N N . ALA B 1 10 ? -12.305 -19.484 -10.203 1 91.62 10 ALA B N 1
ATOM 2261 C CA . ALA B 1 10 ? -12.609 -18.078 -10.469 1 91.62 10 ALA B CA 1
ATOM 2262 C C . ALA B 1 10 ? -11.695 -17.516 -11.547 1 91.62 10 ALA B C 1
ATOM 2264 O O . ALA B 1 10 ? -12.094 -16.625 -12.312 1 91.62 10 ALA B O 1
ATOM 2265 N N . ILE B 1 11 ? -10.477 -18.062 -11.609 1 95.62 11 ILE B N 1
ATOM 2266 C CA . ILE B 1 11 ? -9.5 -17.562 -12.57 1 95.62 11 ILE B CA 1
ATOM 2267 C C . ILE B 1 11 ? -9.453 -18.5 -13.781 1 95.62 11 ILE B C 1
ATOM 2269 O O . ILE B 1 11 ? -9.477 -18.047 -14.922 1 95.62 11 ILE B O 1
ATOM 2273 N N . GLY B 1 12 ? -9.508 -19.797 -13.539 1 96.88 12 GLY B N 1
ATOM 2274 C CA . GLY B 1 12 ? -9.352 -20.797 -14.586 1 96.88 12 GLY B CA 1
ATOM 2275 C C . GLY B 1 12 ? -10.508 -20.797 -15.57 1 96.88 12 GLY B C 1
ATOM 2276 O O . GLY B 1 12 ? -10.305 -20.984 -16.781 1 96.88 12 GLY B O 1
ATOM 2277 N N . LYS B 1 13 ? -11.664 -20.594 -15.078 1 94.94 13 LYS B N 1
ATOM 2278 C CA . LYS B 1 13 ? -12.836 -20.641 -15.945 1 94.94 13 LYS B CA 1
ATOM 2279 C C . LYS B 1 13 ? -12.781 -19.531 -17 1 94.94 13 LYS B C 1
ATOM 2281 O O . LYS B 1 13 ? -12.852 -19.797 -18.203 1 94.94 13 LYS B O 1
ATOM 2286 N N . PRO B 1 14 ? -12.648 -18.281 -16.562 1 96.81 14 PRO B N 1
ATOM 2287 C CA . PRO B 1 14 ? -12.562 -17.25 -17.594 1 96.81 14 PRO B CA 1
ATOM 2288 C C . PRO B 1 14 ? -11.359 -17.422 -18.516 1 96.81 14 PRO B C 1
ATOM 2290 O O . PRO B 1 14 ? -11.438 -17.109 -19.703 1 96.81 14 PRO B O 1
ATOM 2293 N N . MET B 1 15 ? -10.258 -17.938 -18.062 1 97.75 15 MET B N 1
ATOM 2294 C CA . MET B 1 15 ? -9.094 -18.219 -18.891 1 97.75 15 MET B CA 1
ATOM 2295 C C . MET B 1 15 ? -9.445 -19.234 -19.984 1 97.75 15 MET B C 1
ATOM 2297 O O . MET B 1 15 ? -9.133 -19.016 -21.156 1 97.75 15 MET B O 1
ATOM 2301 N N . SER B 1 16 ? -10.078 -20.328 -19.609 1 96.88 16 SER B N 1
ATOM 2302 C CA . SER B 1 16 ? -10.445 -21.391 -20.547 1 96.88 16 SER B CA 1
ATOM 2303 C C . SER B 1 16 ? -11.43 -20.875 -21.594 1 96.88 16 SER B C 1
ATOM 2305 O O . SER B 1 16 ? -11.305 -21.172 -22.781 1 96.88 16 SER B O 1
ATOM 2307 N N . GLU B 1 17 ? -12.375 -20.078 -21.172 1 96 17 GLU B N 1
ATOM 2308 C CA . GLU B 1 17 ? -13.352 -19.484 -22.078 1 96 17 GLU B CA 1
ATOM 2309 C C . GLU B 1 17 ? -12.68 -18.562 -23.094 1 96 17 GLU B C 1
ATOM 2311 O O . GLU B 1 17 ? -13.023 -18.578 -24.266 1 96 17 GLU B O 1
ATOM 2316 N N . ARG B 1 18 ? -11.766 -17.812 -22.641 1 96.94 18 ARG B N 1
ATOM 2317 C CA . ARG B 1 18 ? -11.055 -16.891 -23.531 1 96.94 18 ARG B CA 1
ATOM 2318 C C . ARG B 1 18 ? -10.266 -17.656 -24.594 1 96.94 18 ARG B C 1
ATOM 2320 O O . ARG B 1 18 ? -10.195 -17.234 -25.75 1 96.94 18 ARG B O 1
ATOM 2327 N N . LEU B 1 19 ? -9.641 -18.703 -24.172 1 97.38 19 LEU B N 1
ATOM 2328 C CA . LEU B 1 19 ? -8.891 -19.516 -25.125 1 97.38 19 LEU B CA 1
ATOM 2329 C C . LEU B 1 19 ? -9.812 -20.094 -26.203 1 97.38 19 LEU B C 1
ATOM 2331 O O . LEU B 1 19 ? -9.492 -20.047 -27.391 1 97.38 19 LEU B O 1
ATOM 2335 N N . ILE B 1 20 ? -10.961 -20.562 -25.781 1 95.75 20 ILE B N 1
ATOM 2336 C CA . ILE B 1 20 ? -11.938 -21.094 -26.719 1 95.75 20 ILE B CA 1
ATOM 2337 C C . ILE B 1 20 ? -12.391 -20 -27.672 1 95.75 20 ILE B C 1
ATOM 2339 O O . ILE B 1 20 ? -12.43 -20.203 -28.891 1 95.75 20 ILE B O 1
ATOM 2343 N N . ASP B 1 21 ? -12.641 -18.859 -27.109 1 96 21 ASP B N 1
ATOM 2344 C CA . ASP B 1 21 ? -13.133 -17.734 -27.891 1 96 21 ASP B CA 1
ATOM 2345 C C . ASP B 1 21 ? -12.078 -17.266 -28.906 1 96 21 ASP B C 1
ATOM 2347 O O . ASP B 1 21 ? -12.414 -16.656 -29.922 1 96 21 ASP B O 1
ATOM 2351 N N . ASN B 1 22 ? -10.875 -17.547 -28.625 1 96.62 22 ASN B N 1
ATOM 2352 C CA . ASN B 1 22 ? -9.789 -17.125 -29.516 1 96.62 22 ASN B CA 1
ATOM 2353 C C . ASN B 1 22 ? -9.352 -18.266 -30.438 1 96.62 22 ASN B C 1
ATOM 2355 O O . ASN B 1 22 ? -8.273 -18.203 -31.016 1 96.62 22 ASN B O 1
ATOM 2359 N N . GLY B 1 23 ? -10.07 -19.391 -30.469 1 96 23 GLY B N 1
ATOM 2360 C CA . GLY B 1 23 ? -9.945 -20.375 -31.531 1 96 23 GLY B CA 1
ATOM 2361 C C . GLY B 1 23 ? -9.07 -21.562 -31.141 1 96 23 GLY B C 1
ATOM 2362 O O . GLY B 1 23 ? -8.75 -22.406 -31.969 1 96 23 GLY B O 1
ATOM 2363 N N . TYR B 1 24 ? -8.727 -21.688 -29.891 1 96.62 24 TYR B N 1
ATOM 2364 C CA . TYR B 1 24 ? -7.91 -22.828 -29.469 1 96.62 24 TYR B CA 1
ATOM 2365 C C . TYR B 1 24 ? -8.75 -24.094 -29.359 1 96.62 24 TYR B C 1
ATOM 2367 O O . TYR B 1 24 ? -9.906 -24.047 -28.938 1 96.62 24 TYR B O 1
ATOM 2375 N N . ASP B 1 25 ? -8.211 -25.156 -29.859 1 96.81 25 ASP B N 1
ATOM 2376 C CA . ASP B 1 25 ? -8.773 -26.484 -29.594 1 96.81 25 ASP B CA 1
ATOM 2377 C C . ASP B 1 25 ? -8.492 -26.938 -28.172 1 96.81 25 ASP B C 1
ATOM 2379 O O . ASP B 1 25 ? -7.391 -27.406 -27.859 1 96.81 25 ASP B O 1
ATOM 2383 N N . LEU B 1 26 ? -9.516 -26.812 -27.281 1 97.19 26 LEU B N 1
ATOM 2384 C CA . LEU B 1 26 ? -9.297 -26.953 -25.859 1 97.19 26 LEU B CA 1
ATOM 2385 C C . LEU B 1 26 ? -10.227 -28.016 -25.266 1 97.19 26 LEU B C 1
ATOM 2387 O O . LEU B 1 26 ? -11.453 -27.891 -25.359 1 97.19 26 LEU B O 1
ATOM 2391 N N . ASN B 1 27 ? -9.633 -29.062 -24.719 1 95.94 27 ASN B N 1
ATOM 2392 C CA . ASN B 1 27 ? -10.359 -30.016 -23.875 1 95.94 27 ASN B CA 1
ATOM 2393 C C . ASN B 1 27 ? -10.492 -29.516 -22.453 1 95.94 27 ASN B C 1
ATOM 2395 O O . ASN B 1 27 ? -9.5 -29.141 -21.812 1 95.94 27 ASN B O 1
ATOM 2399 N N . ILE B 1 28 ? -11.719 -29.562 -21.938 1 95.69 28 ILE B N 1
ATOM 2400 C CA . ILE B 1 28 ? -11.961 -29.078 -20.578 1 95.69 28 ILE B CA 1
ATOM 2401 C C . ILE B 1 28 ? -12.328 -30.234 -19.672 1 95.69 28 ILE B C 1
ATOM 2403 O O . ILE B 1 28 ? -13.219 -31.031 -20 1 95.69 28 ILE B O 1
ATOM 2407 N N . TYR B 1 29 ? -11.625 -30.297 -18.531 1 94.19 29 TYR B N 1
ATOM 2408 C CA . TYR B 1 29 ? -12.016 -31.25 -17.516 1 94.19 29 TYR B CA 1
ATOM 2409 C C . TYR B 1 29 ? -13.008 -30.641 -16.531 1 94.19 29 TYR B C 1
ATOM 2411 O O . TYR B 1 29 ? -12.766 -29.547 -16 1 94.19 29 TYR B O 1
ATOM 2419 N N . LYS B 1 30 ? -14.07 -31.344 -16.359 1 89.38 30 LYS B N 1
ATOM 2420 C CA . LYS B 1 30 ? -15.078 -30.969 -15.375 1 89.38 30 LYS B CA 1
ATOM 2421 C C . LYS B 1 30 ? -15.617 -32.219 -14.648 1 89.38 30 LYS B C 1
ATOM 2423 O O . LYS B 1 30 ? -16.141 -33.125 -15.281 1 89.38 30 LYS B O 1
ATOM 2428 N N . ARG B 1 31 ? -15.414 -32.188 -13.312 1 77.44 31 ARG B N 1
ATOM 2429 C CA . ARG B 1 31 ? -15.797 -33.344 -12.523 1 77.44 31 ARG B CA 1
ATOM 2430 C C . ARG B 1 31 ? -17.281 -33.656 -12.711 1 77.44 31 ARG B C 1
ATOM 2432 O O . ARG B 1 31 ? -17.656 -34.844 -12.828 1 77.44 31 ARG B O 1
ATOM 2439 N N . ASP B 1 32 ? -18.188 -32.625 -12.445 1 71.62 32 ASP B N 1
ATOM 2440 C CA . ASP B 1 32 ? -19.609 -32.938 -12.531 1 71.62 32 ASP B CA 1
ATOM 2441 C C . ASP B 1 32 ? -20.141 -32.656 -13.938 1 71.62 32 ASP B C 1
ATOM 2443 O O . ASP B 1 32 ? -19.781 -31.641 -14.562 1 71.62 32 ASP B O 1
ATOM 2447 N N . LYS B 1 33 ? -20.375 -33.688 -14.672 1 56.91 33 LYS B N 1
ATOM 2448 C CA . LYS B 1 33 ? -20.938 -33.594 -16.016 1 56.91 33 LYS B CA 1
ATOM 2449 C C . LYS B 1 33 ? -22.047 -32.531 -16.078 1 56.91 33 LYS B C 1
ATOM 2451 O O . LYS B 1 33 ? -23.016 -32.594 -15.312 1 56.91 33 LYS B O 1
ATOM 2456 N N . LEU B 1 34 ? -21.688 -31.375 -16.172 1 52.41 34 LEU B N 1
ATOM 2457 C CA . LEU B 1 34 ? -22.859 -30.516 -16.375 1 52.41 34 LEU B CA 1
ATOM 2458 C C . LEU B 1 34 ? -23.609 -30.922 -17.641 1 52.41 34 LEU B C 1
ATOM 2460 O O . LEU B 1 34 ? -23.016 -31.422 -18.594 1 52.41 34 LEU B O 1
ATOM 2464 N N . LYS B 1 35 ? -24.938 -31.016 -17.5 1 51.09 35 LYS B N 1
ATOM 2465 C CA . LYS B 1 35 ? -25.953 -31.328 -18.5 1 51.09 35 LYS B CA 1
ATOM 2466 C C . LYS B 1 35 ? -25.594 -30.781 -19.859 1 51.09 35 LYS B C 1
ATOM 2468 O O . LYS B 1 35 ? -25.859 -31.406 -20.891 1 51.09 35 LYS B O 1
ATOM 2473 N N . ASN B 1 36 ? -25.531 -29.484 -20.016 1 46.75 36 ASN B N 1
ATOM 2474 C CA . ASN B 1 36 ? -25.75 -28.797 -21.281 1 46.75 36 ASN B CA 1
ATOM 2475 C C . ASN B 1 36 ? -24.438 -28.625 -22.062 1 46.75 36 ASN B C 1
ATOM 2477 O O . ASN B 1 36 ? -24.359 -27.812 -22.984 1 46.75 36 ASN B O 1
ATOM 2481 N N . ASN B 1 37 ? -23.234 -29 -21.469 1 51.41 37 ASN B N 1
ATOM 2482 C CA . ASN B 1 37 ? -22.109 -28.391 -22.156 1 51.41 37 ASN B CA 1
ATOM 2483 C C . ASN B 1 37 ? -21.766 -29.125 -23.453 1 51.41 37 ASN B C 1
ATOM 2485 O O . ASN B 1 37 ? -22.125 -30.281 -23.625 1 51.41 37 ASN B O 1
ATOM 2489 N N . ASP B 1 38 ? -21.516 -28.438 -24.516 1 54.84 38 ASP B N 1
ATOM 2490 C CA . ASP B 1 38 ? -21.016 -28.984 -25.781 1 54.84 38 ASP B CA 1
ATOM 2491 C C . ASP B 1 38 ? -20.078 -30.172 -25.547 1 54.84 38 ASP B C 1
ATOM 2493 O O . ASP B 1 38 ? -19 -30 -24.969 1 54.84 38 ASP B O 1
ATOM 2497 N N . PRO B 1 39 ? -20.672 -31.344 -25.5 1 54.78 39 PRO B N 1
ATOM 2498 C CA . PRO B 1 39 ? -19.969 -32.594 -25.219 1 54.78 39 PRO B CA 1
ATOM 2499 C C . PRO B 1 39 ? -18.578 -32.656 -25.828 1 54.78 39 PRO B C 1
ATOM 2501 O O . PRO B 1 39 ? -17.719 -33.406 -25.344 1 54.78 39 PRO B O 1
ATOM 2504 N N . LYS B 1 40 ? -18.406 -31.844 -26.875 1 58.66 40 LYS B N 1
ATOM 2505 C CA . LYS B 1 40 ? -17.172 -32.062 -27.625 1 58.66 40 LYS B CA 1
ATOM 2506 C C . LYS B 1 40 ? -15.969 -31.453 -26.922 1 58.66 40 LYS B C 1
ATOM 2508 O O . LYS B 1 40 ? -14.828 -31.828 -27.156 1 58.66 40 LYS B O 1
ATOM 2513 N N . LYS B 1 41 ? -16.25 -30.688 -25.766 1 82 41 LYS B N 1
ATOM 2514 C CA . LYS B 1 41 ? -15.07 -30.016 -25.234 1 82 41 LYS B CA 1
ATOM 2515 C C . LYS B 1 41 ? -14.93 -30.281 -23.734 1 82 41 LYS B C 1
ATOM 2517 O O . LYS B 1 41 ? -13.906 -29.969 -23.125 1 82 41 LYS B O 1
ATOM 2522 N N . TYR B 1 42 ? -15.922 -31.094 -23.156 1 88.31 42 TYR B N 1
ATOM 2523 C CA . TYR B 1 42 ? -15.883 -31.359 -21.734 1 88.31 42 TYR B CA 1
ATOM 2524 C C . TYR B 1 42 ? -15.656 -32.844 -21.453 1 88.31 42 TYR B C 1
ATOM 2526 O O . TYR B 1 42 ? -16.297 -33.719 -22.078 1 88.31 42 TYR B O 1
ATOM 2534 N N . PHE B 1 43 ? -14.711 -33.094 -20.609 1 91.25 43 PHE B N 1
ATOM 2535 C CA . PHE B 1 43 ? -14.328 -34.469 -20.25 1 91.25 43 PHE B CA 1
ATOM 2536 C C . PHE B 1 43 ? -14.508 -34.688 -18.75 1 91.25 43 PHE B C 1
ATOM 2538 O O . PHE B 1 43 ? -14.188 -33.812 -17.938 1 91.25 43 PHE B O 1
ATOM 2545 N N . VAL B 1 44 ? -14.977 -35.875 -18.359 1 90.38 44 VAL B N 1
ATOM 2546 C CA . VAL B 1 44 ? -15.164 -36.188 -16.953 1 90.38 44 VAL B CA 1
ATOM 2547 C C . VAL B 1 44 ? -13.977 -37 -16.438 1 90.38 44 VAL B C 1
ATOM 2549 O O . VAL B 1 44 ? -13.773 -37.125 -15.227 1 90.38 44 VAL B O 1
ATOM 2552 N N . ASP B 1 45 ? -13.273 -37.5 -17.406 1 92.5 45 ASP B N 1
ATOM 2553 C CA . ASP B 1 45 ? -12.023 -38.188 -17.094 1 92.5 45 ASP B CA 1
ATOM 2554 C C . ASP B 1 45 ? -10.812 -37.312 -17.469 1 92.5 45 ASP B C 1
ATOM 2556 O O . ASP B 1 45 ? -10.602 -37.031 -18.656 1 92.5 45 ASP B O 1
ATOM 2560 N N . PRO B 1 46 ? -10 -36.969 -16.438 1 95.5 46 PRO B N 1
ATOM 2561 C CA . PRO B 1 46 ? -8.875 -36.062 -16.75 1 95.5 46 PRO B CA 1
ATOM 2562 C C . PRO B 1 46 ? -7.855 -36.719 -17.688 1 95.5 46 PRO B C 1
ATOM 2564 O O . PRO B 1 46 ? -7.207 -36.031 -18.469 1 95.5 46 PRO B O 1
ATOM 2567 N N . ILE B 1 47 ? -7.75 -38 -17.594 1 96.12 47 ILE B N 1
ATOM 2568 C CA . ILE B 1 47 ? -6.824 -38.719 -18.469 1 96.12 47 ILE B CA 1
ATOM 2569 C C . ILE B 1 47 ? -7.273 -38.594 -19.922 1 96.12 47 ILE B C 1
ATOM 2571 O O . ILE B 1 47 ? -6.461 -38.312 -20.812 1 96.12 47 ILE B O 1
ATOM 2575 N N . GLU B 1 48 ? -8.531 -38.75 -20.172 1 94.69 48 GLU B N 1
ATOM 2576 C CA . GLU B 1 48 ? -9.086 -38.594 -21.516 1 94.69 48 GLU B CA 1
ATOM 2577 C C . GLU B 1 48 ? -8.914 -37.156 -22.016 1 94.69 48 GLU B C 1
ATOM 2579 O O . GLU B 1 48 ? -8.656 -36.938 -23.203 1 94.69 48 GLU B O 1
ATOM 2584 N N . ALA B 1 49 ? -9.031 -36.25 -21.125 1 95.19 49 ALA B N 1
ATOM 2585 C CA . ALA B 1 49 ? -8.938 -34.844 -21.484 1 95.19 49 ALA B CA 1
ATOM 2586 C C . ALA B 1 49 ? -7.555 -34.5 -22.031 1 95.19 49 ALA B C 1
ATOM 2588 O O . ALA B 1 49 ? -7.422 -33.656 -22.938 1 95.19 49 ALA B O 1
ATOM 2589 N N . VAL B 1 50 ? -6.516 -35.188 -21.484 1 97.5 50 VAL B N 1
ATOM 2590 C CA . VAL B 1 50 ? -5.168 -34.719 -21.812 1 97.5 50 VAL B CA 1
ATOM 2591 C C . VAL B 1 50 ? -4.574 -35.594 -22.922 1 97.5 50 VAL B C 1
ATOM 2593 O O . VAL B 1 50 ? -3.537 -35.25 -23.484 1 97.5 50 V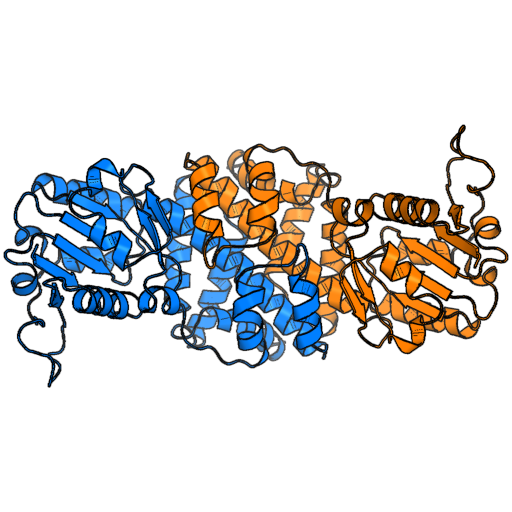AL B O 1
ATOM 2596 N N . THR B 1 51 ? -5.246 -36.719 -23.141 1 95.06 51 THR B N 1
ATOM 2597 C CA . THR B 1 51 ? -4.711 -37.656 -24.109 1 95.06 51 THR B CA 1
ATOM 2598 C C . THR B 1 51 ? -4.559 -37 -25.484 1 95.06 51 THR B C 1
ATOM 2600 O O . THR B 1 51 ? -5.484 -36.375 -25.969 1 95.06 51 THR B O 1
ATOM 2603 N N . ASP B 1 52 ? -3.359 -37.062 -26.094 1 93.31 52 ASP B N 1
ATOM 2604 C CA . ASP B 1 52 ? -2.994 -36.594 -27.422 1 93.31 52 ASP B CA 1
ATOM 2605 C C . ASP B 1 52 ? -2.939 -35.062 -27.484 1 93.31 52 ASP B C 1
ATOM 2607 O O . ASP B 1 52 ? -2.984 -34.5 -28.562 1 93.31 52 ASP B O 1
ATOM 2611 N N . CYS B 1 53 ? -2.934 -34.438 -26.359 1 97.75 53 CYS B N 1
ATOM 2612 C CA . CYS B 1 53 ? -2.826 -32.969 -26.328 1 97.75 53 CYS B CA 1
ATOM 2613 C C . CYS B 1 53 ? -1.372 -32.531 -26.438 1 97.75 53 CYS B C 1
ATOM 2615 O O . CYS B 1 53 ? -0.47 -33.219 -25.969 1 97.75 53 CYS B O 1
ATOM 2617 N N . ASP B 1 54 ? -1.172 -31.328 -27 1 98.19 54 ASP B N 1
ATOM 2618 C CA . ASP B 1 54 ? 0.151 -30.734 -27.125 1 98.19 54 ASP B CA 1
ATOM 2619 C C . ASP B 1 54 ? 0.549 -30.016 -25.828 1 98.19 54 ASP B C 1
ATOM 2621 O O . ASP B 1 54 ? 1.734 -29.781 -25.594 1 98.19 54 ASP B O 1
ATOM 2625 N N . GLY B 1 55 ? -0.456 -29.656 -25.062 1 98.38 55 GLY B N 1
ATOM 2626 C CA . GLY B 1 55 ? -0.193 -28.953 -23.812 1 98.38 55 GLY B CA 1
ATOM 2627 C C . GLY B 1 55 ? -1.32 -29.062 -22.812 1 98.38 55 GLY B C 1
ATOM 2628 O O . GLY B 1 55 ? -2.482 -29.234 -23.188 1 98.38 55 GLY B O 1
ATOM 2629 N N . LEU B 1 56 ? -0.931 -28.984 -21.547 1 98.88 56 LEU B N 1
ATOM 2630 C CA . LEU B 1 56 ? -1.863 -28.969 -20.422 1 98.88 56 LEU B CA 1
ATOM 2631 C C . LEU B 1 56 ? -1.757 -27.656 -19.656 1 98.88 56 LEU B C 1
ATOM 2633 O O . LEU B 1 56 ? -0.659 -27.234 -19.281 1 98.88 56 LEU B O 1
ATOM 2637 N N . LEU B 1 57 ? -2.887 -27 -19.469 1 98.88 57 LEU B N 1
ATOM 2638 C CA . LEU B 1 57 ? -3.004 -25.812 -18.641 1 98.88 57 LEU B CA 1
ATOM 2639 C C . LEU B 1 57 ? -3.705 -26.141 -17.328 1 98.88 57 LEU B C 1
ATOM 2641 O O . LEU B 1 57 ? -4.75 -26.797 -17.312 1 98.88 57 LEU B O 1
ATOM 2645 N N . ILE B 1 58 ? -3.043 -25.734 -16.219 1 98.81 58 ILE B N 1
ATOM 2646 C CA . ILE B 1 58 ? -3.564 -26.047 -14.898 1 98.81 58 ILE B CA 1
ATOM 2647 C C . ILE B 1 58 ? -3.812 -24.75 -14.125 1 98.81 58 ILE B C 1
ATOM 2649 O O . ILE B 1 58 ? -2.988 -23.844 -14.164 1 98.81 58 ILE B O 1
ATOM 2653 N N . CYS B 1 59 ? -4.934 -24.609 -13.461 1 98.56 59 CYS B N 1
ATOM 2654 C CA . CYS B 1 59 ? -5.25 -23.516 -12.547 1 98.56 59 CYS B CA 1
ATOM 2655 C C . CYS B 1 59 ? -6.102 -24 -11.383 1 98.56 59 CYS B C 1
ATOM 2657 O O . CYS B 1 59 ? -7.332 -24 -11.453 1 98.56 59 CYS B O 1
ATOM 2659 N N . VAL B 1 60 ? -5.375 -24.469 -10.352 1 98 60 VAL B N 1
ATOM 2660 C CA . VAL B 1 60 ? -6.066 -25.062 -9.211 1 98 60 VAL B CA 1
ATOM 2661 C C . VAL B 1 60 ? -5.609 -24.375 -7.922 1 98 60 VAL B C 1
ATOM 2663 O O . VAL B 1 60 ? -4.879 -23.391 -7.961 1 98 60 VAL B O 1
ATOM 2666 N N . THR B 1 61 ? -6.012 -24.781 -6.773 1 96.56 61 THR B N 1
ATOM 2667 C CA . THR B 1 61 ? -6.062 -23.984 -5.551 1 96.56 61 THR B CA 1
ATOM 2668 C C . THR B 1 61 ? -4.684 -23.922 -4.898 1 96.56 61 THR B C 1
ATOM 2670 O O . THR B 1 61 ? -4.305 -22.875 -4.352 1 96.56 61 THR B O 1
ATOM 2673 N N . ASP B 1 62 ? -3.98 -25.094 -4.863 1 97.69 62 ASP B N 1
ATOM 2674 C CA . ASP B 1 62 ? -2.787 -25.109 -4.023 1 97.69 62 ASP B CA 1
ATOM 2675 C C . ASP B 1 62 ? -1.852 -26.25 -4.41 1 97.69 62 ASP B C 1
ATOM 2677 O O . ASP B 1 62 ? -2.051 -26.906 -5.438 1 97.69 62 ASP B O 1
ATOM 2681 N N . ASP B 1 63 ? -0.765 -26.406 -3.641 1 98.44 63 ASP B N 1
ATOM 2682 C CA . ASP B 1 63 ? 0.247 -27.438 -3.852 1 98.44 63 ASP B CA 1
ATOM 2683 C C . ASP B 1 63 ? -0.394 -28.812 -3.979 1 98.44 63 ASP B C 1
ATOM 2685 O O . ASP B 1 63 ? -0.087 -29.562 -4.906 1 98.44 63 ASP B O 1
ATOM 2689 N N . ASN B 1 64 ? -1.25 -29.156 -3.066 1 98.06 64 ASN B N 1
ATOM 2690 C CA . ASN B 1 64 ? -1.869 -30.484 -3.035 1 98.06 64 ASN B CA 1
ATOM 2691 C C . ASN B 1 64 ? -2.744 -30.719 -4.262 1 98.06 64 ASN B C 1
ATOM 2693 O O . ASN B 1 64 ? -2.779 -31.828 -4.797 1 98.06 64 ASN B O 1
ATOM 2697 N N . ALA B 1 65 ? -3.441 -29.703 -4.641 1 98.12 65 ALA B N 1
ATOM 2698 C CA . ALA B 1 65 ? -4.312 -29.828 -5.809 1 98.12 65 ALA B CA 1
ATOM 2699 C C . ALA B 1 65 ? -3.502 -30.078 -7.074 1 98.12 65 ALA B C 1
ATOM 2701 O O . ALA B 1 65 ? -3.859 -30.938 -7.883 1 98.12 65 ALA B O 1
ATOM 2702 N N . VAL B 1 66 ? -2.414 -29.391 -7.27 1 98.69 66 VAL B N 1
ATOM 2703 C CA . VAL B 1 66 ? -1.574 -29.594 -8.445 1 98.69 66 VAL B CA 1
ATOM 2704 C C . VAL B 1 66 ? -0.96 -31 -8.398 1 98.69 66 VAL B C 1
ATOM 2706 O O . VAL B 1 66 ? -0.903 -31.688 -9.422 1 98.69 66 VAL B O 1
ATOM 2709 N N . GLU B 1 67 ? -0.521 -31.375 -7.207 1 98.62 67 GLU B N 1
ATOM 2710 C CA . GLU B 1 67 ? 0.016 -32.719 -7.02 1 98.62 67 GLU B CA 1
ATOM 2711 C C . GLU B 1 67 ? -1.004 -33.781 -7.426 1 98.62 67 GLU B C 1
ATOM 2713 O O . GLU B 1 67 ? -0.666 -34.75 -8.117 1 98.62 67 GLU B O 1
ATOM 2718 N N . SER B 1 68 ? -2.166 -33.625 -6.98 1 98 68 SER B N 1
ATOM 2719 C CA . SER B 1 68 ? -3.236 -34.562 -7.277 1 98 68 SER B CA 1
ATOM 2720 C C . SER B 1 68 ? -3.533 -34.625 -8.773 1 98 68 SER B C 1
ATOM 2722 O O . SER B 1 68 ? -3.721 -35.688 -9.336 1 98 68 SER B O 1
ATOM 2724 N N . VAL B 1 69 ? -3.584 -33.469 -9.43 1 98.25 69 VAL B N 1
ATOM 2725 C CA . VAL B 1 69 ? -3.887 -33.375 -10.852 1 98.25 69 VAL B CA 1
ATOM 2726 C C . VAL B 1 69 ? -2.828 -34.125 -11.656 1 98.25 69 VAL B C 1
ATOM 2728 O O . VAL B 1 69 ? -3.156 -34.844 -12.594 1 98.25 69 VAL B O 1
ATOM 2731 N N . LEU B 1 70 ? -1.605 -34.031 -11.281 1 98.75 70 LEU B N 1
ATOM 2732 C CA . LEU B 1 70 ? -0.515 -34.531 -12.102 1 98.75 70 LEU B CA 1
ATOM 2733 C C . LEU B 1 70 ? -0.128 -35.969 -11.688 1 98.75 70 LEU B C 1
ATOM 2735 O O . LEU B 1 70 ? 0.133 -36.812 -12.531 1 98.75 70 LEU B O 1
ATOM 2739 N N . PHE B 1 71 ? -0.133 -36.219 -10.336 1 98.44 71 PHE B N 1
ATOM 2740 C CA . PHE B 1 71 ? 0.554 -37.438 -9.891 1 98.44 71 PHE B CA 1
ATOM 2741 C C . PHE B 1 71 ? -0.326 -38.25 -8.938 1 98.44 71 PHE B C 1
ATOM 2743 O O . PHE B 1 71 ? 0.109 -39.25 -8.391 1 98.44 71 PHE B O 1
ATOM 2750 N N . GLY B 1 72 ? -1.482 -37.844 -8.672 1 97.31 72 GLY B N 1
ATOM 2751 C CA . GLY B 1 72 ? -2.387 -38.562 -7.809 1 97.31 72 GLY B CA 1
ATOM 2752 C C . GLY B 1 72 ? -2.896 -39.844 -8.445 1 97.31 72 GLY B C 1
ATOM 2753 O O . GLY B 1 72 ? -2.369 -40.312 -9.461 1 97.31 72 GLY B O 1
ATOM 2754 N N . ASP B 1 73 ? -3.932 -40.531 -7.871 1 93.69 73 ASP B N 1
ATOM 2755 C CA . ASP B 1 73 ? -4.496 -41.781 -8.336 1 93.69 73 ASP B CA 1
ATOM 2756 C C . ASP B 1 73 ? -5 -41.656 -9.773 1 93.69 73 ASP B C 1
ATOM 2758 O O . ASP B 1 73 ? -4.797 -42.562 -10.586 1 93.69 73 ASP B O 1
ATOM 2762 N N . ASN B 1 74 ? -5.629 -40.594 -10.117 1 92.25 74 ASN B N 1
ATOM 2763 C CA . ASN B 1 74 ? -6.051 -40.312 -11.484 1 92.25 74 ASN B CA 1
ATOM 2764 C C . ASN B 1 74 ? -5.227 -39.188 -12.094 1 92.25 74 ASN B C 1
ATOM 2766 O O . ASN B 1 74 ? -5.75 -38.344 -12.844 1 92.25 74 ASN B O 1
ATOM 2770 N N . GLY B 1 75 ? -3.994 -39.156 -11.672 1 97.31 75 GLY B N 1
ATOM 2771 C CA . GLY B 1 75 ? -3.104 -38.125 -12.18 1 97.31 75 GLY B CA 1
ATOM 2772 C C . GLY B 1 75 ? -2.828 -38.25 -13.664 1 97.31 75 GLY B C 1
ATOM 2773 O O . GLY B 1 75 ? -2.764 -39.375 -14.195 1 97.31 75 GLY B O 1
ATOM 2774 N N . VAL B 1 76 ? -2.514 -37.219 -14.32 1 98.38 76 VAL B N 1
ATOM 2775 C CA . VAL B 1 76 ? -2.52 -37.219 -15.781 1 98.38 76 VAL B CA 1
ATOM 2776 C C . VAL B 1 76 ? -1.085 -37.25 -16.297 1 98.38 76 VAL B C 1
ATOM 2778 O O . VAL B 1 76 ? -0.859 -37.344 -17.516 1 98.38 76 VAL B O 1
ATOM 2781 N N . ALA B 1 77 ? -0.102 -37.188 -15.438 1 98.38 77 ALA B N 1
ATOM 2782 C CA . ALA B 1 77 ? 1.29 -37.031 -15.852 1 98.38 77 ALA B CA 1
ATOM 2783 C C . ALA B 1 77 ? 1.706 -38.125 -16.812 1 98.38 77 ALA B C 1
ATOM 2785 O O . ALA B 1 77 ? 2.412 -37.875 -17.797 1 98.38 77 ALA B O 1
ATOM 2786 N N . ASP B 1 78 ? 1.273 -39.344 -16.562 1 97 78 ASP B N 1
ATOM 2787 C CA . ASP B 1 78 ? 1.683 -40.5 -17.344 1 97 78 ASP B CA 1
ATOM 2788 C C . ASP B 1 78 ? 0.948 -40.531 -18.688 1 97 78 ASP B C 1
ATOM 2790 O O . ASP B 1 78 ? 1.336 -41.281 -19.594 1 97 78 ASP B O 1
ATOM 2794 N N . SER B 1 79 ? -0.06 -39.719 -18.812 1 97.81 79 SER B N 1
ATOM 2795 C CA . SER B 1 79 ? -0.865 -39.719 -20.031 1 97.81 79 SER B CA 1
ATOM 2796 C C . SER B 1 79 ? -0.481 -38.562 -20.953 1 97.81 79 SER B C 1
ATOM 2798 O O . SER B 1 79 ? -0.983 -38.469 -22.078 1 97.81 79 SER B O 1
ATOM 2800 N N . LEU B 1 80 ? 0.406 -37.688 -20.516 1 97.94 80 LEU B N 1
ATOM 2801 C CA . LEU B 1 80 ? 0.91 -36.594 -21.359 1 97.94 80 LEU B CA 1
ATOM 2802 C C . LEU B 1 80 ? 1.928 -37.125 -22.359 1 97.94 80 LEU B C 1
ATOM 2804 O O . LEU B 1 80 ? 2.738 -38 -22.031 1 97.94 80 LEU B O 1
ATOM 2808 N N . LYS B 1 81 ? 1.862 -36.75 -23.531 1 96.31 81 LYS B N 1
ATOM 2809 C CA . LYS B 1 81 ? 2.803 -37.25 -24.531 1 96.31 81 LYS B CA 1
ATOM 2810 C C . LYS B 1 81 ? 4.164 -36.562 -24.391 1 96.31 81 LYS B C 1
ATOM 2812 O O . LYS B 1 81 ? 4.246 -35.406 -24.016 1 96.31 81 LYS B O 1
ATOM 2817 N N . PRO B 1 82 ? 5.23 -37.219 -24.75 1 96.81 82 PRO B N 1
ATOM 2818 C CA . PRO B 1 82 ? 6.559 -36.594 -24.75 1 96.81 82 PRO B CA 1
ATOM 2819 C C . PRO B 1 82 ? 6.629 -35.344 -25.625 1 96.81 82 PRO B C 1
ATOM 2821 O O . PRO B 1 82 ? 5.938 -35.281 -26.656 1 96.81 82 PRO B O 1
ATOM 2824 N N . LYS B 1 83 ? 7.383 -34.375 -25.172 1 97.19 83 LYS B N 1
ATOM 2825 C CA . LYS B 1 83 ? 7.637 -33.125 -25.875 1 97.19 83 LYS B CA 1
ATOM 2826 C C . LYS B 1 83 ? 6.445 -32.188 -25.766 1 97.19 83 LYS B C 1
ATOM 2828 O O . LYS B 1 83 ? 6.43 -31.125 -26.391 1 97.19 83 LYS B O 1
ATOM 2833 N N . SER B 1 84 ? 5.422 -32.625 -24.984 1 98.25 84 SER B N 1
ATOM 2834 C CA . SER B 1 84 ? 4.352 -31.688 -24.672 1 98.25 84 SER B CA 1
ATOM 2835 C C . SER B 1 84 ? 4.777 -30.719 -23.578 1 98.25 84 SER B C 1
ATOM 2837 O O . SER B 1 84 ? 5.926 -30.734 -23.125 1 98.25 84 SER B O 1
ATOM 2839 N N . PHE B 1 85 ? 3.896 -29.75 -23.25 1 98.69 85 PHE B N 1
ATOM 2840 C CA . PHE B 1 85 ? 4.215 -28.781 -22.203 1 98.69 85 PHE B CA 1
ATOM 2841 C C . PHE B 1 85 ? 3.074 -28.688 -21.188 1 98.69 85 PHE B C 1
ATOM 2843 O O . PHE B 1 85 ? 1.939 -29.062 -21.484 1 98.69 85 PHE B O 1
ATOM 2850 N N . VAL B 1 86 ? 3.42 -28.297 -19.984 1 98.88 86 VAL B N 1
ATOM 2851 C CA . VAL B 1 86 ? 2.477 -27.969 -18.922 1 98.88 86 VAL B CA 1
ATOM 2852 C C . VAL B 1 86 ? 2.691 -26.531 -18.453 1 98.88 86 VAL B C 1
ATOM 2854 O O . VAL B 1 86 ? 3.801 -26.156 -18.062 1 98.88 86 VAL B O 1
ATOM 2857 N N . ILE B 1 87 ? 1.66 -25.719 -18.578 1 98.94 87 ILE B N 1
ATOM 2858 C CA . ILE B 1 87 ? 1.649 -24.391 -17.953 1 98.94 87 ILE B CA 1
ATOM 2859 C C . ILE B 1 87 ? 0.801 -24.422 -16.688 1 98.94 87 ILE B C 1
ATOM 2861 O O . ILE B 1 87 ? -0.396 -24.719 -16.734 1 98.94 87 ILE B O 1
ATOM 2865 N N . ASP B 1 88 ? 1.383 -24.172 -15.594 1 98.94 88 ASP B N 1
ATOM 2866 C CA . ASP B 1 88 ? 0.681 -24.156 -14.312 1 98.94 88 ASP B CA 1
ATOM 2867 C C . ASP B 1 88 ? 0.422 -22.719 -13.844 1 98.94 88 ASP B C 1
ATOM 2869 O O . ASP B 1 88 ? 1.331 -22.047 -13.352 1 98.94 88 ASP B O 1
ATOM 2873 N N . PHE B 1 89 ? -0.821 -22.312 -13.891 1 98.88 89 PHE B N 1
ATOM 2874 C CA . PHE B 1 89 ? -1.215 -20.953 -13.516 1 98.88 89 PHE B CA 1
ATOM 2875 C C . PHE B 1 89 ? -1.547 -20.875 -12.031 1 98.88 89 PHE B C 1
ATOM 2877 O O . PHE B 1 89 ? -1.847 -19.797 -11.516 1 98.88 89 PHE B O 1
ATOM 2884 N N . SER B 1 90 ? -1.479 -22 -11.352 1 98.75 90 SER B N 1
ATOM 2885 C CA . SER B 1 90 ? -1.792 -22.031 -9.922 1 98.75 90 SER B CA 1
ATOM 2886 C C . SER B 1 90 ? -0.755 -21.25 -9.117 1 98.75 90 SER B C 1
ATOM 2888 O O . SER B 1 90 ? 0.373 -21.062 -9.57 1 98.75 90 SER B O 1
ATOM 2890 N N . THR B 1 91 ? -1.202 -20.719 -8.023 1 98.69 91 THR B N 1
ATOM 2891 C CA . THR B 1 91 ? -0.255 -20.188 -7.043 1 98.69 91 THR B CA 1
ATOM 2892 C C . THR B 1 91 ? 0.148 -21.266 -6.047 1 98.69 91 THR B C 1
ATOM 2894 O O . THR B 1 91 ? -0.653 -21.672 -5.199 1 98.69 91 THR B O 1
ATOM 2897 N N . ILE B 1 92 ? 1.394 -21.766 -6.188 1 98.81 92 ILE B N 1
ATOM 2898 C CA . ILE B 1 92 ? 1.935 -22.828 -5.355 1 98.81 92 ILE B CA 1
ATOM 2899 C C . ILE B 1 92 ? 3.338 -22.469 -4.883 1 98.81 92 ILE B C 1
ATOM 2901 O O . ILE B 1 92 ? 3.867 -21.406 -5.258 1 98.81 92 ILE B O 1
ATOM 2905 N N . SER B 1 93 ? 3.926 -23.266 -4.012 1 98.81 93 SER B N 1
ATOM 2906 C CA . SER B 1 93 ? 5.262 -22.969 -3.508 1 98.81 93 SER B CA 1
ATOM 2907 C C . SER B 1 93 ? 6.309 -23.094 -4.609 1 98.81 93 SER B C 1
ATOM 2909 O O . SER B 1 93 ? 6.199 -23.969 -5.477 1 98.81 93 SER B O 1
ATOM 2911 N N . PRO B 1 94 ? 7.336 -22.219 -4.574 1 98.81 94 PRO B N 1
ATOM 2912 C CA . PRO B 1 94 ? 8.414 -22.328 -5.559 1 98.81 94 PRO B CA 1
ATOM 2913 C C . PRO B 1 94 ? 9.031 -23.734 -5.594 1 98.81 94 PRO B C 1
ATOM 2915 O O . PRO B 1 94 ? 9.273 -24.266 -6.672 1 98.81 94 PRO B O 1
ATOM 2918 N N . ASN B 1 95 ? 9.234 -24.312 -4.457 1 98.5 95 ASN B N 1
ATOM 2919 C CA . ASN B 1 95 ? 9.836 -25.641 -4.387 1 98.5 95 ASN B CA 1
ATOM 2920 C C . ASN B 1 95 ? 8.945 -26.688 -5.023 1 98.5 95 ASN B C 1
ATOM 2922 O O . ASN B 1 95 ? 9.438 -27.656 -5.609 1 98.5 95 ASN B O 1
ATOM 2926 N N . LYS B 1 96 ? 7.672 -26.562 -4.844 1 98.69 96 LYS B N 1
ATOM 2927 C CA . LYS B 1 96 ? 6.746 -27.469 -5.5 1 98.69 96 LYS B CA 1
ATOM 2928 C C . LYS B 1 96 ? 6.875 -27.391 -7.02 1 98.69 96 LYS B C 1
ATOM 2930 O O . LYS B 1 96 ? 6.938 -28.422 -7.699 1 98.69 96 LYS B O 1
ATOM 2935 N N . SER B 1 97 ? 6.922 -26.219 -7.562 1 98.88 97 SER B N 1
ATOM 2936 C CA . SER B 1 97 ? 7.094 -26.031 -9 1 98.88 97 SER B CA 1
ATOM 2937 C C . SER B 1 97 ? 8.375 -26.688 -9.492 1 98.88 97 SER B C 1
ATOM 2939 O O . SER B 1 97 ? 8.383 -27.359 -10.531 1 98.88 97 SER B O 1
ATOM 2941 N N . ILE B 1 98 ? 9.438 -26.484 -8.75 1 98.81 98 ILE B N 1
ATOM 2942 C CA . ILE B 1 98 ? 10.734 -27.031 -9.117 1 98.81 98 ILE B CA 1
ATOM 2943 C C . ILE B 1 98 ? 10.672 -28.562 -9.109 1 98.81 98 ILE B C 1
ATOM 2945 O O . ILE B 1 98 ? 11.172 -29.219 -10.023 1 98.81 98 ILE B O 1
ATOM 2949 N N . SER B 1 99 ? 10.047 -29.078 -8.078 1 98.81 99 SER B N 1
ATOM 2950 C CA . SER B 1 99 ? 9.898 -30.531 -7.969 1 98.81 99 SER B CA 1
ATOM 2951 C C . SER B 1 99 ? 9.102 -31.094 -9.141 1 98.81 99 SER B C 1
ATOM 2953 O O . SER B 1 99 ? 9.477 -32.125 -9.711 1 98.81 99 SER B O 1
ATOM 2955 N N . ILE B 1 100 ? 8.039 -30.469 -9.508 1 98.88 100 ILE B N 1
ATOM 2956 C CA . ILE B 1 100 ? 7.188 -30.891 -10.609 1 98.88 100 ILE B CA 1
ATOM 2957 C C . ILE B 1 100 ? 7.969 -30.859 -11.922 1 98.88 100 ILE B C 1
ATOM 2959 O O . ILE B 1 100 ? 7.918 -31.797 -12.711 1 98.88 100 ILE B O 1
ATOM 2963 N N . HIS B 1 101 ? 8.68 -29.781 -12.141 1 98.81 101 HIS B N 1
ATOM 2964 C CA . HIS B 1 101 ? 9.508 -29.625 -13.328 1 98.81 101 HIS B CA 1
ATOM 2965 C C . HIS B 1 101 ? 10.484 -30.797 -13.477 1 98.81 101 HIS B C 1
ATOM 2967 O O . HIS B 1 101 ? 10.617 -31.359 -14.562 1 98.81 101 HIS B O 1
ATOM 2973 N N . LYS B 1 102 ? 11.141 -31.141 -12.391 1 98.69 102 LYS B N 1
ATOM 2974 C CA . LYS B 1 102 ? 12.109 -32.219 -12.406 1 98.69 102 LYS B CA 1
ATOM 2975 C C . LYS B 1 102 ? 11.445 -33.562 -12.766 1 98.69 102 LYS B C 1
ATOM 2977 O O . LYS B 1 102 ? 11.969 -34.312 -13.578 1 98.69 102 LYS B O 1
ATOM 2982 N N . ARG B 1 103 ? 10.32 -33.812 -12.227 1 98.69 103 ARG B N 1
ATOM 2983 C CA . ARG B 1 103 ? 9.609 -35.094 -12.453 1 98.69 103 ARG B CA 1
ATOM 2984 C C . ARG B 1 103 ? 9.109 -35.188 -13.891 1 98.69 103 ARG B C 1
ATOM 2986 O O . ARG B 1 103 ? 9.219 -36.219 -14.523 1 98.69 103 ARG B O 1
ATOM 2993 N N . LEU B 1 104 ? 8.57 -34.094 -14.398 1 98.81 104 LEU B N 1
ATOM 2994 C CA . LEU B 1 104 ? 8.008 -34.094 -15.742 1 98.81 104 LEU B CA 1
ATOM 2995 C C . LEU B 1 104 ? 9.117 -34.125 -16.797 1 98.81 104 LEU B C 1
ATOM 2997 O O . LEU B 1 104 ? 8.938 -34.656 -17.891 1 98.81 104 LEU B O 1
ATOM 3001 N N . SER B 1 105 ? 10.242 -33.469 -16.438 1 98.31 105 SER B N 1
ATOM 3002 C CA . SER B 1 105 ? 11.375 -33.469 -17.359 1 98.31 105 SER B CA 1
ATOM 3003 C C . SER B 1 105 ? 11.852 -34.906 -17.641 1 98.31 105 SER B C 1
ATOM 3005 O O . SER B 1 105 ? 12.312 -35.188 -18.75 1 98.31 105 SER B O 1
ATOM 3007 N N . LYS B 1 106 ? 11.711 -35.812 -16.688 1 98.06 106 LYS B N 1
ATOM 3008 C CA . LYS B 1 106 ? 12.086 -37.188 -16.859 1 98.06 106 LYS B CA 1
ATOM 3009 C C . LYS B 1 106 ? 11.211 -37.875 -17.906 1 98.06 106 LYS B C 1
ATOM 3011 O O . LYS B 1 106 ? 11.586 -38.906 -18.469 1 98.06 106 LYS B O 1
ATOM 3016 N N . LYS B 1 107 ? 10.141 -37.281 -18.156 1 97.69 107 LYS B N 1
ATOM 3017 C CA . LYS B 1 107 ? 9.211 -37.781 -19.156 1 97.69 107 LYS B CA 1
ATOM 3018 C C . LYS B 1 107 ? 9.281 -37 -20.453 1 97.69 107 LYS B C 1
ATOM 3020 O O . LYS B 1 107 ? 8.438 -37.156 -21.328 1 97.69 107 LYS B O 1
ATOM 3025 N N . ASN B 1 108 ? 10.258 -36.094 -20.516 1 98.19 108 ASN B N 1
ATOM 3026 C CA . ASN B 1 108 ? 10.438 -35.188 -21.656 1 98.19 108 ASN B CA 1
ATOM 3027 C C . ASN B 1 108 ? 9.242 -34.25 -21.828 1 98.19 108 ASN B C 1
ATOM 3029 O O . ASN B 1 108 ? 8.781 -34.031 -22.953 1 98.19 108 ASN B O 1
ATOM 3033 N N . ILE B 1 109 ? 8.695 -33.844 -20.766 1 98.5 109 ILE B N 1
ATOM 3034 C CA . ILE B 1 109 ? 7.609 -32.875 -20.734 1 98.5 109 ILE B CA 1
ATOM 3035 C C . ILE B 1 109 ? 8.109 -31.562 -20.141 1 98.5 109 ILE B C 1
ATOM 3037 O O . ILE B 1 109 ? 8.742 -31.547 -19.094 1 98.5 109 ILE B O 1
ATOM 3041 N N . PHE B 1 110 ? 7.879 -30.453 -20.859 1 98.56 110 PHE B N 1
ATOM 3042 C CA . PHE B 1 110 ? 8.297 -29.141 -20.391 1 98.56 110 PHE B CA 1
ATOM 3043 C C . PHE B 1 110 ? 7.266 -28.547 -19.438 1 98.56 110 PHE B C 1
ATOM 3045 O O . PHE B 1 110 ? 6.082 -28.453 -19.781 1 98.56 110 PHE B O 1
ATOM 3052 N N . TYR B 1 111 ? 7.664 -28.266 -18.219 1 98.88 111 TYR B N 1
ATOM 3053 C CA . TYR B 1 111 ? 6.805 -27.625 -17.219 1 98.88 111 TYR B CA 1
ATOM 3054 C C . TYR B 1 111 ? 7.266 -26.219 -16.906 1 98.88 111 TYR B C 1
ATOM 3056 O O . TYR B 1 111 ? 8.461 -25.969 -16.75 1 98.88 111 TYR B O 1
ATOM 3064 N N . VAL B 1 112 ? 6.27 -25.266 -16.812 1 98.81 112 VAL B N 1
ATOM 3065 C CA . VAL B 1 112 ? 6.602 -23.906 -16.422 1 98.81 112 VAL B CA 1
ATOM 3066 C C . VAL B 1 112 ? 5.535 -23.375 -15.461 1 98.81 112 VAL B C 1
ATOM 3068 O O . VAL B 1 112 ? 4.34 -23.594 -15.656 1 98.81 112 VAL B O 1
ATOM 3071 N N . ASP B 1 113 ? 6.016 -22.844 -14.305 1 98.94 113 ASP B N 1
ATOM 3072 C CA . ASP B 1 113 ? 5.102 -22.094 -13.445 1 98.94 113 ASP B CA 1
ATOM 3073 C C . ASP B 1 113 ? 4.797 -20.719 -14.031 1 98.94 113 ASP B C 1
ATOM 3075 O O . ASP B 1 113 ? 5.695 -20.031 -14.516 1 98.94 113 ASP B O 1
ATOM 3079 N N . CYS B 1 114 ? 3.477 -20.328 -13.914 1 98.88 114 CYS B N 1
ATOM 3080 C CA . CYS B 1 114 ? 3.021 -19.047 -14.43 1 98.88 114 CYS B CA 1
ATOM 3081 C C . CYS B 1 114 ? 1.88 -18.484 -13.578 1 98.88 114 CYS B C 1
ATOM 3083 O O . CYS B 1 114 ? 0.774 -18.281 -14.086 1 98.88 114 CYS B O 1
ATOM 3085 N N . PRO B 1 115 ? 2.178 -18.203 -12.312 1 98.75 115 PRO B N 1
ATOM 3086 C CA . PRO B 1 115 ? 1.108 -17.562 -11.555 1 98.75 115 PRO B CA 1
ATOM 3087 C C . PRO B 1 115 ? 0.72 -16.188 -12.133 1 98.75 115 PRO B C 1
ATOM 3089 O O . PRO B 1 115 ? 1.448 -15.641 -12.953 1 98.75 115 PRO B O 1
ATOM 3092 N N . VAL B 1 116 ? -0.458 -15.758 -11.727 1 98.06 116 VAL B N 1
ATOM 3093 C CA . VAL B 1 116 ? -1.01 -14.586 -12.391 1 98.06 116 VAL B CA 1
ATOM 3094 C C . VAL B 1 116 ? -1.471 -13.57 -11.352 1 98.06 116 VAL B C 1
ATOM 3096 O O . VAL B 1 116 ? -1.631 -13.906 -10.172 1 98.06 116 VAL B O 1
ATOM 3099 N N . SER B 1 117 ? -1.582 -12.352 -11.742 1 96.88 117 SER B N 1
ATOM 3100 C CA . SER B 1 117 ? -2.225 -11.273 -10.992 1 96.88 117 SER B CA 1
ATOM 3101 C C . SER B 1 117 ? -3.23 -10.523 -11.859 1 96.88 117 SER B C 1
ATOM 3103 O O . SER B 1 117 ? -3.178 -10.594 -13.094 1 96.88 117 SER B O 1
ATOM 3105 N N . GLY B 1 118 ? -4.203 -9.867 -11.234 1 93.88 118 GLY B N 1
ATOM 3106 C CA . GLY B 1 118 ? -5.238 -9.133 -11.953 1 93.88 118 GLY B CA 1
ATOM 3107 C C . GLY B 1 118 ? -6.641 -9.594 -11.602 1 93.88 118 GLY B C 1
ATOM 3108 O O . GLY B 1 118 ? -7.621 -8.938 -11.961 1 93.88 118 GLY B O 1
ATOM 3109 N N . GLY B 1 119 ? -6.723 -10.68 -10.953 1 90.81 119 GLY B N 1
ATOM 3110 C CA . GLY B 1 119 ? -7.992 -11.164 -10.43 1 90.81 119 GLY B CA 1
ATOM 3111 C C . GLY B 1 119 ? -8.945 -11.617 -11.516 1 90.81 119 GLY B C 1
ATOM 3112 O O . GLY B 1 119 ? -8.539 -11.859 -12.656 1 90.81 119 GLY B O 1
ATOM 3113 N N . THR B 1 120 ? -10.148 -11.812 -11.109 1 91.62 120 THR B N 1
ATOM 3114 C CA . THR B 1 120 ? -11.188 -12.289 -12.016 1 91.62 120 THR B CA 1
ATOM 3115 C C . THR B 1 120 ? -11.414 -11.297 -13.148 1 91.62 120 THR B C 1
ATOM 3117 O O . THR B 1 120 ? -11.609 -11.695 -14.297 1 91.62 120 THR B O 1
ATOM 3120 N N . GLU B 1 121 ? -11.32 -10.062 -12.797 1 91 121 GLU B N 1
ATOM 3121 C CA . GLU B 1 121 ? -11.492 -9.031 -13.82 1 91 121 GLU B CA 1
ATOM 3122 C C . GLU B 1 121 ? -10.438 -9.156 -14.914 1 91 121 GLU B C 1
ATOM 3124 O O . GLU B 1 121 ? -10.766 -9.125 -16.109 1 91 121 GLU B O 1
ATOM 3129 N N . GLY B 1 122 ? -9.203 -9.312 -14.531 1 93.94 122 GLY B N 1
ATOM 3130 C CA . GLY B 1 122 ? -8.133 -9.492 -15.5 1 93.94 122 GLY B CA 1
ATOM 3131 C C . GLY B 1 122 ? -8.281 -10.758 -16.312 1 93.94 122 GLY B C 1
ATOM 3132 O O . GLY B 1 122 ? -7.973 -10.766 -17.516 1 93.94 122 GLY B O 1
ATOM 3133 N N . ALA B 1 123 ? -8.766 -11.812 -15.719 1 95.56 123 ALA B N 1
ATOM 3134 C CA . ALA B 1 123 ? -8.953 -13.086 -16.406 1 95.56 123 ALA B CA 1
ATOM 3135 C C . ALA B 1 123 ? -10.008 -12.969 -17.5 1 95.56 123 ALA B C 1
ATOM 3137 O O . ALA B 1 123 ? -9.812 -13.469 -18.609 1 95.56 123 ALA B O 1
ATOM 3138 N N . TYR B 1 124 ? -11.078 -12.273 -17.172 1 95.38 124 TYR B N 1
ATOM 3139 C CA . TYR B 1 124 ? -12.156 -12.102 -18.141 1 95.38 124 TYR B CA 1
ATOM 3140 C C . TYR B 1 124 ? -11.703 -11.211 -19.297 1 95.38 124 TYR B C 1
ATOM 3142 O O . TYR B 1 124 ? -12.039 -11.477 -20.453 1 95.38 124 TYR B O 1
ATOM 3150 N N . LYS B 1 125 ? -10.906 -10.234 -19 1 95.69 125 LYS B N 1
ATOM 3151 C CA . LYS B 1 125 ? -10.523 -9.227 -20 1 95.69 125 LYS B CA 1
ATOM 3152 C C . LYS B 1 125 ? -9.297 -9.68 -20.781 1 95.69 125 LYS B C 1
ATOM 3154 O O . LYS B 1 125 ? -8.984 -9.109 -21.828 1 95.69 125 LYS B O 1
ATOM 3159 N N . GLY B 1 126 ? -8.664 -10.719 -20.312 1 97.25 126 GLY B N 1
ATOM 3160 C CA . GLY B 1 126 ? -7.406 -11.117 -20.938 1 97.25 126 GLY B CA 1
ATOM 3161 C C . GLY B 1 126 ? -6.277 -10.141 -20.672 1 97.25 126 GLY B C 1
ATOM 3162 O O . GLY B 1 126 ? -5.434 -9.906 -21.531 1 97.25 126 GLY B O 1
ATOM 3163 N N . SER B 1 127 ? -6.324 -9.508 -19.5 1 97.06 127 SER B N 1
ATOM 3164 C CA . SER B 1 127 ? -5.344 -8.477 -19.172 1 97.06 127 SER B CA 1
ATOM 3165 C C . SER B 1 127 ? -4.543 -8.852 -17.922 1 97.06 127 SER B C 1
ATOM 3167 O O . SER B 1 127 ? -4.07 -7.977 -17.203 1 97.06 127 SER B O 1
ATOM 3169 N N . LEU B 1 128 ? -4.379 -10.133 -17.672 1 97.56 128 LEU B N 1
ATOM 3170 C CA . LEU B 1 128 ? -3.645 -10.602 -16.5 1 97.56 128 LEU B CA 1
ATOM 3171 C C . LEU B 1 128 ? -2.168 -10.234 -16.609 1 97.56 128 LEU B C 1
ATOM 3173 O O . LEU B 1 128 ? -1.651 -10.023 -17.719 1 97.56 128 LEU B O 1
ATOM 3177 N N . SER B 1 129 ? -1.565 -10.062 -15.453 1 98.12 129 SER B N 1
ATOM 3178 C CA . SER B 1 129 ? -0.11 -10.102 -15.367 1 98.12 129 SER B CA 1
ATOM 3179 C C . SER B 1 129 ? 0.391 -11.523 -15.141 1 98.12 129 SER B C 1
ATOM 3181 O O . SER B 1 129 ? -0.033 -12.195 -14.195 1 98.12 129 SER B O 1
ATOM 3183 N N . LEU B 1 130 ? 1.26 -11.961 -16.031 1 98.75 130 LEU B N 1
ATOM 3184 C CA . LEU B 1 130 ? 1.789 -13.32 -15.977 1 98.75 130 LEU B CA 1
ATOM 3185 C C . LEU B 1 130 ? 3.234 -13.32 -15.484 1 98.75 130 LEU B C 1
ATOM 3187 O O . LEU B 1 130 ? 4.066 -12.57 -16 1 98.75 130 LEU B O 1
ATOM 3191 N N . PHE B 1 131 ? 3.547 -14.086 -14.469 1 98.81 131 PHE B N 1
ATOM 3192 C CA . PHE B 1 131 ? 4.898 -14.289 -13.961 1 98.81 131 PHE B CA 1
ATOM 3193 C C . PHE B 1 131 ? 5.43 -15.664 -14.367 1 98.81 131 PHE B C 1
ATOM 3195 O O . PHE B 1 131 ? 5.086 -16.672 -13.75 1 98.81 131 PHE B O 1
ATOM 3202 N N . ILE B 1 132 ? 6.297 -15.68 -15.367 1 98.94 132 ILE B N 1
ATOM 3203 C CA . ILE B 1 132 ? 6.672 -16.922 -16.016 1 98.94 132 ILE B CA 1
ATOM 3204 C C . ILE B 1 132 ? 8.062 -17.359 -15.547 1 98.94 132 ILE B C 1
ATOM 3206 O O . ILE B 1 132 ? 9.039 -16.641 -15.75 1 98.94 132 ILE B O 1
ATOM 3210 N N . GLY B 1 133 ? 8.086 -18.562 -14.922 1 98.81 133 GLY B N 1
ATOM 3211 C CA . GLY B 1 133 ? 9.344 -19.109 -14.461 1 98.81 133 GLY B CA 1
ATOM 3212 C C . GLY B 1 133 ? 10.125 -19.812 -15.555 1 98.81 133 GLY B C 1
ATOM 3213 O O . GLY B 1 133 ? 10.547 -20.953 -15.375 1 98.81 133 GLY B O 1
ATOM 3214 N N . ALA B 1 134 ? 10.336 -19.156 -16.688 1 98.69 134 ALA B N 1
ATOM 3215 C CA . ALA B 1 134 ? 11.094 -19.641 -17.844 1 98.69 134 ALA B CA 1
ATOM 3216 C C . ALA B 1 134 ? 11.609 -18.484 -18.688 1 98.69 134 ALA B C 1
ATOM 3218 O O . ALA B 1 134 ? 11.281 -17.312 -18.438 1 98.69 134 ALA B O 1
ATOM 3219 N N . SER B 1 135 ? 12.469 -18.812 -19.672 1 98.25 135 SER B N 1
ATOM 3220 C CA . SER B 1 135 ? 12.883 -17.828 -20.672 1 98.25 135 SER B CA 1
ATOM 3221 C C . SER B 1 135 ? 11.883 -17.734 -21.812 1 98.25 135 SER B C 1
ATOM 3223 O O . SER B 1 135 ? 11.117 -18.672 -22.047 1 98.25 135 SER B O 1
ATOM 3225 N N . LYS B 1 136 ? 11.953 -16.609 -22.422 1 97.81 136 LYS B N 1
ATOM 3226 C CA . LYS B 1 136 ? 11.102 -16.453 -23.594 1 97.81 136 LYS B CA 1
ATOM 3227 C C . LYS B 1 136 ? 11.414 -17.531 -24.641 1 97.81 136 LYS B C 1
ATOM 3229 O O . LYS B 1 136 ? 10.5 -18.062 -25.266 1 97.81 136 LYS B O 1
ATOM 3234 N N . LYS B 1 137 ? 12.648 -17.828 -24.766 1 98.12 137 LYS B N 1
ATOM 3235 C CA . LYS B 1 137 ? 13.078 -18.844 -25.734 1 98.12 137 LYS B CA 1
ATOM 3236 C C . LYS B 1 137 ? 12.445 -20.188 -25.438 1 98.12 137 LYS B C 1
ATOM 3238 O O . LYS B 1 137 ? 12.008 -20.891 -26.359 1 98.12 137 LYS B O 1
ATOM 3243 N N . GLU B 1 138 ? 12.305 -20.562 -24.203 1 97.88 138 GLU B N 1
ATOM 3244 C CA . GLU B 1 138 ? 11.758 -21.844 -23.781 1 97.88 138 GLU B CA 1
ATOM 3245 C C . GLU B 1 138 ? 10.258 -21.922 -24.047 1 97.88 138 GLU B C 1
ATOM 3247 O O . GLU B 1 138 ? 9.695 -23.016 -24.172 1 97.88 138 GLU B O 1
ATOM 3252 N N . CYS B 1 139 ? 9.648 -20.766 -24.156 1 98.19 139 CYS B N 1
ATOM 3253 C CA . CYS B 1 139 ? 8.195 -20.734 -24.25 1 98.19 139 CYS B CA 1
ATOM 3254 C C . CYS B 1 139 ? 7.754 -20.359 -25.656 1 98.19 139 CYS B C 1
ATOM 3256 O O . CYS B 1 139 ? 6.562 -20.188 -25.922 1 98.19 139 CYS B O 1
ATOM 3258 N N . LEU B 1 140 ? 8.602 -20.234 -26.578 1 97.44 140 LEU B N 1
ATOM 3259 C CA . LEU B 1 140 ? 8.352 -19.672 -27.906 1 97.44 140 LEU B CA 1
ATOM 3260 C C . LEU B 1 140 ? 7.227 -20.422 -28.609 1 97.44 140 LEU B C 1
ATOM 3262 O O . LEU B 1 140 ? 6.383 -19.812 -29.266 1 97.44 140 LEU B O 1
ATOM 3266 N N . SER B 1 141 ? 7.188 -21.734 -28.531 1 96.25 141 SER B N 1
ATOM 3267 C CA . SER B 1 141 ? 6.25 -22.562 -29.266 1 96.25 141 SER B CA 1
ATOM 3268 C C . SER B 1 141 ? 4.824 -22.391 -28.766 1 96.25 141 SER B C 1
ATOM 3270 O O . SER B 1 141 ? 3.865 -22.766 -29.438 1 96.25 141 SER B O 1
ATOM 3272 N N . PHE B 1 142 ? 4.699 -21.75 -27.547 1 97.44 142 PHE B N 1
ATOM 3273 C CA . PHE B 1 142 ? 3.346 -21.609 -27.031 1 97.44 142 PHE B CA 1
ATOM 3274 C C . PHE B 1 142 ? 3.143 -20.234 -26.406 1 97.44 142 PHE B C 1
ATOM 3276 O O . PHE B 1 142 ? 2.223 -20.031 -25.609 1 97.44 142 PHE B O 1
ATOM 3283 N N . GLU B 1 143 ? 3.936 -19.25 -26.75 1 97.69 143 GLU B N 1
ATOM 3284 C CA . GLU B 1 143 ? 3.863 -17.891 -26.234 1 97.69 143 GLU B CA 1
ATOM 3285 C C . GLU B 1 143 ? 2.527 -17.25 -26.594 1 97.69 143 GLU B C 1
ATOM 3287 O O . GLU B 1 143 ? 2.047 -16.375 -25.859 1 97.69 143 GLU B O 1
ATOM 3292 N N . HIS B 1 144 ? 1.925 -17.641 -27.672 1 98.12 144 HIS B N 1
ATOM 3293 C CA . HIS B 1 144 ? 0.648 -17.094 -28.125 1 98.12 144 HIS B CA 1
ATOM 3294 C C . HIS B 1 144 ? -0.449 -17.344 -27.094 1 98.12 144 HIS B C 1
ATOM 3296 O O . HIS B 1 144 ? -1.428 -16.594 -27.031 1 98.12 144 HIS B O 1
ATOM 3302 N N . ILE B 1 145 ? -0.293 -18.406 -26.25 1 98.62 145 ILE B N 1
ATOM 3303 C CA . ILE B 1 145 ? -1.244 -18.672 -25.172 1 98.62 145 ILE B CA 1
ATOM 3304 C C . ILE B 1 145 ? -1.19 -17.547 -24.141 1 98.62 145 ILE B C 1
ATOM 3306 O O . ILE B 1 145 ? -2.23 -17.062 -23.703 1 98.62 145 ILE B O 1
ATOM 3310 N N . PHE B 1 146 ? 0.012 -17.078 -23.812 1 98.75 146 PHE B N 1
ATOM 3311 C CA . PHE B 1 146 ? 0.201 -15.984 -22.859 1 98.75 146 PHE B CA 1
ATOM 3312 C C . PHE B 1 146 ? -0.406 -14.695 -23.391 1 98.75 146 PHE B C 1
ATOM 3314 O O . PHE B 1 146 ? -1.025 -13.938 -22.641 1 98.75 146 PHE B O 1
ATOM 3321 N N . GLU B 1 147 ? -0.334 -14.453 -24.656 1 98.25 147 GLU B N 1
ATOM 3322 C CA . GLU B 1 147 ? -0.796 -13.219 -25.281 1 98.25 147 GLU B CA 1
ATOM 3323 C C . GLU B 1 147 ? -2.316 -13.109 -25.234 1 98.25 147 GLU B C 1
ATOM 3325 O O . GLU B 1 147 ? -2.865 -12.008 -25.188 1 98.25 147 GLU B O 1
ATOM 3330 N N . VAL B 1 148 ? -2.957 -14.258 -25.219 1 98.19 148 VAL B N 1
ATOM 3331 C CA . VAL B 1 148 ? -4.414 -14.297 -25.172 1 98.19 148 VAL B CA 1
ATOM 3332 C C . VAL B 1 148 ? -4.891 -14.047 -23.75 1 98.19 148 VAL B C 1
ATOM 3334 O O . VAL B 1 148 ? -5.934 -13.43 -23.531 1 98.19 148 VAL B O 1
ATOM 3337 N N . LEU B 1 149 ? -4.066 -14.414 -22.781 1 98.44 149 LEU B N 1
ATOM 3338 C CA . LEU B 1 149 ? -4.523 -14.453 -21.391 1 98.44 149 LEU B CA 1
ATOM 3339 C C . LEU B 1 149 ? -4.055 -13.227 -20.625 1 98.44 149 LEU B C 1
ATOM 3341 O O . LEU B 1 149 ? -4.617 -12.883 -19.578 1 98.44 149 LEU B O 1
ATOM 3345 N N . GLY B 1 150 ? -2.959 -12.609 -21.141 1 97.81 150 GLY B N 1
ATOM 3346 C CA . GLY B 1 150 ? -2.389 -11.523 -20.359 1 97.81 150 GLY B CA 1
ATOM 3347 C C . GLY B 1 150 ? -1.895 -10.367 -21.203 1 97.81 150 GLY B C 1
ATOM 3348 O O . GLY B 1 150 ? -1.633 -10.539 -22.391 1 97.81 150 GLY B O 1
ATOM 3349 N N . LYS B 1 151 ? -1.776 -9.164 -20.562 1 96.62 151 LYS B N 1
ATOM 3350 C CA . LYS B 1 151 ? -1.206 -7.984 -21.219 1 96.62 151 LYS B CA 1
ATOM 3351 C C . LYS B 1 151 ? 0.201 -7.699 -20.703 1 96.62 151 LYS B C 1
ATOM 3353 O O . LYS B 1 151 ? 1.013 -7.086 -21.391 1 96.62 151 LYS B O 1
ATOM 3358 N N . SER B 1 152 ? 0.454 -8.078 -19.484 1 97.94 152 SER B N 1
ATOM 3359 C CA . SER B 1 152 ? 1.79 -8.016 -18.906 1 97.94 152 SER B CA 1
ATOM 3360 C C . SER B 1 152 ? 2.428 -9.398 -18.812 1 97.94 152 SER B C 1
ATOM 3362 O O . SER B 1 152 ? 2.086 -10.188 -17.938 1 97.94 152 SER B O 1
ATOM 3364 N N . ILE B 1 153 ? 3.344 -9.711 -19.75 1 98.5 153 ILE B N 1
ATOM 3365 C CA . ILE B 1 153 ? 3.973 -11.023 -19.875 1 98.5 153 ILE B CA 1
ATOM 3366 C C . ILE B 1 153 ? 5.43 -10.93 -19.422 1 98.5 153 ILE B C 1
ATOM 3368 O O . ILE B 1 153 ? 6.254 -10.305 -20.094 1 98.5 153 ILE B O 1
ATOM 3372 N N . ASN B 1 154 ? 5.828 -11.586 -18.312 1 98.75 154 ASN B N 1
ATOM 3373 C CA . ASN B 1 154 ? 7.137 -11.398 -17.688 1 98.75 154 ASN B CA 1
ATOM 3374 C C . ASN B 1 154 ? 7.859 -12.734 -17.5 1 98.75 154 ASN B C 1
ATOM 3376 O O . ASN B 1 154 ? 7.355 -13.625 -16.812 1 98.75 154 ASN B O 1
ATOM 3380 N N . TYR B 1 155 ? 9.031 -12.828 -18.094 1 98.81 155 TYR B N 1
ATOM 3381 C CA . TYR B 1 155 ? 9.859 -14.031 -18.016 1 98.81 155 TYR B CA 1
ATOM 3382 C C . TYR B 1 155 ? 10.953 -13.867 -16.969 1 98.81 155 TYR B C 1
ATOM 3384 O O . TYR B 1 155 ? 11.648 -12.852 -16.938 1 98.81 155 TYR B O 1
ATO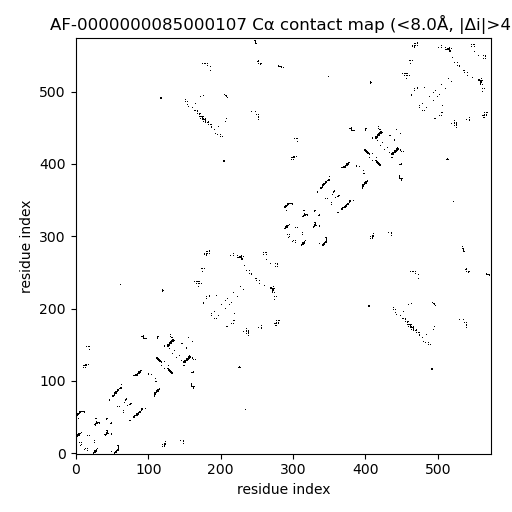M 3392 N N . PHE B 1 156 ? 11.109 -14.898 -16.062 1 98.62 156 PHE B N 1
ATOM 3393 C CA . PHE B 1 156 ? 12.062 -14.742 -14.984 1 98.62 156 PHE B CA 1
ATOM 3394 C C . PHE B 1 156 ? 13.117 -15.844 -15.016 1 98.62 156 PHE B C 1
ATOM 3396 O O . PHE B 1 156 ? 13.859 -16.031 -14.055 1 98.62 156 PHE B O 1
ATOM 3403 N N . ASN B 1 157 ? 13.195 -16.547 -16.078 1 97.56 157 ASN B N 1
ATOM 3404 C CA . ASN B 1 157 ? 14.305 -17.406 -16.469 1 97.56 157 ASN B CA 1
ATOM 3405 C C . ASN B 1 157 ? 14.594 -18.469 -15.414 1 97.56 157 ASN B C 1
ATOM 3407 O O . ASN B 1 157 ? 15.734 -18.625 -14.977 1 97.56 157 ASN B O 1
ATOM 3411 N N . GLY B 1 158 ? 13.688 -19.297 -15.031 1 98.12 158 GLY B N 1
ATOM 3412 C CA . GLY B 1 158 ? 13.867 -20.422 -14.133 1 98.12 158 GLY B CA 1
ATOM 3413 C C . GLY B 1 158 ? 12.594 -20.844 -13.43 1 98.12 158 GLY B C 1
ATOM 3414 O O . GLY B 1 158 ? 11.906 -20 -12.828 1 98.12 158 GLY B O 1
ATOM 3415 N N . VAL B 1 159 ? 12.328 -22.203 -13.492 1 98.75 159 VAL B N 1
ATOM 3416 C CA . VAL B 1 159 ? 11.133 -22.719 -12.852 1 98.75 159 VAL B CA 1
ATOM 3417 C C . VAL B 1 159 ? 11.172 -22.422 -11.352 1 98.75 159 VAL B C 1
ATOM 3419 O O . VAL B 1 159 ? 12.211 -22.594 -10.703 1 98.75 159 VAL B O 1
ATOM 3422 N N . GLY B 1 160 ? 10.133 -21.969 -10.805 1 98.75 160 GLY B N 1
ATOM 3423 C CA . GLY B 1 160 ? 10.062 -21.547 -9.414 1 98.75 160 GLY B CA 1
ATOM 3424 C C . GLY B 1 160 ? 10.125 -20.031 -9.25 1 98.75 160 GLY B C 1
ATOM 3425 O O . GLY B 1 160 ? 9.586 -19.484 -8.281 1 98.75 160 GLY B O 1
ATOM 3426 N N . LYS B 1 161 ? 10.742 -19.344 -10.18 1 98.81 161 LYS B N 1
ATOM 3427 C CA . LYS B 1 161 ? 10.922 -17.906 -10.07 1 98.81 161 LYS B CA 1
ATOM 3428 C C . LYS B 1 161 ? 9.594 -17.172 -10.273 1 98.81 161 LYS B C 1
ATOM 3430 O O . LYS B 1 161 ? 9.359 -16.125 -9.664 1 98.81 161 LYS B O 1
ATOM 3435 N N . GLY B 1 162 ? 8.75 -17.688 -11.156 1 98.88 162 GLY B N 1
ATOM 3436 C CA . GLY B 1 162 ? 7.422 -17.109 -11.258 1 98.88 162 GLY B CA 1
ATOM 3437 C C . GLY B 1 162 ? 6.676 -17.094 -9.938 1 98.88 162 GLY B C 1
ATOM 3438 O O . GLY B 1 162 ? 6.055 -16.078 -9.594 1 98.88 162 GLY B O 1
ATOM 3439 N N . GLN B 1 163 ? 6.793 -18.172 -9.242 1 98.94 163 GLN B N 1
ATOM 3440 C CA . GLN B 1 163 ? 6.141 -18.297 -7.941 1 98.94 163 GLN B CA 1
ATOM 3441 C C . GLN B 1 163 ? 6.797 -17.375 -6.914 1 98.94 163 GLN B C 1
ATOM 3443 O O . GLN B 1 163 ? 6.121 -16.812 -6.055 1 98.94 163 GLN B O 1
ATOM 3448 N N . GLN B 1 164 ? 8.133 -17.219 -6.965 1 98.94 164 GLN B N 1
ATOM 3449 C CA . GLN B 1 164 ? 8.812 -16.297 -6.062 1 98.94 164 GLN B CA 1
ATOM 3450 C C . GLN B 1 164 ? 8.328 -14.867 -6.266 1 98.94 164 GLN B C 1
ATOM 3452 O O . GLN B 1 164 ? 8.07 -14.148 -5.297 1 98.94 164 GLN B O 1
ATOM 3457 N N . VAL B 1 165 ? 8.18 -14.477 -7.512 1 98.88 165 VAL B N 1
ATOM 3458 C CA . VAL B 1 165 ? 7.699 -13.141 -7.828 1 98.88 165 VAL B CA 1
ATOM 3459 C C . VAL B 1 165 ? 6.254 -12.984 -7.359 1 98.88 165 VAL B C 1
ATOM 3461 O O . VAL B 1 165 ? 5.883 -11.945 -6.809 1 98.88 165 VAL B O 1
ATOM 3464 N N . LYS B 1 166 ? 5.43 -14.008 -7.57 1 98.88 166 LYS B N 1
ATOM 3465 C CA . LYS B 1 166 ? 4.051 -13.969 -7.098 1 98.88 166 LYS B CA 1
ATOM 3466 C C . LYS B 1 166 ? 3.99 -13.789 -5.586 1 98.88 166 LYS B C 1
ATOM 3468 O O . LYS B 1 166 ? 3.1 -13.109 -5.07 1 98.88 166 LYS B O 1
ATOM 3473 N N . ALA B 1 167 ? 4.906 -14.438 -4.891 1 98.88 167 ALA B N 1
ATOM 3474 C CA . ALA B 1 167 ? 4.973 -14.258 -3.441 1 98.88 167 ALA B CA 1
ATOM 3475 C C . ALA B 1 167 ? 5.164 -12.789 -3.076 1 98.88 167 ALA B C 1
ATOM 3477 O O . ALA B 1 167 ? 4.504 -12.281 -2.17 1 98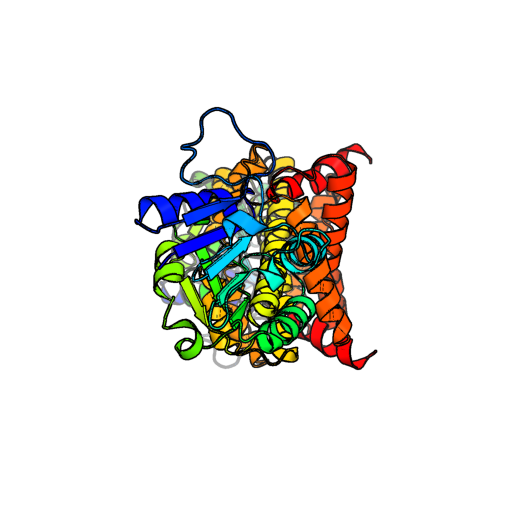.88 167 ALA B O 1
ATOM 3478 N N . LEU B 1 168 ? 6.098 -12.125 -3.76 1 98.88 168 LEU B N 1
ATOM 3479 C CA . LEU B 1 168 ? 6.301 -10.703 -3.531 1 98.88 168 LEU B CA 1
ATOM 3480 C C . LEU B 1 168 ? 5.027 -9.914 -3.818 1 98.88 168 LEU B C 1
ATOM 3482 O O . LEU B 1 168 ? 4.668 -9.008 -3.062 1 98.88 168 LEU B O 1
ATOM 3486 N N . ASN B 1 169 ? 4.371 -10.266 -4.898 1 98.88 169 ASN B N 1
ATOM 3487 C CA . ASN B 1 169 ? 3.105 -9.633 -5.254 1 98.88 169 ASN B CA 1
ATOM 3488 C C . ASN B 1 169 ? 2.086 -9.742 -4.125 1 98.88 169 ASN B C 1
ATOM 3490 O O . ASN B 1 169 ? 1.41 -8.758 -3.799 1 98.88 169 ASN B O 1
ATOM 3494 N N . GLN B 1 170 ? 1.995 -10.867 -3.545 1 98.69 170 GLN B N 1
ATOM 3495 C CA . GLN B 1 170 ? 0.975 -11.117 -2.531 1 98.69 170 GLN B CA 1
ATOM 3496 C C . GLN B 1 170 ? 1.313 -10.398 -1.226 1 98.69 170 GLN B C 1
ATOM 3498 O O . GLN B 1 170 ? 0.417 -9.992 -0.482 1 98.69 170 GLN B O 1
ATOM 3503 N N . ILE B 1 171 ? 2.627 -10.258 -0.925 1 98.88 171 ILE B N 1
ATOM 3504 C CA . ILE B 1 171 ? 3.068 -9.461 0.215 1 98.88 171 ILE B CA 1
ATOM 3505 C C . ILE B 1 171 ? 2.631 -8.008 0.032 1 98.88 171 ILE B C 1
ATOM 3507 O O . ILE B 1 171 ? 2.102 -7.395 0.96 1 98.88 171 ILE B O 1
ATOM 3511 N N . LEU B 1 172 ? 2.818 -7.469 -1.154 1 98.88 172 LEU B N 1
ATOM 3512 C CA . LEU B 1 172 ? 2.428 -6.098 -1.471 1 98.88 172 LEU B CA 1
ATOM 3513 C C . LEU B 1 172 ? 0.917 -5.926 -1.352 1 98.88 172 LEU B C 1
ATOM 3515 O O . LEU B 1 172 ? 0.445 -4.961 -0.745 1 98.88 172 LEU B O 1
ATOM 3519 N N . VAL B 1 173 ? 0.167 -6.875 -1.874 1 98.62 173 VAL B N 1
ATOM 3520 C CA . VAL B 1 173 ? -1.29 -6.828 -1.801 1 98.62 173 VAL B CA 1
ATOM 3521 C C . VAL B 1 173 ? -1.735 -6.859 -0.341 1 98.62 173 VAL B C 1
ATOM 3523 O O . VAL B 1 173 ? -2.586 -6.066 0.071 1 98.62 173 VAL B O 1
ATOM 3526 N N . ALA B 1 174 ? -1.115 -7.691 0.45 1 98.56 174 ALA B N 1
ATOM 3527 C CA . ALA B 1 174 ? -1.481 -7.852 1.854 1 98.56 174 ALA B CA 1
ATOM 3528 C C . ALA B 1 174 ? -1.34 -6.531 2.611 1 98.56 174 ALA B C 1
ATOM 3530 O O . ALA B 1 174 ? -2.311 -6.031 3.182 1 98.56 174 ALA B O 1
ATOM 3531 N N . GLY B 1 175 ? -0.16 -5.992 2.564 1 98.62 175 GLY B N 1
ATOM 3532 C CA . GLY B 1 175 ? 0.103 -4.789 3.332 1 98.62 175 GLY B CA 1
ATOM 3533 C C . GLY B 1 175 ? -0.708 -3.594 2.865 1 98.62 175 GLY B C 1
ATOM 3534 O O . GLY B 1 175 ? -1.223 -2.828 3.682 1 98.62 175 GLY B O 1
ATOM 3535 N N . THR B 1 176 ? -0.845 -3.432 1.549 1 98.56 176 THR B N 1
ATOM 3536 C CA . THR B 1 176 ? -1.537 -2.273 0.995 1 98.56 176 THR B CA 1
ATOM 3537 C C . THR B 1 176 ? -3.039 -2.363 1.255 1 98.56 176 THR B C 1
ATOM 3539 O O . THR B 1 176 ? -3.666 -1.381 1.655 1 98.56 176 THR B O 1
ATOM 3542 N N . TYR B 1 177 ? -3.662 -3.547 1.082 1 98.38 177 TYR B N 1
ATOM 3543 C CA . TYR B 1 177 ? -5.078 -3.738 1.367 1 98.38 177 TYR B CA 1
ATOM 3544 C C . TYR B 1 177 ? -5.379 -3.49 2.842 1 98.38 177 TYR B C 1
ATOM 3546 O O . TYR B 1 177 ? -6.387 -2.869 3.18 1 98.38 177 TYR B O 1
ATOM 3554 N N . ALA B 1 178 ? -4.5 -4.02 3.666 1 98.75 178 ALA B N 1
ATOM 3555 C CA . ALA B 1 178 ? -4.711 -3.859 5.102 1 98.75 178 ALA B CA 1
ATOM 3556 C C . ALA B 1 178 ? -4.652 -2.389 5.504 1 98.75 178 ALA B C 1
ATOM 3558 O O . ALA B 1 178 ? -5.434 -1.935 6.344 1 98.75 178 ALA B O 1
ATOM 3559 N N . ALA B 1 179 ? -3.701 -1.648 4.938 1 98.81 179 ALA B N 1
ATOM 3560 C CA . ALA B 1 179 ? -3.594 -0.217 5.211 1 98.81 179 ALA B CA 1
ATOM 3561 C C . ALA B 1 179 ? -4.863 0.518 4.789 1 98.81 179 ALA B C 1
ATOM 3563 O O . ALA B 1 179 ? -5.379 1.353 5.535 1 98.81 179 ALA B O 1
ATOM 3564 N N . VAL B 1 180 ? -5.367 0.199 3.607 1 98.81 180 VAL B N 1
ATOM 3565 C CA . VAL B 1 180 ? -6.582 0.835 3.104 1 98.81 180 VAL B CA 1
ATOM 3566 C C . VAL B 1 180 ? -7.766 0.47 3.998 1 98.81 180 VAL B C 1
ATOM 3568 O O . VAL B 1 180 ? -8.586 1.326 4.324 1 98.81 180 VAL B O 1
ATOM 3571 N N . ALA B 1 181 ? -7.828 -0.755 4.398 1 98.62 181 ALA B N 1
ATOM 3572 C CA . ALA B 1 181 ? -8.898 -1.204 5.281 1 98.62 181 ALA B CA 1
ATOM 3573 C C . ALA B 1 181 ? -8.914 -0.391 6.574 1 98.62 181 ALA B C 1
ATOM 3575 O O . ALA B 1 181 ? -9.977 0.087 6.996 1 98.62 181 ALA B O 1
ATOM 3576 N N . GLU B 1 182 ? -7.75 -0.238 7.184 1 98.75 182 GLU B N 1
ATOM 3577 C CA . GLU B 1 182 ? -7.652 0.521 8.43 1 98.75 182 GLU B CA 1
ATOM 3578 C C . GLU B 1 182 ? -8.07 1.975 8.219 1 98.75 182 GLU B C 1
ATOM 3580 O O . GLU B 1 182 ? -8.844 2.521 9.008 1 98.75 182 GLU B O 1
ATOM 3585 N N . ALA B 1 183 ? -7.578 2.586 7.164 1 98.88 183 ALA B N 1
ATOM 3586 C CA . ALA B 1 183 ? -7.855 3.996 6.906 1 98.88 183 ALA B CA 1
ATOM 3587 C C . ALA B 1 183 ? -9.336 4.219 6.602 1 98.88 183 ALA B C 1
ATOM 3589 O O . ALA B 1 183 ? -9.938 5.168 7.105 1 98.88 183 ALA B O 1
ATOM 3590 N N . MET B 1 184 ? -9.938 3.348 5.781 1 98.56 184 MET B N 1
ATOM 3591 C CA . MET B 1 184 ? -11.344 3.498 5.406 1 98.56 184 MET B CA 1
ATOM 3592 C C . MET B 1 184 ? -12.25 3.342 6.621 1 98.56 184 MET B C 1
ATOM 3594 O O . MET B 1 184 ? -13.18 4.129 6.816 1 98.56 184 MET B O 1
ATOM 3598 N N . GLU B 1 185 ? -11.953 2.336 7.406 1 98.06 185 GLU B N 1
ATOM 3599 C CA . GLU B 1 185 ? -12.82 2.107 8.562 1 98.06 185 GLU B CA 1
ATOM 3600 C C . GLU B 1 185 ? -12.695 3.24 9.578 1 98.06 185 GLU B C 1
ATOM 3602 O O . GLU B 1 185 ? -13.703 3.705 10.117 1 98.06 185 GLU B O 1
ATOM 3607 N N . LEU B 1 186 ? -11.469 3.709 9.844 1 98.38 186 LEU B N 1
ATOM 3608 C CA . LEU B 1 186 ? -11.281 4.82 10.766 1 98.38 186 LEU B CA 1
ATOM 3609 C C . LEU B 1 186 ? -12 6.07 10.273 1 98.38 186 LEU B C 1
ATOM 3611 O O . LEU B 1 186 ? -12.719 6.723 11.031 1 98.38 186 LEU B O 1
ATOM 3615 N N . GLY B 1 187 ? -11.773 6.406 8.938 1 98.56 187 GLY B N 1
ATOM 3616 C CA . GLY B 1 187 ? -12.422 7.582 8.375 1 98.56 187 GLY B CA 1
ATOM 3617 C C . GLY B 1 187 ? -13.938 7.52 8.453 1 98.56 187 GLY B C 1
ATOM 3618 O O . GLY B 1 187 ? -14.586 8.516 8.773 1 98.56 187 GLY B O 1
ATOM 3619 N N . LYS B 1 188 ? -14.461 6.34 8.188 1 97.75 188 LYS B N 1
ATOM 3620 C CA . LYS B 1 188 ? -15.898 6.121 8.281 1 97.75 188 LYS B CA 1
ATOM 3621 C C . LYS B 1 188 ? -16.406 6.355 9.703 1 97.75 188 LYS B C 1
ATOM 3623 O O . LYS B 1 188 ? -17.406 7.043 9.906 1 97.75 188 LYS B O 1
ATOM 3628 N N . LEU B 1 189 ? -15.734 5.824 10.672 1 96.75 189 LEU B N 1
ATOM 3629 C CA . LEU B 1 189 ? -16.156 5.906 12.07 1 96.75 189 LEU B CA 1
ATOM 3630 C C . LEU B 1 189 ? -16 7.328 12.602 1 96.75 189 LEU B C 1
ATOM 3632 O O . LEU B 1 189 ? -16.719 7.734 13.523 1 96.75 189 LEU B O 1
ATOM 3636 N N . LEU B 1 190 ? -15.125 8.102 11.992 1 97.62 190 LEU B N 1
ATOM 3637 C CA . LEU B 1 190 ? -14.945 9.5 12.352 1 97.62 190 LEU B CA 1
ATOM 3638 C C . LEU B 1 190 ? -15.961 10.383 11.633 1 97.62 190 LEU B C 1
ATOM 3640 O O . LEU B 1 190 ? -15.961 11.602 11.805 1 97.62 190 LEU B O 1
ATOM 3644 N N . ASP B 1 191 ? -16.781 9.789 10.781 1 97.5 191 ASP B N 1
ATOM 3645 C CA . ASP B 1 191 ? -17.828 10.461 10.023 1 97.5 191 ASP B CA 1
ATOM 3646 C C . ASP B 1 191 ? -17.234 11.508 9.086 1 97.5 191 ASP B C 1
ATOM 3648 O O . ASP B 1 191 ? -17.766 12.617 8.977 1 97.5 191 ASP B O 1
ATOM 3652 N N . LEU B 1 192 ? -16.125 11.227 8.539 1 98.56 192 LEU B N 1
ATOM 3653 C CA . LEU B 1 192 ? -15.523 12.086 7.523 1 98.56 192 LEU B CA 1
ATOM 3654 C C . LEU B 1 192 ? -16.234 11.922 6.188 1 98.56 192 LEU B C 1
ATOM 3656 O O . LEU B 1 192 ? -16.859 10.883 5.934 1 98.56 192 LEU B O 1
ATOM 3660 N N . PRO B 1 193 ? -16.234 13 5.328 1 98.5 193 PRO B N 1
ATOM 3661 C CA . PRO B 1 193 ? -16.75 12.836 3.965 1 98.5 193 PRO B CA 1
ATOM 3662 C C . PRO B 1 193 ? -15.828 11.977 3.092 1 98.5 193 PRO B C 1
ATOM 3664 O O . PRO B 1 193 ? -15.039 12.516 2.305 1 98.5 193 PRO B O 1
ATOM 3667 N N . MET B 1 194 ? -16.062 10.703 3.127 1 98.62 194 MET B N 1
ATOM 3668 C CA . MET B 1 194 ? -15.047 9.742 2.684 1 98.62 194 MET B CA 1
ATOM 3669 C C . MET B 1 194 ? -14.859 9.82 1.173 1 98.62 194 MET B C 1
ATOM 3671 O O . MET B 1 194 ? -13.758 9.57 0.67 1 98.62 194 MET B O 1
ATOM 3675 N N . ASP B 1 195 ? -15.859 10.156 0.441 1 98.06 195 ASP B N 1
ATOM 3676 C CA . ASP B 1 195 ? -15.648 10.328 -0.994 1 98.06 195 ASP B CA 1
ATOM 3677 C C . ASP B 1 195 ? -14.609 11.406 -1.276 1 98.06 195 ASP B C 1
ATOM 3679 O O . ASP B 1 195 ? -13.711 11.211 -2.094 1 98.06 195 ASP B O 1
ATOM 3683 N N . ASP B 1 196 ? -14.703 12.531 -0.57 1 98.19 196 ASP B N 1
ATOM 3684 C CA . ASP B 1 196 ? -13.75 13.633 -0.712 1 98.19 196 ASP B CA 1
ATOM 3685 C C . ASP B 1 196 ? -12.375 13.242 -0.167 1 98.19 196 ASP B C 1
ATOM 3687 O O . ASP B 1 196 ? -11.352 13.617 -0.737 1 98.19 196 ASP B O 1
ATOM 3691 N N . VAL B 1 197 ? -12.406 12.516 0.928 1 98.75 197 VAL B N 1
ATOM 3692 C CA . VAL B 1 197 ? -11.156 12.094 1.56 1 98.75 197 VAL B CA 1
ATOM 3693 C C . VAL B 1 197 ? -10.383 11.18 0.61 1 98.75 197 VAL B C 1
ATOM 3695 O O . VAL B 1 197 ? -9.188 11.391 0.379 1 98.75 197 VAL B O 1
ATOM 3698 N N . VAL B 1 198 ? -11.086 10.188 0.04 1 98.75 198 VAL B N 1
ATOM 3699 C CA . VAL B 1 198 ? -10.438 9.242 -0.864 1 98.75 198 VAL B CA 1
ATOM 3700 C C . VAL B 1 198 ? -9.891 9.984 -2.086 1 98.75 198 VAL B C 1
ATOM 3702 O O . VAL B 1 198 ? -8.773 9.727 -2.529 1 98.75 198 VAL B O 1
ATOM 3705 N N . ALA B 1 199 ? -10.656 10.906 -2.6 1 98.25 199 ALA B N 1
ATOM 3706 C CA . ALA B 1 199 ? -10.211 11.703 -3.744 1 98.25 199 ALA B CA 1
ATOM 3707 C C . ALA B 1 199 ? -8.938 12.469 -3.42 1 98.25 199 ALA B C 1
ATOM 3709 O O . ALA B 1 199 ? -8.023 12.547 -4.25 1 98.25 199 ALA B O 1
ATOM 3710 N N . ALA B 1 200 ? -8.828 13.016 -2.248 1 98.12 200 ALA B N 1
ATOM 3711 C CA . ALA B 1 200 ? -7.656 13.773 -1.82 1 98.12 200 ALA B CA 1
ATOM 3712 C C . ALA B 1 200 ? -6.445 12.867 -1.643 1 98.12 200 ALA B C 1
ATOM 3714 O O . ALA B 1 200 ? -5.332 13.219 -2.035 1 98.12 200 ALA B O 1
ATOM 3715 N N . LEU B 1 201 ? -6.652 11.68 -1.075 1 98.38 201 LEU B N 1
ATOM 3716 C CA . LEU B 1 201 ? -5.559 10.789 -0.702 1 98.38 201 LEU B CA 1
ATOM 3717 C C . LEU B 1 201 ? -4.98 10.094 -1.932 1 98.38 201 LEU B C 1
ATOM 3719 O O . LEU B 1 201 ? -3.803 9.727 -1.946 1 98.38 201 LEU B O 1
ATOM 3723 N N . LYS B 1 202 ? -5.73 9.984 -3.012 1 97.31 202 LYS B N 1
ATOM 3724 C CA . LYS B 1 202 ? -5.305 9.312 -4.238 1 97.31 202 LYS B CA 1
ATOM 3725 C C . LYS B 1 202 ? -4.273 10.148 -4.992 1 97.31 202 LYS B C 1
ATOM 3727 O O . LYS B 1 202 ? -3.58 9.633 -5.871 1 97.31 202 LYS B O 1
ATOM 3732 N N . VAL B 1 203 ? -4.043 11.359 -4.645 1 94.19 203 VAL B N 1
ATOM 3733 C CA . VAL B 1 203 ? -3.191 12.266 -5.406 1 94.19 203 VAL B CA 1
ATOM 3734 C C . VAL B 1 203 ? -1.755 12.172 -4.898 1 94.19 203 VAL B C 1
ATOM 3736 O O . VAL B 1 203 ? -0.812 12.508 -5.617 1 94.19 203 VAL B O 1
ATOM 3739 N N . GLY B 1 204 ? -1.559 11.656 -3.729 1 91.5 204 GLY B N 1
ATOM 3740 C CA . GLY B 1 204 ? -0.25 11.766 -3.104 1 91.5 204 GLY B CA 1
ATOM 3741 C C . GLY B 1 204 ? 0.36 10.422 -2.756 1 91.5 204 GLY B C 1
ATOM 3742 O O . GLY B 1 204 ? 0.062 9.414 -3.398 1 91.5 204 GLY B O 1
ATOM 3743 N N . ALA B 1 205 ? 1.334 10.469 -1.847 1 92.5 205 ALA B N 1
ATOM 3744 C CA . ALA B 1 205 ? 2.199 9.344 -1.488 1 92.5 205 ALA B CA 1
ATOM 3745 C C . ALA B 1 205 ? 1.398 8.227 -0.832 1 92.5 205 ALA B C 1
ATOM 3747 O O . ALA B 1 205 ? 1.886 7.098 -0.702 1 92.5 205 ALA B O 1
ATOM 3748 N N . ALA B 1 206 ? 0.144 8.523 -0.504 1 96.94 206 ALA B N 1
ATOM 3749 C CA . ALA B 1 206 ? -0.709 7.523 0.133 1 96.94 206 ALA B CA 1
ATOM 3750 C C . ALA B 1 206 ? -1.396 6.641 -0.909 1 96.94 206 ALA B C 1
ATOM 3752 O O . ALA B 1 206 ? -2.086 5.684 -0.561 1 96.94 206 ALA B O 1
ATOM 3753 N N . ASN B 1 207 ? -1.207 6.953 -2.164 1 97.62 207 ASN B N 1
ATOM 3754 C CA . ASN B 1 207 ? -1.972 6.285 -3.211 1 97.62 207 ASN B CA 1
ATOM 3755 C C . ASN B 1 207 ? -1.508 4.844 -3.412 1 97.62 207 ASN B C 1
ATOM 3757 O O . ASN B 1 207 ? -0.35 4.52 -3.146 1 97.62 207 ASN B O 1
ATOM 3761 N N . SER B 1 208 ? -2.428 4.031 -3.855 1 98.44 208 SER B N 1
ATOM 3762 C CA . SER B 1 208 ? -2.217 2.629 -4.195 1 98.44 208 SER B CA 1
ATOM 3763 C C . SER B 1 208 ? -3.361 2.086 -5.043 1 98.44 208 SER B C 1
ATOM 3765 O O . SER B 1 208 ? -4.414 2.721 -5.156 1 9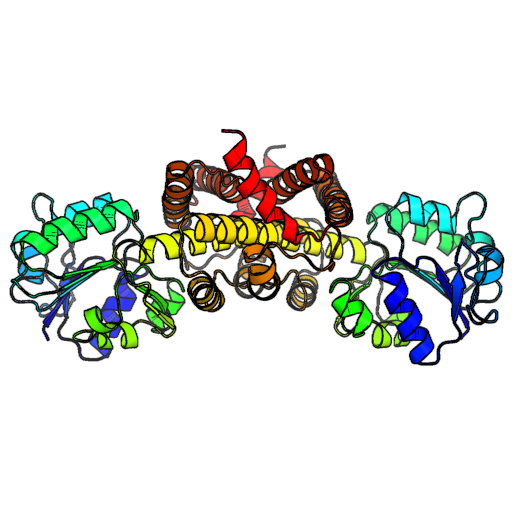8.44 208 SER B O 1
ATOM 3767 N N . TRP B 1 209 ? -3.127 0.979 -5.684 1 97.12 209 TRP B N 1
ATOM 3768 C CA . TRP B 1 209 ? -4.156 0.337 -6.492 1 97.12 209 TRP B CA 1
ATOM 3769 C C . TRP B 1 209 ? -5.395 0.03 -5.656 1 97.12 209 TRP B C 1
ATOM 3771 O O . TRP B 1 209 ? -6.52 0.33 -6.062 1 97.12 209 TRP B O 1
ATOM 3781 N N . PRO B 1 210 ? -5.25 -0.568 -4.395 1 97.44 210 PRO B N 1
ATOM 3782 C CA . PRO B 1 210 ? -6.465 -0.851 -3.631 1 97.44 210 PRO B CA 1
ATOM 3783 C C . PRO B 1 210 ? -7.195 0.417 -3.188 1 97.44 210 PRO B C 1
ATOM 3785 O O . PRO B 1 210 ? -8.422 0.421 -3.074 1 97.44 210 PRO B O 1
ATOM 3788 N N . LEU B 1 211 ? -6.48 1.499 -2.928 1 98.56 211 LEU B N 1
ATOM 3789 C CA . LEU B 1 211 ? -7.164 2.746 -2.609 1 98.56 211 LEU B CA 1
ATOM 3790 C C . LEU B 1 211 ? -8.055 3.189 -3.766 1 98.56 211 LEU B C 1
ATOM 3792 O O . LEU B 1 211 ? -9.195 3.604 -3.555 1 98.56 211 LEU B O 1
ATOM 3796 N N . GLU B 1 212 ? -7.555 3.002 -4.93 1 97.31 212 GLU B N 1
ATOM 3797 C CA . GLU B 1 212 ? -8.266 3.428 -6.133 1 97.31 212 GLU B CA 1
ATOM 3798 C C . GLU B 1 212 ? -9.406 2.477 -6.465 1 97.31 212 GLU B C 1
ATOM 3800 O O . GLU B 1 212 ? -10.453 2.904 -6.961 1 97.31 212 GLU B O 1
ATOM 3805 N N . ASN B 1 213 ? -9.258 1.246 -6.164 1 94.81 213 ASN B N 1
ATOM 3806 C CA . ASN B 1 213 ? -10.148 0.265 -6.777 1 94.81 213 ASN B CA 1
ATOM 3807 C C . ASN B 1 213 ? -11.008 -0.439 -5.734 1 94.81 213 ASN B C 1
ATOM 3809 O O . ASN B 1 213 ? -12.016 -1.067 -6.074 1 94.81 213 ASN B O 1
ATOM 3813 N N . ARG B 1 214 ? -10.617 -0.29 -4.473 1 95.81 214 ARG B N 1
ATOM 3814 C CA . ARG B 1 214 ? -11.32 -1.109 -3.488 1 95.81 214 ARG B CA 1
ATOM 3815 C C . ARG B 1 214 ? -11.883 -0.25 -2.361 1 95.81 214 ARG B C 1
ATOM 3817 O O . ARG B 1 214 ? -12.719 -0.71 -1.578 1 95.81 214 ARG B O 1
ATOM 3824 N N . SER B 1 215 ? -11.453 1.018 -2.197 1 97.62 215 SER B N 1
ATOM 3825 C CA . SER B 1 215 ? -11.875 1.857 -1.081 1 97.62 215 SER B CA 1
ATOM 3826 C C . SER B 1 215 ? -13.391 2.008 -1.046 1 97.62 215 SER B C 1
ATOM 3828 O O . SER B 1 215 ? -14.008 1.912 0.019 1 97.62 215 SER B O 1
ATOM 3830 N N . LYS B 1 216 ? -14.039 2.193 -2.197 1 96.12 216 LYS B N 1
ATOM 3831 C CA . LYS B 1 216 ? -15.492 2.371 -2.25 1 96.12 216 LYS B CA 1
ATOM 3832 C C . LYS B 1 216 ? -16.219 1.12 -1.759 1 96.12 216 LYS B C 1
ATOM 3834 O O . LYS B 1 216 ? -17.172 1.214 -0.989 1 96.12 216 LYS B O 1
ATOM 3839 N N . ALA B 1 217 ? -15.781 -0.028 -2.248 1 94.38 217 ALA B N 1
ATOM 3840 C CA . ALA B 1 217 ? -16.375 -1.292 -1.824 1 94.38 217 ALA B CA 1
ATOM 3841 C C . ALA B 1 217 ? -16.281 -1.465 -0.311 1 94.38 217 ALA B C 1
ATOM 3843 O O . ALA B 1 217 ? -17.234 -1.907 0.332 1 94.38 217 ALA B O 1
ATOM 3844 N N . MET B 1 218 ? -15.18 -1.118 0.286 1 96.69 218 MET B N 1
ATOM 3845 C CA . MET B 1 218 ? -14.984 -1.223 1.729 1 96.69 218 MET B CA 1
ATOM 3846 C C . MET B 1 218 ? -15.906 -0.266 2.475 1 96.69 218 MET B C 1
ATOM 3848 O O . MET B 1 218 ? -16.5 -0.63 3.496 1 96.69 218 MET B O 1
ATOM 3852 N N . LEU B 1 219 ? -16.047 0.91 1.934 1 97.38 219 LEU B N 1
ATOM 3853 C CA . LEU B 1 219 ? -16.812 1.952 2.6 1 97.38 219 LEU B CA 1
ATOM 3854 C C . LEU B 1 219 ? -18.297 1.595 2.629 1 97.38 219 LEU B C 1
ATOM 3856 O O . LEU B 1 219 ? -19 1.889 3.605 1 97.38 219 LEU B O 1
ATOM 3860 N N . ILE B 1 220 ? -18.781 0.859 1.562 1 96.06 220 ILE B N 1
ATOM 3861 C CA . ILE B 1 220 ? -20.203 0.563 1.494 1 96.06 220 ILE B CA 1
ATOM 3862 C C . ILE B 1 220 ? -20.453 -0.897 1.871 1 96.06 220 ILE B C 1
ATOM 3864 O O . ILE B 1 220 ? -21.578 -1.385 1.794 1 96.06 220 ILE B O 1
ATOM 3868 N N . ASP B 1 221 ? -19.391 -1.666 2.152 1 94.94 221 ASP B N 1
ATOM 3869 C CA . ASP B 1 221 ? -19.438 -3.051 2.613 1 94.94 221 ASP B CA 1
ATOM 3870 C C . ASP B 1 221 ? -20.078 -3.961 1.565 1 94.94 221 ASP B C 1
ATOM 3872 O O . ASP B 1 221 ? -21 -4.723 1.873 1 94.94 221 ASP B O 1
ATOM 3876 N N . LYS B 1 222 ? -19.734 -3.752 0.373 1 93.19 222 LYS B N 1
ATOM 3877 C CA . LYS B 1 222 ? -20.062 -4.621 -0.753 1 93.19 222 LYS B CA 1
ATOM 3878 C C . LYS B 1 222 ? -18.797 -5.148 -1.429 1 93.19 222 LYS B C 1
ATOM 3880 O O . LYS B 1 222 ? -17.953 -4.367 -1.872 1 93.19 222 LYS B O 1
ATOM 3885 N N . HIS B 1 223 ? -18.719 -6.457 -1.513 1 88.31 223 HIS B N 1
ATOM 3886 C CA . HIS B 1 223 ? -17.438 -7.031 -1.932 1 88.31 223 HIS B CA 1
ATOM 3887 C C . HIS B 1 223 ? -17.641 -8.016 -3.086 1 88.31 223 HIS B C 1
ATOM 3889 O O . HIS B 1 223 ? -17.5 -9.227 -2.906 1 88.31 223 HIS B O 1
ATOM 3895 N N . PRO B 1 224 ? -17.859 -7.418 -4.227 1 86.12 224 PRO B N 1
ATOM 3896 C CA . PRO B 1 224 ? -17.797 -8.352 -5.359 1 86.12 224 PRO B CA 1
ATOM 3897 C C . PRO B 1 224 ? -16.5 -9.156 -5.402 1 86.12 224 PRO B C 1
ATOM 3899 O O . PRO B 1 224 ? -15.438 -8.625 -5.094 1 86.12 224 PRO B O 1
ATOM 3902 N N . LEU B 1 225 ? -16.594 -10.359 -5.809 1 87.69 225 LEU B N 1
ATOM 3903 C CA . LEU B 1 225 ? -15.461 -11.266 -5.703 1 87.69 225 LEU B CA 1
ATOM 3904 C C . LEU B 1 225 ? -14.414 -10.953 -6.762 1 87.69 225 LEU B C 1
ATOM 3906 O O . LEU B 1 225 ? -14.688 -11.039 -7.961 1 87.69 225 LEU B O 1
ATOM 3910 N N . GLY B 1 226 ? -13.328 -10.578 -6.305 1 87.06 226 GLY B N 1
ATOM 3911 C CA . GLY B 1 226 ? -12.141 -10.438 -7.133 1 87.06 226 GLY B CA 1
ATOM 3912 C C . GLY B 1 226 ? -11.062 -11.453 -6.812 1 87.06 226 GLY B C 1
ATOM 3913 O O . GLY B 1 226 ? -10.539 -12.117 -7.711 1 87.06 226 GLY B O 1
ATOM 3914 N N . PHE B 1 227 ? -10.898 -11.609 -5.566 1 92.75 227 PHE B N 1
ATOM 3915 C CA . PHE B 1 227 ? -9.883 -12.508 -5.035 1 92.75 227 PHE B CA 1
ATOM 3916 C C . PHE B 1 227 ? -10.266 -13 -3.648 1 92.75 227 PHE B C 1
ATOM 3918 O O . PHE B 1 227 ? -10.32 -12.227 -2.693 1 92.75 227 PHE B O 1
ATOM 3925 N N . LYS B 1 228 ? -10.531 -14.297 -3.52 1 95 228 LYS B N 1
ATOM 3926 C CA . LYS B 1 228 ? -11.031 -14.867 -2.27 1 95 228 LYS B CA 1
ATOM 3927 C C . LYS B 1 228 ? -10.031 -14.664 -1.136 1 95 228 LYS B C 1
ATOM 3929 O O . LYS B 1 228 ? -8.828 -14.883 -1.316 1 95 228 LYS B O 1
ATOM 3934 N N . LEU B 1 229 ? -10.602 -14.312 0.041 1 97.69 229 LEU B N 1
ATOM 3935 C CA . LEU B 1 229 ? -9.797 -14.102 1.235 1 97.69 229 LEU B CA 1
ATOM 3936 C C . LEU B 1 229 ? -9.023 -15.367 1.6 1 97.69 229 LEU B C 1
ATOM 3938 O O . LEU B 1 229 ? -7.84 -15.305 1.937 1 97.69 229 LEU B O 1
ATOM 3942 N N . GLU B 1 230 ? -9.625 -16.531 1.528 1 97.75 230 GLU B N 1
ATOM 3943 C CA . GLU B 1 230 ? -8.977 -17.781 1.918 1 97.75 230 GLU B CA 1
ATOM 3944 C C . GLU B 1 230 ? -7.828 -18.141 0.978 1 97.75 230 GLU B C 1
ATOM 3946 O O . GLU B 1 230 ? -6.824 -18.719 1.402 1 97.75 230 GLU B O 1
ATOM 3951 N N . LEU B 1 231 ? -7.977 -17.797 -0.271 1 97.38 231 LEU B N 1
ATOM 3952 C CA . LEU B 1 231 ? -6.898 -18.047 -1.226 1 97.38 231 LEU B CA 1
ATOM 3953 C C . LEU B 1 231 ? -5.727 -17.094 -0.975 1 97.38 231 LEU B C 1
ATOM 3955 O O . LEU B 1 231 ? -4.566 -17.5 -1.119 1 97.38 231 LEU B O 1
ATOM 3959 N N . HIS B 1 232 ? -6.078 -15.828 -0.646 1 98.25 232 HIS B N 1
ATOM 3960 C CA . HIS B 1 232 ? -4.996 -14.914 -0.3 1 98.25 232 HIS B CA 1
ATOM 3961 C C . HIS B 1 232 ? -4.266 -15.375 0.956 1 98.25 232 HIS B C 1
ATOM 3963 O O . HIS B 1 232 ? -3.039 -15.273 1.037 1 98.25 232 HIS B O 1
ATOM 3969 N N . HIS B 1 233 ? -5.008 -15.859 1.919 1 98.75 233 HIS B N 1
ATOM 3970 C CA . HIS B 1 233 ? -4.418 -16.422 3.129 1 98.75 233 HIS B CA 1
ATOM 3971 C C . HIS B 1 233 ? -3.428 -17.531 2.797 1 98.75 233 HIS B C 1
ATOM 3973 O O . HIS B 1 233 ? -2.318 -17.562 3.332 1 98.75 233 HIS B O 1
ATOM 3979 N N . LYS B 1 234 ? -3.826 -18.406 1.951 1 98.44 234 LYS B N 1
ATOM 3980 C CA . LYS B 1 234 ? -2.953 -19.484 1.5 1 98.44 234 LYS B CA 1
ATOM 3981 C C . LYS B 1 234 ? -1.714 -18.938 0.8 1 98.44 234 LYS B C 1
ATOM 3983 O O . LYS B 1 234 ? -0.608 -19.453 0.992 1 98.44 234 LYS B O 1
ATOM 3988 N N . ASP B 1 235 ? -1.869 -17.953 -0.042 1 98.62 235 ASP B N 1
ATOM 3989 C CA . ASP B 1 235 ? -0.748 -17.344 -0.749 1 98.62 235 ASP B CA 1
ATOM 3990 C C . ASP B 1 235 ? 0.235 -16.703 0.228 1 98.62 235 ASP B C 1
ATOM 3992 O O . ASP B 1 235 ? 1.45 -16.766 0.027 1 98.62 235 ASP B O 1
ATOM 3996 N N . LEU B 1 236 ? -0.294 -16.047 1.281 1 98.81 236 LEU B N 1
ATOM 3997 C CA . LEU B 1 236 ? 0.576 -15.445 2.283 1 98.81 236 LEU B CA 1
ATOM 3998 C C . LEU B 1 236 ? 1.347 -16.516 3.053 1 98.81 236 LEU B C 1
ATOM 4000 O O . LEU B 1 236 ? 2.496 -16.297 3.443 1 98.81 236 LEU B O 1
ATOM 4004 N N . ALA B 1 237 ? 0.686 -17.641 3.271 1 98.81 237 ALA B N 1
ATOM 4005 C CA . ALA B 1 237 ? 1.406 -18.734 3.902 1 98.81 237 ALA B CA 1
ATOM 4006 C C . ALA B 1 237 ? 2.609 -19.156 3.064 1 98.81 237 ALA B C 1
ATOM 4008 O O . ALA B 1 237 ? 3.695 -19.391 3.6 1 98.81 237 ALA B O 1
ATOM 4009 N N . ILE B 1 238 ? 2.447 -19.25 1.79 1 98.69 238 ILE B N 1
ATOM 4010 C CA . ILE B 1 238 ? 3.525 -19.609 0.872 1 98.69 238 ILE B CA 1
ATOM 4011 C C . ILE B 1 238 ? 4.637 -18.562 0.956 1 98.69 238 ILE B C 1
ATOM 4013 O O . ILE B 1 238 ? 5.816 -18.906 1.067 1 98.69 238 ILE B O 1
ATOM 4017 N N . ALA B 1 239 ? 4.27 -17.281 0.919 1 98.75 239 ALA B N 1
ATOM 4018 C CA . ALA B 1 239 ? 5.242 -16.188 0.939 1 98.75 239 ALA B CA 1
ATOM 4019 C C . ALA B 1 239 ? 6.027 -16.172 2.248 1 98.75 239 ALA B C 1
ATOM 4021 O O . ALA B 1 239 ? 7.25 -16.016 2.244 1 98.75 239 ALA B O 1
ATOM 4022 N N . ILE B 1 240 ? 5.328 -16.344 3.348 1 98.75 240 ILE B N 1
ATOM 4023 C CA . ILE B 1 240 ? 5.945 -16.312 4.668 1 98.75 240 ILE B CA 1
ATOM 4024 C C . ILE B 1 240 ? 6.867 -17.516 4.836 1 98.75 240 ILE B C 1
ATOM 4026 O O . ILE B 1 240 ? 7.969 -17.406 5.379 1 98.75 240 ILE B O 1
ATOM 4030 N N . ASP B 1 241 ? 6.434 -18.688 4.352 1 98.62 241 ASP B N 1
ATOM 4031 C CA . ASP B 1 241 ? 7.273 -19.891 4.391 1 98.62 241 ASP B CA 1
ATOM 4032 C C . ASP B 1 241 ? 8.531 -19.703 3.551 1 98.62 241 ASP B C 1
ATOM 4034 O O . ASP B 1 241 ? 9.617 -20.141 3.938 1 98.62 241 ASP B O 1
ATOM 4038 N N . LEU B 1 242 ? 8.375 -19.109 2.408 1 98.31 242 LEU B N 1
ATOM 4039 C CA . LEU B 1 242 ? 9.516 -18.797 1.56 1 98.31 242 LEU B CA 1
ATOM 4040 C C . LEU B 1 242 ? 10.516 -17.906 2.299 1 98.31 242 LEU B C 1
ATOM 4042 O O . LEU B 1 242 ? 11.719 -18.172 2.266 1 98.31 242 LEU B O 1
ATOM 4046 N N . ALA B 1 243 ? 10.039 -16.859 2.971 1 98.31 243 ALA B N 1
ATOM 4047 C CA . ALA B 1 243 ? 10.891 -15.961 3.746 1 98.31 243 ALA B CA 1
ATOM 4048 C C . ALA B 1 243 ? 11.586 -16.719 4.875 1 98.31 243 ALA B C 1
ATOM 4050 O O . ALA B 1 243 ? 12.797 -16.562 5.07 1 98.31 243 ALA B O 1
ATOM 4051 N N . LYS B 1 244 ? 10.875 -17.578 5.547 1 97.5 244 LYS B N 1
ATOM 4052 C CA . LYS B 1 244 ? 11.43 -18.344 6.652 1 97.5 244 LYS B CA 1
ATOM 4053 C C . LYS B 1 244 ? 12.547 -19.281 6.164 1 97.5 244 LYS B C 1
ATOM 4055 O O . LYS B 1 244 ? 13.516 -19.516 6.883 1 97.5 244 LYS B O 1
ATOM 4060 N N . SER B 1 245 ? 12.352 -19.797 5.02 1 97 245 SER B N 1
ATOM 4061 C CA . SER B 1 245 ? 13.32 -20.734 4.461 1 97 245 SER B CA 1
ATOM 4062 C C . SER B 1 245 ? 14.688 -20.078 4.293 1 97 245 SER B C 1
ATOM 4064 O O . SER B 1 245 ? 15.703 -20.766 4.203 1 97 245 SER B O 1
ATOM 4066 N N . ILE B 1 246 ? 14.773 -18.766 4.262 1 95.81 246 ILE B N 1
ATOM 4067 C CA . ILE B 1 246 ? 16.047 -18.078 4.148 1 95.81 246 ILE B CA 1
ATOM 4068 C C . ILE B 1 246 ? 16.281 -17.219 5.387 1 95.81 246 ILE B C 1
ATOM 4070 O O . ILE B 1 246 ? 16.984 -16.203 5.324 1 95.81 246 ILE B O 1
ATOM 4074 N N . ASN B 1 247 ? 15.508 -17.438 6.418 1 95.12 247 ASN B N 1
ATOM 4075 C CA . ASN B 1 247 ? 15.711 -16.922 7.77 1 95.12 247 ASN B CA 1
ATOM 4076 C C . ASN B 1 247 ? 15.367 -15.438 7.863 1 95.12 247 ASN B C 1
ATOM 4078 O O . ASN B 1 247 ? 16.094 -14.664 8.5 1 95.12 247 ASN B O 1
ATOM 4082 N N . ILE B 1 248 ? 14.32 -15.047 7.227 1 95.25 248 ILE B N 1
ATOM 4083 C CA . ILE B 1 248 ? 13.852 -13.68 7.414 1 95.25 248 ILE B CA 1
ATOM 4084 C C . ILE B 1 248 ? 12.391 -13.695 7.859 1 95.25 248 ILE B C 1
ATOM 4086 O O . ILE B 1 248 ? 11.648 -14.633 7.551 1 95.25 248 ILE B O 1
ATOM 4090 N N . ASP B 1 249 ? 12.047 -12.68 8.594 1 96.56 249 ASP B N 1
ATOM 4091 C CA . ASP B 1 249 ? 10.68 -12.508 9.07 1 96.56 249 ASP B CA 1
ATOM 4092 C C . ASP B 1 249 ? 9.984 -11.367 8.336 1 96.56 249 ASP B C 1
ATOM 4094 O O . ASP B 1 249 ? 10.625 -10.375 7.977 1 96.56 249 ASP B O 1
ATOM 4098 N N . LEU B 1 250 ? 8.758 -11.547 8.102 1 98.38 250 LEU B N 1
ATOM 4099 C CA . LEU B 1 250 ? 7.898 -10.547 7.477 1 98.38 250 LEU B CA 1
ATOM 4100 C C . LEU B 1 250 ? 6.781 -10.125 8.422 1 98.38 250 LEU B C 1
ATOM 4102 O O . LEU B 1 250 ? 5.66 -10.625 8.328 1 98.38 250 LEU B O 1
ATOM 4106 N N . PRO B 1 251 ? 7.023 -9.195 9.273 1 98.25 251 PRO B N 1
ATOM 4107 C CA . PRO B 1 251 ? 6.078 -8.891 10.352 1 98.25 251 PRO B CA 1
ATOM 4108 C C . PRO B 1 251 ? 4.73 -8.398 9.828 1 98.25 251 PRO B C 1
ATOM 4110 O O . PRO B 1 251 ? 3.684 -8.734 10.391 1 98.25 251 PRO B O 1
ATOM 4113 N N . ILE B 1 252 ? 4.723 -7.609 8.805 1 98.75 252 ILE B N 1
ATOM 4114 C CA . ILE B 1 252 ? 3.469 -7.047 8.312 1 98.75 252 ILE B CA 1
ATOM 4115 C C . ILE B 1 252 ? 2.654 -8.133 7.617 1 98.75 252 ILE B C 1
ATOM 4117 O O . ILE B 1 252 ? 1.466 -8.305 7.898 1 98.75 252 ILE B O 1
ATOM 4121 N N . ALA B 1 253 ? 3.287 -8.891 6.711 1 98.81 253 ALA B N 1
ATOM 4122 C CA . ALA B 1 253 ? 2.6 -9.992 6.047 1 98.81 253 ALA B CA 1
ATOM 4123 C C . ALA B 1 253 ? 2.047 -10.992 7.062 1 98.81 253 ALA B C 1
ATOM 4125 O O . ALA B 1 253 ? 0.923 -11.477 6.918 1 98.81 253 ALA B O 1
ATOM 4126 N N . SER B 1 254 ? 2.844 -11.273 8.078 1 98.81 254 SER B N 1
ATOM 4127 C CA . SER B 1 254 ? 2.42 -12.203 9.117 1 98.81 254 SER B CA 1
ATOM 4128 C C . SER B 1 254 ? 1.205 -11.672 9.867 1 98.81 254 SER B C 1
ATOM 4130 O O . SER B 1 254 ? 0.287 -12.43 10.188 1 98.81 254 SER B O 1
ATOM 4132 N N . LYS B 1 255 ? 1.191 -10.398 10.172 1 98.75 255 LYS B N 1
ATOM 4133 C CA . LYS B 1 255 ? 0.06 -9.805 10.875 1 98.75 255 LYS B CA 1
ATOM 4134 C C . LYS B 1 255 ? -1.203 -9.844 10.023 1 98.75 255 LYS B C 1
ATOM 4136 O O . LYS B 1 255 ? -2.295 -10.109 10.531 1 98.75 255 LYS B O 1
ATOM 4141 N N . VAL B 1 256 ? -1.065 -9.555 8.742 1 98.88 256 VAL B N 1
ATOM 4142 C CA . VAL B 1 256 ? -2.219 -9.609 7.848 1 98.88 256 VAL B CA 1
ATOM 4143 C C . VAL B 1 256 ? -2.752 -11.039 7.781 1 98.88 256 VAL B C 1
ATOM 4145 O O . VAL B 1 256 ? -3.967 -11.258 7.793 1 98.88 256 VAL B O 1
ATOM 4148 N N . LYS B 1 257 ? -1.823 -12 7.695 1 98.88 257 LYS B N 1
ATOM 4149 C CA . LYS B 1 257 ? -2.248 -13.398 7.672 1 98.88 257 LYS B CA 1
ATOM 4150 C C . LYS B 1 257 ? -3.053 -13.75 8.922 1 98.88 257 LYS B C 1
ATOM 4152 O O . LYS B 1 257 ? -4.051 -14.469 8.836 1 98.88 257 LYS B O 1
ATOM 4157 N N . GLU B 1 258 ? -2.643 -13.25 10.07 1 98.75 258 GLU B N 1
ATOM 4158 C CA . GLU B 1 258 ? -3.379 -13.461 11.312 1 98.75 258 GLU B CA 1
ATOM 4159 C C . GLU B 1 258 ? -4.781 -12.867 11.234 1 98.75 258 GLU B C 1
ATOM 4161 O O . GLU B 1 258 ? -5.754 -13.484 11.672 1 98.75 258 GLU B O 1
ATOM 4166 N N . ILE B 1 259 ? -4.867 -11.703 10.711 1 98.56 259 ILE B N 1
ATOM 4167 C CA . ILE B 1 259 ? -6.148 -11.023 10.562 1 98.56 259 ILE B CA 1
ATOM 4168 C C . ILE B 1 259 ? -7.055 -11.828 9.633 1 98.56 259 ILE B C 1
ATOM 4170 O O . ILE B 1 259 ? -8.227 -12.055 9.945 1 98.56 259 ILE B O 1
ATOM 4174 N N . GLU B 1 260 ? -6.492 -12.289 8.508 1 98.69 260 GLU B N 1
ATOM 4175 C CA . GLU B 1 260 ? -7.262 -13.102 7.57 1 98.69 260 GLU B CA 1
ATOM 4176 C C . GLU B 1 260 ? -7.754 -14.391 8.219 1 98.69 260 GLU B C 1
ATOM 4178 O O . GLU B 1 260 ? -8.883 -14.82 7.973 1 98.69 260 GLU B O 1
ATOM 4183 N N . GLN B 1 261 ? -6.871 -14.977 9.023 1 98.75 261 GLN B N 1
ATOM 4184 C CA . GLN B 1 261 ? -7.258 -16.188 9.727 1 98.75 261 GLN B CA 1
ATOM 4185 C C . GLN B 1 261 ? -8.484 -15.953 10.609 1 98.75 261 GLN B C 1
ATOM 4187 O O . GLN B 1 261 ? -9.398 -16.781 10.648 1 98.75 261 GLN B O 1
ATOM 4192 N N . ARG B 1 262 ? -8.492 -14.859 11.328 1 98.19 262 ARG B N 1
ATOM 4193 C CA . ARG B 1 262 ? -9.617 -14.516 12.195 1 98.19 262 ARG B CA 1
ATOM 4194 C C . ARG B 1 262 ? -10.891 -14.297 11.391 1 98.19 262 ARG B C 1
ATOM 4196 O O . ARG B 1 262 ? -11.969 -14.719 11.805 1 98.19 262 ARG B O 1
ATOM 4203 N N . LEU B 1 263 ? -10.766 -13.656 10.25 1 98 263 LEU B N 1
ATOM 4204 C CA . LEU B 1 263 ? -11.922 -13.414 9.391 1 98 263 LEU B CA 1
ATOM 4205 C C . LEU B 1 263 ? -12.445 -14.719 8.805 1 98 263 LEU B C 1
ATOM 4207 O O . LEU B 1 263 ? -13.656 -14.898 8.664 1 98 263 LEU B O 1
ATOM 4211 N N . MET B 1 264 ? -11.547 -15.656 8.438 1 98.19 264 MET B N 1
ATOM 4212 C CA . MET B 1 264 ? -11.953 -16.969 7.953 1 98.19 264 MET B CA 1
ATOM 4213 C C . MET B 1 264 ? -12.711 -17.734 9.031 1 98.19 264 MET B C 1
ATOM 4215 O O . MET B 1 264 ? -13.719 -18.391 8.734 1 98.19 264 MET B O 1
ATOM 4219 N N . GLN B 1 265 ? -12.258 -17.594 10.273 1 97.94 265 GLN B N 1
ATOM 4220 C CA . GLN B 1 265 ? -12.922 -18.234 11.398 1 97.94 265 GLN B CA 1
ATOM 4221 C C . GLN B 1 265 ? -14.312 -17.656 11.617 1 97.94 265 GLN B C 1
ATOM 4223 O O . GLN B 1 265 ? -15.203 -18.344 12.133 1 97.94 265 GLN B O 1
ATOM 4228 N N . ALA B 1 266 ? -14.516 -16.453 11.219 1 96.88 266 ALA B N 1
ATOM 4229 C CA . ALA B 1 266 ? -15.805 -15.789 11.32 1 96.88 266 ALA B CA 1
ATOM 4230 C C . ALA B 1 266 ? -16.688 -16.109 10.117 1 96.88 266 ALA B C 1
ATOM 4232 O O . ALA B 1 266 ? -17.781 -15.547 9.969 1 96.88 266 ALA B O 1
ATOM 4233 N N . GLY B 1 267 ? -16.25 -16.953 9.188 1 96.81 267 GLY B N 1
ATOM 4234 C CA . GLY B 1 267 ? -17.062 -17.438 8.078 1 96.81 267 GLY B CA 1
ATOM 4235 C C . GLY B 1 267 ? -16.969 -16.562 6.844 1 96.81 267 GLY B C 1
ATOM 4236 O O . GLY B 1 267 ? -17.812 -16.625 5.961 1 96.81 267 GLY B O 1
ATOM 4237 N N . LEU B 1 268 ? -15.867 -15.75 6.746 1 96.5 268 LEU B N 1
ATOM 4238 C CA . LEU B 1 268 ? -15.797 -14.773 5.664 1 96.5 268 LEU B CA 1
ATOM 4239 C C . LEU B 1 268 ? -14.781 -15.195 4.613 1 96.5 268 LEU B C 1
ATOM 4241 O O . LEU B 1 268 ? -14.406 -14.398 3.75 1 96.5 268 LEU B O 1
ATOM 4245 N N . GLY B 1 269 ? -14.312 -16.438 4.637 1 97.06 269 GLY B N 1
ATOM 4246 C CA . GLY B 1 269 ? -13.219 -16.938 3.811 1 97.06 269 GLY B CA 1
ATOM 4247 C C . GLY B 1 269 ? -13.523 -16.891 2.326 1 97.06 269 GLY B C 1
ATOM 4248 O O . GLY B 1 269 ? -12.617 -16.734 1.505 1 97.06 269 GLY B O 1
ATOM 4249 N N . GLU B 1 270 ? -14.781 -17 1.961 1 95.38 270 GLU B N 1
ATOM 4250 C CA . GLU B 1 270 ? -15.18 -17.078 0.558 1 95.38 270 GLU B CA 1
ATOM 4251 C C . GLU B 1 270 ? -15.391 -15.688 -0.04 1 95.38 270 GLU B C 1
ATOM 4253 O O . GLU B 1 270 ? -15.547 -15.547 -1.254 1 95.38 270 GLU B O 1
ATOM 4258 N N . LEU B 1 271 ? -15.328 -14.672 0.789 1 95.62 271 LEU B N 1
ATOM 4259 C CA . LEU B 1 271 ? -15.523 -13.305 0.323 1 95.62 271 LEU B CA 1
ATOM 4260 C C . LEU B 1 271 ? -14.227 -12.719 -0.23 1 95.62 271 LEU B C 1
ATOM 4262 O O . LEU B 1 271 ? -13.172 -13.344 -0.12 1 95.62 271 LEU B O 1
ATOM 4266 N N . ASP B 1 272 ? -14.336 -11.578 -0.865 1 96 272 ASP B N 1
ATOM 4267 C CA . ASP B 1 272 ? -13.188 -10.883 -1.427 1 96 272 ASP B CA 1
ATOM 4268 C C . ASP B 1 272 ? -12.234 -10.414 -0.325 1 96 272 ASP B C 1
ATOM 4270 O O . ASP B 1 272 ? -12.672 -10.086 0.78 1 96 272 ASP B O 1
ATOM 4274 N N . VAL B 1 273 ? -11.023 -10.281 -0.63 1 96.06 273 VAL B N 1
ATOM 4275 C CA . VAL B 1 273 ? -9.977 -9.844 0.285 1 96.06 273 VAL B CA 1
ATOM 4276 C C . VAL B 1 273 ? -10.32 -8.469 0.855 1 96.06 273 VAL B C 1
ATOM 4278 O O . VAL B 1 273 ? -9.938 -8.141 1.979 1 96.06 273 VAL B O 1
ATOM 4281 N N . SER B 1 274 ? -11.109 -7.656 0.203 1 95.19 274 SER B N 1
ATOM 4282 C CA . SER B 1 274 ? -11.469 -6.312 0.641 1 95.19 274 SER B CA 1
ATOM 4283 C C . SER B 1 274 ? -12.305 -6.352 1.914 1 95.19 274 SER B C 1
ATOM 4285 O O . SER B 1 274 ? -12.508 -5.32 2.561 1 95.19 274 SER B O 1
ATOM 4287 N N . VAL B 1 275 ? -12.727 -7.539 2.35 1 97 275 VAL B N 1
ATOM 4288 C CA . VAL B 1 275 ? -13.516 -7.664 3.57 1 97 275 VAL B CA 1
ATOM 4289 C C . VAL B 1 275 ? -12.617 -7.465 4.789 1 97 275 VAL B C 1
ATOM 4291 O O . VAL B 1 275 ? -13.094 -7.406 5.922 1 97 275 VAL B O 1
ATOM 4294 N N . LEU B 1 276 ? -11.344 -7.219 4.566 1 97.12 276 LEU B N 1
ATOM 4295 C CA . LEU B 1 276 ? -10.359 -7.004 5.625 1 97.12 276 LEU B CA 1
ATOM 4296 C C . LEU B 1 276 ? -10.828 -5.918 6.586 1 97.12 276 LEU B C 1
ATOM 4298 O O . LEU B 1 276 ? -10.539 -5.98 7.785 1 97.12 276 LEU B O 1
ATOM 4302 N N . HIS B 1 277 ? -11.555 -4.918 6.078 1 96.62 277 HIS B N 1
ATOM 4303 C CA . HIS B 1 277 ? -11.977 -3.785 6.891 1 96.62 277 HIS B CA 1
ATOM 4304 C C . HIS B 1 277 ? -12.922 -4.227 8.008 1 96.62 277 HIS B C 1
ATOM 4306 O O . HIS B 1 277 ? -13.031 -3.559 9.031 1 96.62 277 HIS B O 1
ATOM 4312 N N . ARG B 1 278 ? -13.531 -5.383 7.832 1 96.38 278 ARG B N 1
ATOM 4313 C CA . ARG B 1 278 ? -14.469 -5.875 8.836 1 96.38 278 ARG B CA 1
ATOM 4314 C C . ARG B 1 278 ? -13.742 -6.285 10.109 1 96.38 278 ARG B C 1
ATOM 4316 O O . ARG B 1 278 ? -14.336 -6.312 11.195 1 96.38 278 ARG B O 1
ATOM 4323 N N . TYR B 1 279 ? -12.477 -6.629 9.938 1 96.88 279 TYR B N 1
ATOM 4324 C CA . TYR B 1 279 ? -11.68 -6.914 11.125 1 96.88 279 TYR B CA 1
ATOM 4325 C C . TYR B 1 279 ? -11.625 -5.703 12.047 1 96.88 279 TYR B C 1
ATOM 4327 O O . TYR B 1 279 ? -11.656 -5.844 13.273 1 96.88 279 TYR B O 1
ATOM 4335 N N . ILE B 1 280 ? -11.516 -4.488 11.5 1 93.94 280 ILE B N 1
ATOM 4336 C CA . ILE B 1 280 ? -11.398 -3.238 12.242 1 93.94 280 ILE B CA 1
ATOM 4337 C C . ILE B 1 280 ? -12.75 -2.879 12.859 1 93.94 280 ILE B C 1
ATOM 4339 O O . ILE B 1 280 ? -12.812 -2.473 14.023 1 93.94 280 ILE B O 1
ATOM 4343 N N . SER B 1 281 ? -13.812 -3.039 12.125 1 86.19 281 SER B N 1
ATOM 4344 C CA . SER B 1 281 ? -15.148 -2.691 12.602 1 86.19 281 SER B CA 1
ATOM 4345 C C . SER B 1 281 ? -15.609 -3.65 13.688 1 86.19 281 SER B C 1
ATOM 4347 O O . SER B 1 281 ? -16.344 -3.254 14.602 1 86.19 281 SER B O 1
ATOM 4349 N N . GLY B 1 282 ? -15.383 -5 13.5 1 74.5 282 GLY B N 1
ATOM 4350 C CA . GLY B 1 282 ? -15.789 -5.988 14.492 1 74.5 282 GLY B CA 1
ATOM 4351 C C . GLY B 1 282 ? -15.047 -5.867 15.805 1 74.5 282 GLY B C 1
ATOM 4352 O O . GLY B 1 282 ? -15.555 -6.262 16.859 1 74.5 282 GLY B O 1
ATOM 4353 N N . ALA B 1 283 ? -13.867 -5.418 15.695 1 55.66 283 ALA B N 1
ATOM 4354 C CA . ALA B 1 283 ? -13.094 -5.137 16.906 1 55.66 283 ALA B CA 1
ATOM 4355 C C . ALA B 1 283 ? -13.797 -4.098 17.766 1 55.66 283 ALA B C 1
ATOM 4357 O O . ALA B 1 283 ? -13.617 -4.078 18.984 1 55.66 283 ALA B O 1
ATOM 4358 N N . LYS B 1 284 ? -14.555 -3.186 17.203 1 54.16 284 LYS B N 1
ATOM 4359 C CA . LYS B 1 284 ? -15.359 -2.264 18 1 54.16 284 LYS B CA 1
ATOM 4360 C C . LYS B 1 284 ? -16.359 -3.018 18.859 1 54.16 284 LYS B C 1
ATOM 4362 O O . LYS B 1 284 ? -16.734 -2.551 19.938 1 54.16 284 LYS B O 1
ATOM 4367 N N . LYS B 1 285 ? -16.906 -4.141 18.312 1 45.22 285 LYS B N 1
ATOM 4368 C CA . LYS B 1 285 ? -18.062 -4.738 18.984 1 45.22 285 LYS B CA 1
ATOM 4369 C C . LYS B 1 285 ? -17.625 -5.555 20.203 1 45.22 285 LYS B C 1
ATOM 4371 O O . LYS B 1 285 ? -18.453 -5.938 21.031 1 45.22 285 LYS B O 1
ATOM 4376 N N . GLU B 1 286 ? -16.438 -6.055 20.219 1 39.94 286 GLU B N 1
ATOM 4377 C CA . GLU B 1 286 ? -16.125 -6.883 21.375 1 39.94 286 GLU B CA 1
ATOM 4378 C C . GLU B 1 286 ? -15.602 -6.035 22.531 1 39.94 286 GLU B C 1
ATOM 4380 O O . GLU B 1 286 ? -15.328 -6.559 23.609 1 39.94 286 GLU B O 1
ATOM 4385 N N . GLY B 1 287 ? -15.164 -4.785 22.391 1 32.22 287 GLY B N 1
ATOM 4386 C CA . GLY B 1 287 ? -14.805 -4.086 23.609 1 32.22 287 GLY B CA 1
ATOM 4387 C C . GLY B 1 287 ? -15.945 -3.273 24.188 1 32.22 287 GLY B C 1
ATOM 4388 O O . GLY B 1 287 ? -16.875 -2.906 23.469 1 32.22 287 GLY B O 1
#